Protein AF-A0A0A6ZQQ1-F1 (afdb_monomer_lite)

Sequence (423 aa):
MEASPTMSMGHAAESYTLLTIGDGLVAQIPALVISTAAGVIVTRVSTDQDVGEQMVNQLFSNPSVMLLSAAVLGLLGLVPGMPNLVFLLFTAGLLGLAWWIRGREQKAPAEPKPVKMAENNAVVEATWNDVQLEDSLGMEVGYRLIPMVDFQQDGELLGRIRSIRKKFAQEMGFLPPVVHIRDNMDLQPARYRILMKGVEIGSGDAYPGRWLAINPGTAAGTLPGEATIDPAFGLNAIWIESALKEQAQIQGYTVVEASTVVATHLNHLISQHAAELFGRQEAQQLLDRVAQEMPKLTEDLVPGVVTLTTLHKVLQNLLDEKVPIRDMRTILETLAEHAPIQSDPHELTAVVRVALGRAITQQWFPGKDEVHVIGLDTPLERLLLQALQGGADWIQGWRIVYWRKLRKRYPVRRCWVRRQYCW

Secondary structure (DSSP, 8-state):
-PPPS---HHHHHHHHHHHHHHHHHHHHHHHHHHHHHHHHHHHTTT-SS-HHHHHHHHHHH-HHHHHHHHHHHHHHTTSTTS-HHHHHHHHHHHHHHHHHHHHHHTTS-------------------GGG-PPPPSSEEEE-GGGHHHH-TTTT-HHHHHHHHHHHHHHHHHSSPPPP-EEEE-TTS-TTEEEEEETTEEEEEEE--TTEEEEE--S---S--SSEEEE-TTT--EEEEEEGGGHHHHHHTT-EEEEHHHHHHHHHHHHHHHTHHHHS-HHHHHHHHHHHHTT-HHHHHHHTTTTS-HHHHHHHHHHHHHTT-----HHHHHHHHHHHTTT---HHHHHHHHHHHTHHHHHHHHS-SSS----PPPPHHHHHHHHHHHHHHHHHHHHHHHHHHHHHHHH--------------

Radius of gyration: 37.49 Å; chains: 1; bounding box: 74×109×77 Å

pLDDT: mean 82.83, std 19.66, range [20.17, 98.44]

InterPro domains:
  IPR001712 Type III secretion system FHIPEP [PF00771] (6-390)
  IPR001712 Type III secretion system FHIPEP [PTHR30161] (6-390)
  IPR042193 FHIPEP, domain 3 [G3DSA:1.10.8.540] (279-366)
  IPR042194 FHIPEP, domain 1 [G3DSA:3.40.30.60] (135-278)

Foldseek 3Di:
DDDDPDDDPVNVVVVVVVVVVVVVVVPVVVVVVVVVVVVQVVCVVPDPDRVVVVVVCVCLLDLVNLLVVLVVLLVVLVDPPDPSVVSPVVSVVSNVSSVVNVVVVPPDDDPCPPPPPPPPCCVVPDDPVVDDFFDQKEKEAAQLQCLLVDPVNVNVLVVLQVVLQVVCCVQFVFGFGDYHYDYDHVDDRQKMFMDGRNHTPFIDGFDAQWKKFFDPPQFDDDDPAQWDAQLQPRTTIGTGHPVCQVVSVVRVTDIGHRSVSVSNNVSSSCLQCVLVSLDLVRLVVSLVVVCVVVVPLSVLPPPVLPHSVLSSLLSSVCSNVPHHCNPVVLLSVLCSVCSNPDVDSVVSSVSSCVSCVVVVCCVQPPDDDDDDDDDDDPVVVVVVVVCVVPVPPVVVVCVPVVVVVVCVPDDDDDDPDDPDDDD

Structure (mmCIF, N/CA/C/O backbone):
data_AF-A0A0A6ZQQ1-F1
#
_entry.id   AF-A0A0A6ZQQ1-F1
#
loop_
_atom_site.group_PDB
_atom_site.id
_atom_site.type_symbol
_atom_site.label_atom_id
_atom_site.label_alt_id
_atom_site.label_comp_id
_atom_site.label_asym_id
_atom_site.label_entity_id
_atom_site.label_seq_id
_atom_site.pdbx_PDB_ins_code
_atom_site.Cartn_x
_atom_site.Cartn_y
_atom_site.Cartn_z
_atom_site.occupancy
_atom_site.B_iso_or_equiv
_atom_site.auth_seq_id
_atom_site.auth_comp_id
_atom_site.auth_asym_id
_atom_site.auth_atom_id
_atom_site.pdbx_PDB_model_num
ATOM 1 N N . MET A 1 1 ? 15.219 53.250 -43.842 1.00 38.91 1 MET A N 1
ATOM 2 C CA . MET A 1 1 ? 14.863 54.670 -44.023 1.00 38.91 1 MET A CA 1
ATOM 3 C C . MET A 1 1 ? 15.913 55.474 -43.287 1.00 38.91 1 MET A C 1
ATOM 5 O O . MET A 1 1 ? 16.059 55.298 -42.084 1.00 38.91 1 MET A O 1
ATOM 9 N N . GLU A 1 2 ? 16.728 56.194 -44.053 1.00 38.91 2 GLU A N 1
ATOM 10 C CA . GLU A 1 2 ? 17.843 57.021 -43.588 1.00 38.91 2 GLU A CA 1
ATOM 11 C C . GLU A 1 2 ? 17.387 58.120 -42.624 1.00 38.91 2 GLU A C 1
ATOM 13 O O . GLU A 1 2 ? 16.305 58.687 -42.763 1.00 38.91 2 GLU A O 1
ATOM 18 N N . ALA A 1 3 ? 18.236 58.403 -41.638 1.00 42.75 3 ALA A N 1
ATOM 19 C CA . ALA A 1 3 ? 18.053 59.478 -40.681 1.00 42.75 3 ALA A CA 1
ATOM 20 C C . ALA A 1 3 ? 18.294 60.840 -41.354 1.00 42.75 3 ALA A C 1
ATOM 22 O O . ALA A 1 3 ? 19.415 61.148 -41.755 1.00 42.75 3 ALA A O 1
ATOM 23 N N . SER A 1 4 ? 17.255 61.673 -41.420 1.00 43.91 4 SER A N 1
ATOM 24 C CA . SER A 1 4 ? 17.384 63.106 -41.700 1.00 43.91 4 SER A CA 1
ATOM 25 C C . SER A 1 4 ? 17.712 63.850 -40.394 1.00 43.91 4 SER A C 1
ATOM 27 O O . SER A 1 4 ? 16.946 63.745 -39.431 1.00 43.91 4 SER A O 1
ATOM 29 N N . PRO A 1 5 ? 18.820 64.606 -40.314 1.00 55.09 5 PRO A N 1
ATOM 30 C CA . PRO A 1 5 ? 19.283 65.212 -39.074 1.00 55.09 5 PRO A CA 1
ATOM 31 C C . PRO A 1 5 ? 18.717 66.629 -38.927 1.00 55.09 5 PRO A C 1
ATOM 33 O O . PRO A 1 5 ? 19.309 67.555 -39.454 1.00 55.09 5 PRO A O 1
ATOM 36 N N . THR A 1 6 ? 17.576 66.784 -38.243 1.00 58.94 6 THR A N 1
ATOM 37 C CA . THR A 1 6 ? 17.179 67.957 -37.419 1.00 58.94 6 THR A CA 1
ATOM 38 C C . THR A 1 6 ? 15.696 67.844 -37.034 1.00 58.94 6 THR A C 1
ATOM 40 O O . THR A 1 6 ? 14.854 68.588 -37.534 1.00 58.94 6 THR A O 1
ATOM 43 N N . MET A 1 7 ? 15.336 66.924 -36.137 1.00 61.62 7 MET A N 1
ATOM 44 C CA . MET A 1 7 ? 14.098 67.075 -35.359 1.00 61.62 7 MET A CA 1
ATOM 45 C C . MET A 1 7 ? 14.498 67.505 -33.953 1.00 61.62 7 MET A C 1
ATOM 47 O O . MET A 1 7 ? 15.325 66.855 -33.316 1.00 61.62 7 MET A O 1
ATOM 51 N N . SER A 1 8 ? 13.963 68.635 -33.485 1.00 72.38 8 SER A N 1
ATOM 52 C CA . SER A 1 8 ? 14.170 69.061 -32.101 1.00 72.38 8 SER A CA 1
ATOM 53 C C . SER A 1 8 ? 13.592 67.997 -31.163 1.00 72.38 8 SER A C 1
ATOM 55 O O . SER A 1 8 ? 12.589 67.356 -31.485 1.00 72.38 8 SER A O 1
ATOM 57 N N . MET A 1 9 ? 14.217 67.801 -29.997 1.00 68.44 9 MET A N 1
ATOM 58 C CA . MET A 1 9 ? 13.816 66.769 -29.028 1.00 68.44 9 MET A CA 1
ATOM 59 C C . MET A 1 9 ? 12.308 66.828 -28.698 1.00 68.44 9 MET A C 1
ATOM 61 O O . MET A 1 9 ? 11.674 65.794 -28.509 1.00 68.44 9 MET A O 1
ATOM 65 N N . GLY A 1 10 ? 11.716 68.030 -28.704 1.00 76.44 10 GLY A N 1
ATOM 66 C CA . GLY A 1 10 ? 10.278 68.230 -28.503 1.00 76.44 10 GLY A CA 1
ATOM 67 C C . GLY A 1 10 ? 9.407 67.661 -29.629 1.00 76.44 10 GLY A C 1
ATOM 68 O O . GLY A 1 10 ? 8.417 66.994 -29.351 1.00 76.44 10 GLY A O 1
ATOM 69 N N . HIS A 1 11 ? 9.798 67.843 -30.893 1.00 71.50 11 HIS A N 1
ATOM 70 C CA . HIS A 1 11 ? 9.062 67.298 -32.042 1.00 71.50 11 HIS A CA 1
ATOM 71 C C . HIS A 1 11 ? 9.174 65.774 -32.155 1.00 71.50 11 HIS A C 1
ATOM 73 O O . HIS A 1 11 ? 8.221 65.106 -32.564 1.00 71.50 11 HIS A O 1
ATOM 79 N N . ALA A 1 12 ? 10.324 65.214 -31.770 1.00 73.00 12 ALA A N 1
ATOM 80 C CA . ALA A 1 12 ? 10.496 63.768 -31.691 1.00 73.00 12 ALA A CA 1
ATOM 81 C C . ALA A 1 12 ? 9.593 63.159 -30.604 1.00 73.00 12 ALA A C 1
ATOM 83 O O . ALA A 1 12 ? 8.920 62.166 -30.868 1.00 73.00 12 ALA A O 1
ATOM 84 N N . ALA A 1 13 ? 9.513 63.781 -29.420 1.00 73.50 13 ALA A N 1
ATOM 85 C CA . ALA A 1 13 ? 8.656 63.315 -28.328 1.00 73.50 13 ALA A CA 1
ATOM 86 C C . ALA A 1 13 ? 7.159 63.375 -28.681 1.00 73.50 13 ALA A C 1
ATOM 88 O O . ALA A 1 13 ? 6.425 62.425 -28.410 1.00 73.50 13 ALA A O 1
ATOM 89 N N . GLU A 1 14 ? 6.709 64.450 -29.329 1.00 79.81 14 GLU A N 1
ATOM 90 C CA . GLU A 1 14 ? 5.315 64.602 -29.763 1.00 79.81 14 GLU A CA 1
ATOM 91 C C . GLU A 1 14 ? 4.930 63.552 -30.817 1.00 79.81 14 GLU A C 1
ATOM 93 O O . GLU A 1 14 ? 3.921 62.862 -30.662 1.00 79.81 14 GLU A O 1
ATOM 98 N N . SER A 1 15 ? 5.783 63.346 -31.827 1.00 73.81 15 SER A N 1
ATOM 99 C CA . SER A 1 15 ? 5.552 62.345 -32.881 1.00 73.81 15 SER A CA 1
ATOM 100 C C . SER A 1 15 ? 5.556 60.919 -32.327 1.00 73.81 15 SER A C 1
ATOM 102 O O . SER A 1 15 ? 4.709 60.109 -32.701 1.00 73.81 15 SER A O 1
ATOM 104 N N . TYR A 1 16 ? 6.475 60.612 -31.404 1.00 75.50 16 TYR A N 1
ATOM 105 C CA . TYR A 1 16 ? 6.542 59.299 -30.761 1.00 75.50 16 TYR A CA 1
ATOM 106 C C . TYR A 1 16 ? 5.310 59.042 -29.887 1.00 75.50 16 TYR A C 1
ATOM 108 O O . TYR A 1 16 ? 4.764 57.942 -29.896 1.00 75.50 16 TYR A O 1
ATOM 116 N N . THR A 1 17 ? 4.817 60.066 -29.186 1.00 77.31 17 THR A N 1
ATOM 117 C CA . THR A 1 17 ? 3.613 59.961 -28.349 1.00 77.31 17 THR A CA 1
ATOM 118 C C . THR A 1 17 ? 2.360 59.753 -29.203 1.00 77.31 17 THR A C 1
ATOM 120 O O . THR A 1 17 ? 1.561 58.868 -28.905 1.00 77.31 17 THR A O 1
ATOM 123 N N . LEU A 1 18 ? 2.215 60.497 -30.306 1.00 79.62 18 LEU A N 1
ATOM 124 C CA . LEU A 1 18 ? 1.102 60.333 -31.248 1.00 79.62 18 LEU A CA 1
ATOM 125 C C . LEU A 1 18 ? 1.104 58.955 -31.920 1.00 79.62 18 LEU A C 1
ATOM 127 O O . LEU A 1 18 ? 0.050 58.320 -31.987 1.00 79.62 18 LEU A O 1
ATOM 131 N N . LEU A 1 19 ? 2.270 58.461 -32.358 1.00 75.44 19 LEU A N 1
ATOM 132 C CA . LEU A 1 19 ? 2.375 57.107 -32.909 1.00 75.44 19 LEU A CA 1
ATOM 133 C C . LEU A 1 19 ? 2.077 56.033 -31.858 1.00 75.44 19 LEU A C 1
ATOM 135 O O . LEU A 1 19 ? 1.387 55.073 -32.173 1.00 75.44 19 LEU A O 1
ATOM 139 N N . THR A 1 20 ? 2.546 56.199 -30.618 1.00 73.94 20 THR A N 1
ATOM 140 C CA . THR A 1 20 ? 2.347 55.203 -29.548 1.00 73.94 20 THR A CA 1
ATOM 141 C C . THR A 1 20 ? 0.881 55.116 -29.117 1.00 73.94 20 THR A C 1
ATOM 143 O O . THR A 1 20 ? 0.354 54.024 -28.916 1.00 73.94 20 THR A O 1
ATOM 146 N N . ILE A 1 21 ? 0.190 56.257 -29.015 1.00 76.12 21 ILE A N 1
ATOM 147 C CA . ILE A 1 21 ? -1.254 56.287 -28.729 1.00 76.12 21 ILE A CA 1
ATOM 148 C C . ILE A 1 21 ? -2.042 55.705 -29.909 1.00 76.12 21 ILE A C 1
ATOM 150 O O . ILE A 1 21 ? -2.988 54.944 -29.700 1.00 76.12 21 ILE A O 1
ATOM 154 N N . GLY A 1 22 ? -1.638 56.034 -31.141 1.00 74.00 22 GLY A N 1
ATOM 155 C CA . GLY A 1 22 ? -2.232 55.485 -32.356 1.00 74.00 22 GLY A CA 1
ATOM 156 C C . GLY A 1 22 ? -2.121 53.962 -32.421 1.00 74.00 22 GLY A C 1
ATOM 157 O O . GLY A 1 22 ? -3.126 53.295 -32.650 1.00 74.00 22 GLY A O 1
ATOM 158 N N . ASP A 1 23 ? -0.940 53.411 -32.145 1.00 75.88 23 ASP A N 1
ATOM 159 C CA . ASP A 1 23 ? -0.692 51.965 -32.163 1.00 75.88 23 ASP A CA 1
ATOM 160 C C . ASP A 1 23 ? -1.491 51.239 -31.065 1.00 75.88 23 ASP A C 1
ATOM 162 O O . ASP A 1 23 ? -2.127 50.213 -31.315 1.00 75.88 23 ASP A O 1
ATOM 166 N N . GLY A 1 24 ? -1.586 51.839 -29.872 1.00 73.44 24 GLY A N 1
ATOM 167 C CA . GLY A 1 24 ? -2.428 51.330 -28.786 1.00 73.44 24 GLY A CA 1
ATOM 168 C C . GLY A 1 24 ? -3.916 51.271 -29.151 1.00 73.44 24 GLY A C 1
ATOM 169 O O . GLY A 1 24 ? -4.565 50.247 -28.936 1.00 73.44 24 GLY A O 1
ATOM 170 N N . LEU A 1 25 ? -4.458 52.334 -29.756 1.00 77.25 25 LEU A N 1
ATOM 171 C CA . LEU A 1 25 ? -5.866 52.396 -30.173 1.00 77.25 25 LEU A CA 1
ATOM 172 C C . LEU A 1 25 ? -6.176 51.456 -31.347 1.00 77.25 25 LEU A C 1
ATOM 174 O O . LEU A 1 25 ? -7.221 50.799 -31.341 1.00 77.25 25 LEU A O 1
ATOM 178 N N . VAL A 1 26 ? -5.274 51.362 -32.329 1.00 77.44 26 VAL A N 1
ATOM 179 C CA . VAL A 1 26 ? -5.432 50.489 -33.506 1.00 77.44 26 VAL A CA 1
ATOM 180 C C . VAL A 1 26 ? -5.336 49.012 -33.119 1.00 77.44 26 VAL A C 1
ATOM 182 O O . VAL A 1 26 ? -6.041 48.194 -33.708 1.00 77.44 26 VAL A O 1
ATOM 185 N N . ALA A 1 27 ? -4.544 48.658 -32.104 1.00 74.88 27 ALA A N 1
ATOM 186 C CA . ALA A 1 27 ? -4.444 47.281 -31.624 1.00 74.88 27 ALA A CA 1
ATOM 187 C C . ALA A 1 27 ? -5.576 46.888 -30.655 1.00 74.88 27 ALA A C 1
ATOM 189 O O . ALA A 1 27 ? -6.112 45.780 -30.740 1.00 74.88 27 ALA A O 1
ATOM 190 N N . GLN A 1 28 ? -5.966 47.770 -29.728 1.00 75.69 28 GLN A N 1
ATOM 191 C CA . GLN A 1 28 ? -6.866 47.391 -28.630 1.00 75.69 28 GLN A CA 1
ATOM 192 C C . GLN A 1 28 ? -8.342 47.378 -29.006 1.00 75.69 28 GLN A C 1
ATOM 194 O O . GLN A 1 28 ? -9.072 46.508 -28.527 1.00 75.69 28 GLN A O 1
ATOM 199 N N . ILE A 1 29 ? -8.799 48.294 -29.864 1.00 81.12 29 ILE A N 1
ATOM 200 C CA . ILE A 1 29 ? -10.218 48.334 -30.243 1.00 81.12 29 ILE A CA 1
ATOM 201 C C . ILE A 1 29 ? -10.618 47.041 -30.979 1.00 81.12 29 ILE A C 1
ATOM 203 O O . ILE A 1 29 ? -11.590 46.408 -30.558 1.00 81.12 29 ILE A O 1
ATOM 207 N N . PRO A 1 30 ? -9.872 46.561 -31.997 1.00 79.69 30 PRO A N 1
ATOM 208 C CA . PRO A 1 30 ? -10.195 45.293 -32.648 1.00 79.69 30 PRO A CA 1
ATOM 209 C C . PRO A 1 30 ? -10.065 44.096 -31.704 1.00 79.69 30 PRO A C 1
ATOM 211 O O . PRO A 1 30 ? -10.915 43.208 -31.733 1.00 79.69 30 PRO A O 1
ATOM 214 N N . ALA A 1 31 ? -9.050 44.078 -30.833 1.00 81.69 31 ALA A N 1
ATOM 215 C CA . ALA A 1 31 ? -8.854 42.993 -29.874 1.00 81.69 31 ALA A CA 1
ATOM 216 C C . ALA A 1 31 ? -10.031 42.866 -28.893 1.00 81.69 31 ALA A C 1
ATOM 218 O O . ALA A 1 31 ? -10.499 41.755 -28.635 1.00 81.69 31 ALA A O 1
ATOM 219 N N . LEU A 1 32 ? -10.555 43.991 -28.393 1.00 84.31 32 LEU A N 1
ATOM 220 C CA . LEU A 1 32 ? -11.733 43.999 -27.528 1.00 84.31 32 LEU A CA 1
ATOM 221 C C . LEU A 1 32 ? -12.965 43.476 -28.280 1.00 84.31 32 LEU A C 1
ATOM 223 O O . LEU A 1 32 ? -13.694 42.636 -27.753 1.00 84.31 32 LEU A O 1
ATOM 227 N N . VAL A 1 33 ? -13.176 43.913 -29.525 1.00 82.00 33 VAL A N 1
ATOM 228 C CA . VAL A 1 33 ? -14.319 43.475 -30.344 1.00 82.00 33 VAL A CA 1
ATOM 229 C C . VAL A 1 33 ? -14.253 41.972 -30.629 1.00 82.00 33 VAL A C 1
ATOM 231 O O . VAL A 1 33 ? -15.256 41.280 -30.453 1.00 82.00 33 VAL A O 1
ATOM 234 N N . ILE A 1 34 ? -13.079 41.445 -30.991 1.00 84.12 34 ILE A N 1
ATOM 235 C CA . ILE A 1 34 ? -12.876 40.010 -31.249 1.00 84.12 34 ILE A CA 1
ATOM 236 C C . ILE A 1 34 ? -13.074 39.191 -29.968 1.00 84.12 34 ILE A C 1
ATOM 238 O O . ILE A 1 34 ? -13.776 38.184 -29.998 1.00 84.12 34 ILE A O 1
ATOM 242 N N . SER A 1 35 ? -12.511 39.634 -28.840 1.00 82.19 35 SER A N 1
ATOM 243 C CA . SER A 1 35 ? -12.673 38.964 -27.542 1.00 82.19 35 SER A CA 1
ATOM 244 C C . SER A 1 35 ? -14.140 38.905 -27.106 1.00 82.19 35 SER A C 1
ATOM 246 O O . SER A 1 35 ? -14.648 37.846 -26.737 1.00 82.19 35 SER A O 1
ATOM 248 N N . THR A 1 36 ? -14.860 40.022 -27.238 1.00 79.69 36 THR A N 1
ATOM 249 C CA . THR A 1 36 ? -16.285 40.085 -26.887 1.00 79.69 36 THR A CA 1
ATOM 250 C C . THR A 1 36 ? -17.120 39.195 -27.814 1.00 79.69 36 THR A C 1
ATOM 252 O O . THR A 1 36 ? -17.965 38.440 -27.337 1.00 79.69 36 THR A O 1
ATOM 255 N N . ALA A 1 37 ? -16.850 39.209 -29.125 1.00 78.06 37 ALA A N 1
ATOM 256 C CA . ALA A 1 37 ? -17.539 38.347 -30.087 1.00 78.06 37 ALA A CA 1
ATOM 257 C C . ALA A 1 37 ? -17.275 36.852 -29.831 1.00 78.06 37 ALA A C 1
ATOM 259 O O . ALA A 1 37 ? -18.207 36.050 -29.869 1.00 78.06 37 ALA A O 1
ATOM 260 N N . ALA A 1 38 ? -16.033 36.474 -29.511 1.00 76.75 38 ALA A N 1
ATOM 261 C CA . ALA A 1 38 ? -15.680 35.104 -29.144 1.00 76.75 38 ALA A CA 1
ATOM 262 C C . ALA A 1 38 ? -16.378 34.663 -27.846 1.00 76.75 38 ALA A C 1
ATOM 264 O O . ALA A 1 38 ? -16.921 33.561 -27.792 1.00 76.75 38 ALA A O 1
ATOM 265 N N . GLY A 1 39 ? -16.442 35.537 -26.834 1.00 72.31 39 GLY A N 1
ATOM 266 C CA . GLY A 1 39 ? -17.181 35.283 -25.593 1.00 72.31 39 GLY A CA 1
ATOM 267 C C . GLY A 1 39 ? -18.683 35.065 -25.821 1.00 72.31 39 GLY A C 1
ATOM 268 O O . GLY A 1 39 ? -19.270 34.145 -25.249 1.00 72.31 39 GLY A O 1
ATOM 269 N N . VAL A 1 40 ? -19.301 35.844 -26.714 1.00 68.06 40 VAL A N 1
ATOM 270 C CA . VAL A 1 40 ? -20.711 35.660 -27.109 1.00 68.06 40 VAL A CA 1
ATOM 271 C C . VAL A 1 40 ? -20.918 34.351 -27.887 1.00 68.06 40 VAL A C 1
ATOM 273 O O . VAL A 1 40 ? -21.899 33.651 -27.656 1.00 68.06 40 VAL A O 1
ATOM 276 N N . ILE A 1 41 ? -19.989 33.958 -28.766 1.00 70.00 41 ILE A N 1
ATOM 277 C CA . ILE A 1 41 ? -20.086 32.691 -29.517 1.00 70.00 41 ILE A CA 1
ATOM 278 C C . ILE A 1 41 ? -19.947 31.470 -28.595 1.00 70.00 41 ILE A C 1
ATOM 280 O O . ILE A 1 41 ? -20.706 30.514 -28.738 1.00 70.00 41 ILE A O 1
ATOM 284 N N . VAL A 1 42 ? -19.013 31.496 -27.640 1.00 64.00 42 VAL A N 1
ATOM 285 C CA . VAL A 1 42 ? -18.772 30.374 -26.712 1.00 64.00 42 VAL A CA 1
ATOM 286 C C . VAL A 1 42 ? -19.940 30.178 -25.740 1.00 64.00 42 VAL A C 1
ATOM 288 O O . VAL A 1 42 ? -20.252 29.048 -25.376 1.00 64.00 42 VAL A O 1
ATOM 291 N N . THR A 1 43 ? -20.629 31.253 -25.357 1.00 61.94 43 THR A N 1
ATOM 292 C CA . THR A 1 43 ? -21.798 31.180 -24.459 1.00 61.94 43 THR A CA 1
ATOM 293 C C . THR A 1 43 ? -23.073 30.701 -25.155 1.00 61.94 43 THR A C 1
ATOM 295 O O . THR A 1 43 ? -23.970 30.176 -24.496 1.00 61.94 43 THR A O 1
ATOM 298 N N . ARG A 1 44 ? -23.131 30.775 -26.491 1.00 54.62 44 ARG A N 1
ATOM 299 C CA . ARG A 1 44 ? -24.262 30.294 -27.302 1.00 54.62 44 ARG A CA 1
ATOM 300 C C . ARG A 1 44 ? -24.448 28.771 -27.281 1.00 54.62 44 ARG A C 1
ATOM 302 O O . ARG A 1 44 ? -25.484 28.282 -27.712 1.00 54.62 44 ARG A O 1
ATOM 309 N N . VAL A 1 45 ? -23.461 28.016 -26.791 1.00 53.91 45 VAL A N 1
ATOM 310 C CA . VAL A 1 45 ? -23.523 26.544 -26.690 1.00 53.91 45 VAL A CA 1
ATOM 311 C C . VAL A 1 45 ? -24.210 26.087 -25.390 1.00 53.91 45 VAL A C 1
ATOM 313 O O . VAL A 1 45 ? -24.453 24.896 -25.216 1.00 53.91 45 VAL A O 1
ATOM 316 N N . SER A 1 46 ? -24.553 27.018 -24.489 1.00 52.06 46 SER A N 1
ATOM 317 C CA . SER A 1 46 ? -24.975 26.688 -23.119 1.00 52.06 46 SER A CA 1
ATOM 318 C C . SER A 1 46 ? -26.423 27.062 -22.775 1.00 52.06 46 SER A C 1
ATOM 320 O O . SER A 1 46 ? -26.956 26.508 -21.819 1.00 52.06 46 SER A O 1
ATOM 322 N N . THR A 1 47 ? -27.077 27.970 -23.514 1.00 54.16 47 THR A N 1
ATOM 323 C CA . THR A 1 47 ? -28.470 28.406 -23.254 1.00 54.16 47 THR A CA 1
ATOM 324 C C . THR A 1 47 ? -29.134 29.014 -24.499 1.00 54.16 47 THR A C 1
ATOM 326 O O . THR A 1 47 ? -28.484 29.748 -25.234 1.00 54.16 47 THR A O 1
ATOM 329 N N . ASP A 1 48 ? -30.445 28.797 -24.677 1.00 56.41 48 ASP A N 1
ATOM 330 C CA . ASP A 1 48 ? -31.281 29.253 -25.816 1.00 56.41 48 ASP A CA 1
ATOM 331 C C . ASP A 1 48 ? -31.528 30.781 -25.906 1.00 56.41 48 ASP A C 1
ATOM 333 O O . ASP A 1 48 ? -32.313 31.238 -26.737 1.00 56.41 48 ASP A O 1
ATOM 337 N N . GLN A 1 49 ? -30.896 31.596 -25.054 1.00 56.06 49 GLN A N 1
ATOM 338 C CA . GLN A 1 49 ? -31.038 33.057 -25.077 1.00 56.06 49 GLN A CA 1
ATOM 339 C C . GLN A 1 49 ? -29.684 33.738 -25.251 1.00 56.06 49 GLN A C 1
ATOM 341 O O . GLN A 1 49 ? -28.737 33.466 -24.511 1.00 56.06 49 GLN A O 1
ATOM 346 N N . ASP A 1 50 ? -29.610 34.659 -26.213 1.00 59.44 50 ASP A N 1
ATOM 347 C CA . ASP A 1 50 ? -28.397 35.416 -26.499 1.00 59.44 50 ASP A CA 1
ATOM 348 C C . ASP A 1 50 ? -28.075 36.357 -25.315 1.00 59.44 50 ASP A C 1
ATOM 350 O O . ASP A 1 50 ? -28.895 37.172 -24.887 1.00 59.44 50 ASP A O 1
ATOM 354 N N . VAL A 1 51 ? -26.845 36.288 -24.794 1.00 58.97 51 VAL A N 1
ATOM 355 C CA . VAL A 1 51 ? -26.364 37.111 -23.661 1.00 58.97 51 VAL A CA 1
ATOM 356 C C . VAL A 1 51 ? -26.547 38.615 -23.917 1.00 58.97 51 VAL A C 1
ATOM 358 O O . VAL A 1 51 ? -26.812 39.380 -22.991 1.00 58.97 51 VAL A O 1
ATOM 361 N N . GLY A 1 52 ? -26.467 39.048 -25.181 1.00 62.41 52 GLY A N 1
ATOM 362 C CA . GLY A 1 52 ? -26.739 40.432 -25.577 1.00 62.41 52 GLY A CA 1
ATOM 363 C C . GLY A 1 52 ? -28.184 40.861 -25.303 1.00 62.41 52 GLY A C 1
ATOM 364 O O . GLY A 1 52 ? -28.412 41.979 -24.848 1.00 62.41 52 GLY A O 1
ATOM 365 N N . GLU A 1 53 ? -29.153 39.966 -25.501 1.00 64.94 53 GLU A N 1
ATOM 366 C CA . GLU A 1 53 ? -30.565 40.234 -25.220 1.00 64.94 53 GLU A CA 1
ATOM 367 C C . GLU A 1 53 ? -30.817 40.320 -23.708 1.00 64.94 53 GLU A C 1
ATOM 369 O O . GLU A 1 53 ? -31.530 41.210 -23.242 1.00 64.94 53 GLU A O 1
ATOM 374 N N . GLN A 1 54 ? -30.151 39.472 -22.915 1.00 63.28 54 GLN A N 1
ATOM 375 C CA . GLN A 1 54 ? -30.197 39.549 -21.452 1.00 63.28 54 GLN A CA 1
ATOM 376 C C . GLN A 1 54 ? -29.538 40.822 -20.912 1.00 63.28 54 GLN A C 1
ATOM 378 O O . GLN A 1 54 ? -30.098 41.458 -20.019 1.00 63.28 54 GLN A O 1
ATOM 383 N N . MET A 1 55 ? -28.396 41.239 -21.467 1.00 63.50 55 MET A N 1
ATOM 384 C CA . MET A 1 55 ? -27.730 42.485 -21.076 1.00 63.50 55 MET A CA 1
ATOM 385 C C . MET A 1 55 ? -28.576 43.714 -21.406 1.00 63.50 55 MET A C 1
ATOM 387 O O . MET A 1 55 ? -28.734 44.581 -20.549 1.00 63.50 55 MET A O 1
ATOM 391 N N . VAL A 1 56 ? -29.160 43.782 -22.609 1.00 69.94 56 VAL A N 1
ATOM 392 C CA . VAL A 1 56 ? -30.070 44.875 -22.994 1.00 69.94 56 VAL A CA 1
ATOM 393 C C . VAL A 1 56 ? -31.284 44.889 -22.067 1.00 69.94 56 VAL A C 1
ATOM 395 O O . VAL A 1 56 ? -31.598 45.928 -21.484 1.00 69.94 56 VAL A O 1
ATOM 398 N N . ASN A 1 57 ? -31.915 43.735 -21.841 1.00 69.50 57 ASN A N 1
ATOM 399 C CA . ASN A 1 57 ? -33.061 43.646 -20.944 1.00 69.50 57 ASN A CA 1
ATOM 400 C C . ASN A 1 57 ? -32.706 44.064 -19.514 1.00 69.50 57 ASN A C 1
ATOM 402 O O . ASN A 1 57 ? -33.453 44.841 -18.929 1.00 69.50 57 ASN A O 1
ATOM 406 N N . GLN A 1 58 ? -31.567 43.642 -18.958 1.00 66.94 58 GLN A N 1
ATOM 407 C CA . GLN A 1 58 ? -31.120 44.048 -17.617 1.00 66.94 58 GLN A CA 1
ATOM 408 C C . GLN A 1 58 ? -30.788 45.543 -17.523 1.00 66.94 58 GLN A C 1
ATOM 410 O O . GLN A 1 58 ? -31.125 46.182 -16.524 1.00 66.94 58 GLN A O 1
ATOM 415 N N . LEU A 1 59 ? -30.185 46.123 -18.565 1.00 69.38 59 LEU A N 1
ATOM 416 C CA . LEU A 1 59 ? -29.841 47.546 -18.600 1.00 69.38 59 LEU A CA 1
ATOM 417 C C . LEU A 1 59 ? -31.094 48.435 -18.567 1.00 69.38 59 LEU A C 1
ATOM 419 O O . LEU A 1 59 ? -31.111 49.448 -17.868 1.00 69.38 59 LEU A O 1
ATOM 423 N N . PHE A 1 60 ? -32.146 48.045 -19.296 1.00 72.94 60 PHE A N 1
ATOM 424 C CA . PHE A 1 60 ? -33.401 48.801 -19.386 1.00 72.94 60 PHE A CA 1
ATOM 425 C C . PHE A 1 60 ? -34.438 48.435 -18.315 1.00 72.94 60 PHE A C 1
ATOM 427 O O . PHE A 1 60 ? -35.412 49.166 -18.152 1.00 72.94 60 PHE A O 1
ATOM 434 N N . SER A 1 61 ? -34.254 47.336 -17.577 1.00 69.38 61 SER A N 1
ATOM 435 C CA . SER A 1 61 ? -35.173 46.923 -16.504 1.00 69.38 61 SER A CA 1
ATOM 436 C C . SER A 1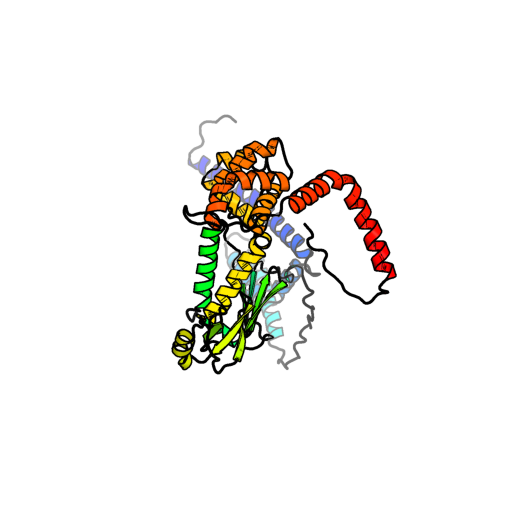 61 ? -34.728 47.348 -15.106 1.00 69.38 61 SER A C 1
ATOM 438 O O . SER A 1 61 ? -35.563 47.364 -14.206 1.00 69.38 61 SER A O 1
ATOM 440 N N . ASN A 1 62 ? -33.464 47.746 -14.908 1.00 75.94 62 ASN A N 1
ATOM 441 C CA . ASN A 1 62 ? -32.968 48.205 -13.611 1.00 75.94 62 ASN A CA 1
ATOM 442 C C . ASN A 1 62 ? -32.815 49.743 -13.557 1.00 75.94 62 ASN A C 1
ATOM 444 O O . ASN A 1 62 ? -31.870 50.290 -14.140 1.00 75.94 62 ASN A O 1
ATOM 448 N N . PRO A 1 63 ? -33.666 50.464 -12.794 1.00 76.06 63 PRO A N 1
ATOM 449 C CA . PRO A 1 63 ? -33.607 51.925 -12.687 1.00 76.06 63 PRO A CA 1
ATOM 4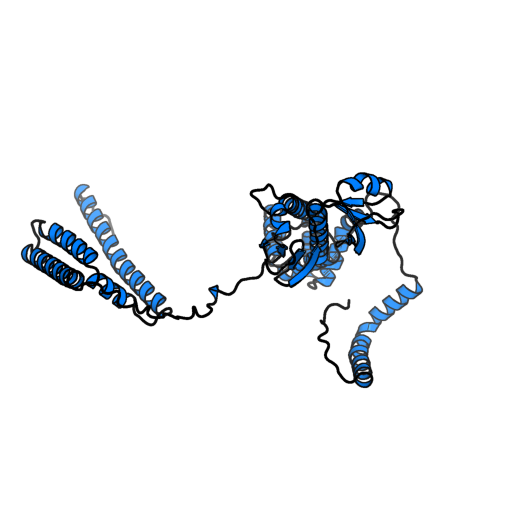50 C C . PRO A 1 63 ? -32.263 52.457 -12.173 1.00 76.06 63 PRO A C 1
ATOM 452 O O . PRO A 1 63 ? -31.872 53.575 -12.509 1.00 76.06 63 PRO A O 1
ATOM 455 N N . SER A 1 64 ? -31.546 51.671 -11.362 1.00 76.94 64 SER A N 1
ATOM 456 C CA . SER A 1 64 ? -30.266 52.079 -10.769 1.00 76.94 64 SER A CA 1
ATOM 457 C C . SER A 1 64 ? -29.161 52.182 -11.818 1.00 76.94 64 SER A C 1
ATOM 459 O O . SER A 1 64 ? -28.336 53.094 -11.759 1.00 76.94 64 SER A O 1
ATOM 461 N N . VAL A 1 65 ? -29.171 51.282 -12.805 1.00 79.94 65 VAL A N 1
ATOM 462 C CA . VAL A 1 65 ? -28.187 51.277 -13.894 1.00 79.94 65 VAL A CA 1
ATOM 463 C C . VAL A 1 65 ? -28.437 52.460 -14.828 1.00 79.94 65 VAL A C 1
ATOM 465 O O . VAL A 1 65 ? -27.504 53.195 -15.144 1.00 79.94 65 VAL A O 1
ATOM 468 N N . MET A 1 66 ? -29.702 52.730 -15.172 1.00 82.12 66 MET A N 1
ATOM 469 C CA . MET A 1 66 ? -30.070 53.899 -15.982 1.00 82.12 66 MET A CA 1
ATOM 470 C C . MET A 1 66 ? -29.697 55.224 -15.301 1.00 82.12 66 MET A C 1
ATOM 472 O O . MET A 1 66 ? -29.229 56.145 -15.971 1.00 82.12 66 MET A O 1
ATOM 476 N N . LEU A 1 67 ? -29.860 55.323 -13.974 1.00 84.19 67 LEU A N 1
ATOM 477 C CA . LEU A 1 67 ? -29.477 56.512 -13.205 1.00 84.19 67 LEU A CA 1
ATOM 478 C C . LEU A 1 67 ? -27.960 56.747 -13.247 1.00 84.19 67 LEU A C 1
ATOM 480 O O . LEU A 1 67 ? -27.519 57.880 -13.442 1.00 84.19 67 LEU A O 1
ATOM 484 N N . LEU A 1 68 ? -27.170 55.680 -13.100 1.00 84.75 68 LEU A N 1
ATOM 485 C CA . LEU A 1 68 ? -25.712 55.755 -13.178 1.00 84.75 68 LEU A CA 1
ATOM 486 C C . LEU A 1 68 ? -25.256 56.193 -14.577 1.00 84.75 68 LEU A C 1
ATOM 488 O O . LEU A 1 68 ? -24.440 57.106 -14.699 1.00 84.75 68 LEU A O 1
ATOM 492 N N . SER A 1 69 ? -25.824 55.604 -15.633 1.00 84.50 69 SER A N 1
ATOM 493 C CA . SER A 1 69 ? -25.525 55.993 -17.017 1.00 84.50 69 SER A CA 1
ATOM 494 C C . SER A 1 69 ? -25.893 57.452 -17.301 1.00 84.50 69 SER A C 1
ATOM 496 O O . SER A 1 69 ? -25.111 58.168 -17.925 1.00 84.50 69 SER A O 1
ATOM 498 N N . ALA A 1 70 ? -27.041 57.922 -16.802 1.00 85.62 70 ALA A N 1
ATOM 499 C CA . ALA A 1 70 ? -27.448 59.319 -16.928 1.00 85.62 70 ALA A CA 1
ATOM 500 C C . ALA A 1 70 ? -26.494 60.270 -16.187 1.00 85.62 70 ALA A C 1
ATOM 502 O O . ALA A 1 70 ? -26.150 61.324 -16.716 1.00 85.62 70 ALA A O 1
ATOM 503 N N . ALA A 1 71 ? -26.021 59.897 -14.995 1.00 86.56 71 ALA A N 1
ATOM 504 C CA . ALA A 1 71 ? -25.071 60.709 -14.238 1.00 86.56 71 ALA A CA 1
ATOM 505 C C . ALA A 1 71 ? -23.739 60.883 -14.985 1.00 86.56 71 ALA A C 1
ATOM 507 O O . ALA A 1 71 ? -23.224 61.998 -15.074 1.00 86.56 71 ALA A O 1
ATOM 508 N N . VAL A 1 72 ? -23.212 59.802 -15.570 1.00 87.44 72 VAL A N 1
ATOM 509 C CA . VAL A 1 72 ? -21.964 59.840 -16.350 1.00 87.44 72 VAL A CA 1
ATOM 510 C C . VAL A 1 72 ? -22.132 60.670 -17.627 1.00 87.44 72 VAL A C 1
ATOM 512 O O . VAL A 1 72 ? -21.300 61.534 -17.906 1.00 87.44 72 VAL A O 1
ATOM 515 N N . LEU A 1 73 ? -23.222 60.467 -18.377 1.00 86.44 73 LEU A N 1
ATOM 516 C CA . LEU A 1 73 ? -23.518 61.252 -19.584 1.00 86.44 73 LEU A CA 1
ATOM 517 C C . LEU A 1 73 ? -23.747 62.738 -19.275 1.00 86.44 73 LEU A C 1
ATOM 519 O O . LEU A 1 73 ? -23.307 63.594 -20.042 1.00 86.44 73 LEU A O 1
ATOM 523 N N . GLY A 1 74 ? -24.373 63.049 -18.140 1.00 85.69 74 GLY A N 1
ATOM 524 C CA . GLY A 1 74 ? -24.568 64.420 -17.677 1.00 85.69 74 GLY A CA 1
ATOM 525 C C . GLY A 1 74 ? -23.251 65.104 -17.313 1.00 85.69 74 GLY A C 1
ATOM 526 O O . GLY A 1 74 ? -23.024 66.243 -17.714 1.00 85.69 74 GLY A O 1
ATOM 527 N N . LEU A 1 75 ? -22.356 64.395 -16.617 1.00 86.44 75 LEU A N 1
ATOM 528 C CA . LEU A 1 75 ? -21.007 64.878 -16.299 1.00 86.44 75 LEU A CA 1
ATOM 529 C C . LEU A 1 75 ? -20.192 65.166 -17.564 1.00 86.44 75 LEU A C 1
ATOM 531 O O . LEU A 1 75 ? -19.556 66.214 -17.656 1.00 86.44 75 LEU A O 1
ATOM 535 N N . LEU A 1 76 ? -20.252 64.275 -18.556 1.00 82.06 76 LEU A N 1
ATOM 536 C CA . LEU A 1 76 ? -19.590 64.479 -19.848 1.00 82.06 76 LEU A CA 1
ATOM 537 C C . LEU A 1 76 ? -20.196 65.652 -20.630 1.00 82.06 76 LEU A C 1
ATOM 539 O O . LEU A 1 76 ? -19.462 66.425 -21.240 1.00 82.06 76 LEU A O 1
ATOM 543 N N . GLY A 1 77 ? -21.515 65.838 -20.560 1.00 83.69 77 GLY A N 1
ATOM 544 C CA . GLY A 1 77 ? -22.212 66.958 -21.198 1.00 83.69 77 GLY A CA 1
ATOM 545 C C . GLY A 1 77 ? -21.905 68.339 -20.604 1.00 83.69 77 GLY A C 1
ATOM 546 O O . GLY A 1 77 ? -22.281 69.345 -21.201 1.00 83.69 77 GLY A O 1
ATOM 547 N N . LEU A 1 78 ? -21.235 68.412 -19.449 1.00 82.81 78 LEU A N 1
ATOM 548 C CA . LEU A 1 78 ? -20.786 69.666 -18.830 1.00 82.81 78 LEU A CA 1
ATOM 549 C C . LEU A 1 78 ? -19.392 70.107 -19.309 1.00 82.81 78 LEU A C 1
ATOM 551 O O . LEU A 1 78 ? -18.964 71.220 -18.995 1.00 82.81 78 LEU A O 1
ATOM 555 N N . VAL A 1 79 ? -18.683 69.271 -20.075 1.00 84.75 79 VAL A N 1
ATOM 556 C CA . VAL A 1 79 ? -17.345 69.585 -20.590 1.00 84.75 79 VAL A CA 1
ATOM 557 C C . VAL A 1 79 ? -17.446 70.588 -21.756 1.00 84.75 79 VAL A C 1
ATOM 559 O O . VAL A 1 79 ? -18.137 70.323 -22.741 1.00 84.75 79 VAL A O 1
ATOM 562 N N . PRO A 1 80 ? -16.774 71.755 -21.694 1.00 73.12 80 PRO A N 1
ATOM 563 C CA . PRO A 1 80 ? -16.831 72.755 -22.759 1.00 73.12 80 PRO A CA 1
ATOM 564 C C . PRO A 1 80 ? -16.114 72.258 -24.025 1.00 73.12 80 PRO A C 1
ATOM 566 O O . PRO A 1 80 ? -14.973 71.810 -23.961 1.00 73.12 80 PRO A O 1
ATOM 569 N N . GLY A 1 81 ? -16.776 72.360 -25.182 1.00 75.31 81 GLY A N 1
ATOM 570 C CA . GLY A 1 81 ? -16.232 71.948 -26.487 1.00 75.31 81 GLY A CA 1
ATOM 571 C C . GLY A 1 81 ? -16.965 70.782 -27.163 1.00 75.31 81 GLY A C 1
ATOM 572 O O . GLY A 1 81 ? -16.690 70.502 -28.327 1.00 75.31 81 GLY A O 1
ATOM 573 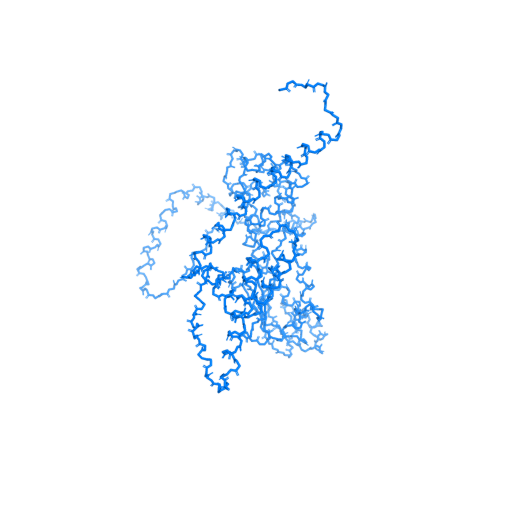N N . MET A 1 82 ? -17.922 70.137 -26.484 1.00 74.25 82 MET A N 1
ATOM 574 C CA . MET A 1 82 ? -18.792 69.105 -27.065 1.00 74.25 82 MET A CA 1
ATOM 575 C C . MET A 1 82 ? -20.211 69.641 -27.350 1.00 74.25 82 MET A C 1
ATOM 577 O O . MET A 1 82 ? -20.579 70.709 -26.855 1.00 74.25 82 MET A O 1
ATOM 581 N N . PRO A 1 83 ? -21.043 68.943 -28.155 1.00 80.94 83 PRO A N 1
ATOM 582 C CA . PRO A 1 83 ? -22.451 69.293 -28.364 1.00 80.94 83 PRO A CA 1
ATOM 583 C C . PRO A 1 83 ? -23.283 69.071 -27.086 1.00 80.94 83 PRO A C 1
ATOM 585 O O . PRO A 1 83 ? -24.079 68.136 -26.995 1.00 80.94 83 PRO A O 1
ATOM 588 N N . ASN A 1 84 ? -23.106 69.930 -26.078 1.00 83.12 84 ASN A N 1
ATOM 589 C CA . ASN A 1 84 ? -23.669 69.777 -24.726 1.00 83.12 84 ASN A CA 1
ATOM 590 C C . ASN A 1 84 ? -25.193 69.597 -24.735 1.00 83.12 84 ASN A C 1
ATOM 592 O O . ASN A 1 84 ? -25.746 68.846 -23.936 1.00 83.12 84 ASN A O 1
ATOM 596 N N . LEU A 1 85 ? -25.867 70.223 -25.703 1.00 83.19 85 LEU A N 1
ATOM 597 C CA . LEU A 1 85 ? -27.304 70.093 -25.939 1.00 83.19 85 LEU A CA 1
ATOM 598 C C . LEU A 1 85 ? -27.741 68.638 -26.182 1.00 83.19 85 LEU A C 1
ATOM 600 O O . LEU A 1 85 ? -28.771 68.221 -25.661 1.00 83.19 85 LEU A O 1
ATOM 604 N N . VAL A 1 86 ? -26.954 67.852 -26.924 1.00 85.12 86 VAL A N 1
ATOM 605 C CA . VAL A 1 86 ? -27.272 66.451 -27.243 1.00 85.12 86 VAL A CA 1
ATOM 606 C C . VAL A 1 86 ? -27.113 65.574 -25.999 1.00 85.12 86 VAL A C 1
ATOM 608 O O . VAL A 1 86 ? -28.011 64.806 -25.662 1.00 85.12 86 VAL A O 1
ATOM 611 N N . PHE A 1 87 ? -26.010 65.736 -25.264 1.00 84.50 87 PHE A N 1
ATOM 612 C CA . PHE A 1 87 ? -25.737 64.959 -24.049 1.00 84.50 87 PHE A CA 1
ATOM 613 C C . PHE A 1 87 ? -26.728 65.254 -22.921 1.00 84.50 87 PHE A C 1
ATOM 615 O O . PHE A 1 87 ? -27.208 64.329 -22.262 1.00 84.50 87 PHE A O 1
ATOM 622 N N . LEU A 1 88 ? -27.093 66.524 -22.729 1.00 84.81 88 LEU A N 1
ATOM 623 C CA . LEU A 1 88 ? -28.103 66.907 -21.743 1.00 84.81 88 LEU A CA 1
ATOM 624 C C . LEU A 1 88 ? -29.495 66.378 -22.118 1.00 84.81 88 LEU A C 1
ATOM 626 O O . LEU A 1 88 ? -30.234 65.955 -21.230 1.00 84.81 88 LEU A O 1
ATOM 630 N N . LEU A 1 89 ? -29.832 66.318 -23.412 1.00 89.25 89 LEU A N 1
ATOM 631 C CA . LEU A 1 89 ? -31.094 65.743 -23.888 1.00 89.25 89 LEU A CA 1
ATOM 632 C C . LEU A 1 89 ? -31.167 64.234 -23.616 1.00 89.25 89 LEU A C 1
ATOM 634 O O . LEU A 1 89 ? -32.161 63.763 -23.062 1.00 89.25 89 LEU A O 1
ATOM 638 N N . PHE A 1 90 ? -30.109 63.477 -23.924 1.00 86.38 90 PHE A N 1
ATOM 639 C CA . PHE A 1 90 ? -30.047 62.045 -23.597 1.00 86.38 90 PHE A CA 1
ATOM 640 C C . PHE A 1 90 ? -30.070 61.787 -22.089 1.00 86.38 90 PHE A C 1
ATOM 642 O O . PHE A 1 90 ? -30.753 60.872 -21.631 1.00 86.38 90 PHE A O 1
ATOM 649 N N . THR A 1 91 ? -29.382 62.622 -21.310 1.00 87.94 91 THR A N 1
ATOM 650 C CA . THR A 1 91 ? -29.397 62.552 -19.844 1.00 87.94 91 THR A CA 1
ATOM 651 C C . THR A 1 91 ? -30.810 62.755 -19.301 1.00 87.94 91 THR A C 1
ATOM 653 O O . THR A 1 91 ? -31.290 61.945 -18.509 1.00 87.94 91 THR A O 1
ATOM 656 N N . ALA A 1 92 ? -31.518 63.784 -19.776 1.00 88.75 92 ALA A N 1
ATOM 657 C CA . ALA A 1 92 ? -32.909 64.027 -19.407 1.00 88.75 92 ALA A CA 1
ATOM 658 C C . ALA A 1 92 ? -33.828 62.865 -19.826 1.00 88.75 92 ALA A C 1
ATOM 660 O O . ALA A 1 92 ? -34.696 62.462 -19.052 1.00 88.75 92 ALA A O 1
ATOM 661 N N . GLY A 1 93 ? -33.605 62.283 -21.009 1.00 88.38 93 GLY A N 1
ATOM 662 C CA . GLY A 1 93 ? -34.342 61.113 -21.492 1.00 88.38 93 GLY A CA 1
ATOM 663 C C . GLY A 1 93 ? -34.163 59.883 -20.599 1.00 88.38 93 GLY A C 1
ATOM 664 O O . GLY A 1 93 ? -35.150 59.261 -20.206 1.00 88.38 93 GLY A O 1
ATOM 665 N N . LEU A 1 94 ? -32.923 59.563 -20.219 1.00 86.81 94 LEU A N 1
ATOM 666 C CA . LEU A 1 94 ? -32.615 58.434 -19.335 1.00 86.81 94 LEU A CA 1
ATOM 667 C C . LEU A 1 94 ? -33.164 58.637 -17.919 1.00 86.81 94 LEU A C 1
ATOM 669 O O . LEU A 1 94 ? -33.731 57.703 -17.353 1.00 86.81 94 LEU A O 1
ATOM 673 N N . LEU A 1 95 ? -33.064 59.851 -17.367 1.00 86.94 95 LEU A N 1
ATOM 674 C CA . LEU A 1 95 ? -33.672 60.181 -16.073 1.00 86.94 95 LEU A CA 1
ATOM 675 C C . LEU A 1 95 ? -35.203 60.087 -16.124 1.00 86.94 95 LEU A C 1
ATOM 677 O O . LEU A 1 95 ? -35.814 59.570 -15.188 1.00 86.94 95 LEU A O 1
ATOM 681 N N . GLY A 1 96 ? -35.820 60.528 -17.224 1.00 86.56 96 GLY A N 1
ATOM 682 C CA . GLY A 1 96 ? -37.262 60.411 -17.450 1.00 86.56 96 GLY A CA 1
ATOM 683 C C . GLY A 1 96 ? -37.732 58.957 -17.531 1.00 86.56 96 GLY A C 1
ATOM 684 O O . GLY A 1 96 ? -38.710 58.587 -16.880 1.00 86.56 96 GLY A O 1
ATOM 685 N N . LEU A 1 97 ? -37.004 58.111 -18.265 1.00 83.94 97 LEU A N 1
ATOM 686 C CA . LEU A 1 97 ? -37.254 56.667 -18.344 1.00 83.94 97 LEU A CA 1
ATOM 687 C C . LEU A 1 97 ? -37.073 55.975 -16.987 1.00 83.94 97 LEU A C 1
ATOM 689 O O . LEU A 1 97 ? -37.953 55.225 -16.566 1.00 83.94 97 LEU A O 1
ATOM 693 N N . ALA A 1 98 ? -35.987 56.273 -16.269 1.00 83.75 98 ALA A N 1
ATOM 694 C CA . ALA A 1 98 ? -35.735 55.718 -14.941 1.00 83.75 98 ALA A CA 1
ATOM 695 C C . ALA A 1 98 ? -36.841 56.106 -13.945 1.00 83.75 98 ALA A C 1
ATOM 697 O O . ALA A 1 98 ? -37.301 55.272 -13.162 1.00 83.75 98 ALA A O 1
ATOM 698 N N . TRP A 1 99 ? -37.317 57.355 -14.000 1.00 84.19 99 TRP A N 1
ATOM 699 C CA . TRP A 1 99 ? -38.421 57.823 -13.163 1.00 84.19 99 TRP A CA 1
ATOM 700 C C . TRP A 1 99 ? -39.755 57.159 -13.530 1.00 84.19 99 TRP A C 1
ATOM 702 O O . TRP A 1 99 ? -40.508 56.766 -12.637 1.00 84.19 99 TRP A O 1
ATOM 712 N N . TRP A 1 100 ? -40.027 56.951 -14.823 1.00 82.56 100 TRP A N 1
ATOM 713 C CA . TRP A 1 100 ? -41.225 56.242 -15.285 1.00 82.56 100 TRP A CA 1
ATOM 714 C C . TRP A 1 100 ? -41.237 54.777 -14.819 1.00 82.56 100 TRP A C 1
ATOM 716 O O . TRP A 1 100 ? -42.245 54.309 -14.281 1.00 82.56 100 TRP A O 1
ATOM 726 N N . ILE A 1 101 ? -40.121 54.059 -14.952 1.00 78.06 101 ILE A N 1
ATOM 727 C CA . ILE A 1 101 ? -40.014 52.657 -14.519 1.00 78.06 101 ILE A CA 1
ATOM 728 C C . ILE A 1 101 ? -40.170 52.553 -12.997 1.00 78.06 101 ILE A C 1
ATOM 730 O O . ILE A 1 101 ? -40.978 51.760 -12.511 1.00 78.06 101 ILE A O 1
ATOM 734 N N . ARG A 1 102 ? -39.513 53.438 -12.239 1.00 78.19 102 ARG A N 1
ATOM 735 C CA . ARG A 1 102 ? -39.636 53.492 -10.774 1.00 78.19 102 ARG A CA 1
ATOM 736 C C . ARG A 1 102 ? -41.058 53.846 -10.313 1.00 78.19 102 ARG A C 1
ATOM 738 O O . ARG A 1 102 ? -41.535 53.334 -9.303 1.00 78.19 102 ARG A O 1
ATOM 745 N N . GLY A 1 103 ? -41.769 54.676 -11.078 1.00 70.38 103 GLY A N 1
ATOM 746 C CA . GLY A 1 103 ? -43.180 55.002 -10.850 1.00 70.38 103 GLY A CA 1
ATOM 747 C C . GLY A 1 103 ? -44.146 53.844 -11.133 1.00 70.38 103 GLY A C 1
ATOM 748 O O . GLY A 1 103 ? -45.235 53.813 -10.555 1.00 70.38 103 GLY A O 1
ATOM 749 N N . ARG A 1 104 ? -43.760 52.875 -11.979 1.00 66.69 104 ARG A N 1
ATOM 750 C CA . ARG A 1 104 ? -44.503 51.616 -12.175 1.00 66.69 104 ARG A CA 1
ATOM 751 C C . ARG A 1 104 ? -44.268 50.621 -11.039 1.00 66.69 104 ARG A C 1
ATOM 753 O O . ARG A 1 104 ? -45.213 49.930 -10.673 1.00 66.69 104 ARG A O 1
ATOM 760 N N . GLU A 1 105 ? -43.075 50.591 -10.448 1.00 61.81 105 GLU A N 1
ATOM 761 C CA . GLU A 1 105 ? -42.784 49.738 -9.284 1.00 61.81 105 GLU A CA 1
ATOM 762 C C . GLU A 1 105 ? -43.506 50.202 -8.009 1.00 61.81 105 GLU A C 1
ATOM 764 O O . GLU A 1 105 ? -43.912 49.376 -7.199 1.00 61.81 105 GLU A O 1
ATOM 769 N N . GLN A 1 106 ? -43.735 51.510 -7.836 1.00 57.81 106 GLN A N 1
ATOM 770 C CA . GLN A 1 106 ? -44.334 52.058 -6.606 1.00 57.81 106 GLN A CA 1
ATOM 771 C C . GLN A 1 106 ? -45.873 52.152 -6.609 1.00 57.81 106 GLN A C 1
ATOM 773 O O . GLN A 1 106 ? -46.462 52.430 -5.566 1.00 57.81 106 GLN A O 1
ATOM 778 N N . LYS A 1 107 ? -46.552 51.921 -7.744 1.00 51.56 107 LYS A N 1
ATOM 779 C CA . LYS A 1 107 ? -48.028 52.020 -7.863 1.00 51.56 107 LYS A CA 1
ATOM 780 C C . LYS A 1 107 ? -48.776 50.682 -7.901 1.00 51.56 107 LYS A C 1
ATOM 782 O O . LYS A 1 107 ? -49.986 50.678 -8.118 1.00 51.56 107 LYS A O 1
ATOM 787 N N . ALA A 1 108 ? -48.103 49.568 -7.630 1.00 42.31 108 ALA A N 1
ATOM 788 C CA . ALA A 1 108 ? -48.759 48.300 -7.332 1.00 42.31 108 ALA A CA 1
ATOM 789 C C . ALA A 1 108 ? -48.549 47.964 -5.844 1.00 42.31 108 ALA A C 1
ATOM 791 O O . ALA A 1 108 ? -47.419 47.668 -5.456 1.00 42.31 108 ALA A O 1
ATOM 792 N N . PRO A 1 109 ? -49.595 47.988 -4.994 1.00 46.41 109 PRO A N 1
ATOM 793 C CA . PRO A 1 109 ? -49.533 47.317 -3.706 1.00 46.41 109 PRO A CA 1
ATOM 794 C C . PRO A 1 109 ? -49.299 45.834 -3.991 1.00 46.41 109 PRO A C 1
ATOM 796 O O . PRO A 1 109 ? -50.106 45.187 -4.660 1.00 46.41 109 PRO A O 1
ATOM 799 N N . ALA A 1 110 ? -48.162 45.317 -3.543 1.00 44.28 110 ALA A N 1
ATOM 800 C CA . ALA A 1 110 ? -47.868 43.901 -3.598 1.00 44.28 110 ALA A CA 1
ATOM 801 C C . ALA A 1 110 ? -48.801 43.164 -2.623 1.00 44.28 110 ALA A C 1
ATOM 803 O O . ALA A 1 110 ? -48.461 42.930 -1.467 1.00 44.28 110 ALA A O 1
ATOM 804 N N . GLU A 1 111 ? -49.978 42.754 -3.100 1.00 43.56 111 GLU A N 1
ATOM 805 C CA . GLU A 1 111 ? -50.418 41.399 -2.772 1.00 43.56 111 GLU A CA 1
ATOM 806 C C . GLU A 1 111 ? -49.251 40.467 -3.124 1.00 43.56 111 GLU A C 1
ATOM 808 O O . GLU A 1 111 ? -48.620 40.679 -4.173 1.00 43.56 111 GLU A O 1
ATOM 813 N N . PRO A 1 112 ? -48.929 39.453 -2.301 1.00 43.28 112 PRO A N 1
ATOM 814 C CA . PRO A 1 112 ? -48.048 38.390 -2.731 1.00 43.28 112 PRO A CA 1
ATOM 815 C C . PRO A 1 112 ? -48.785 37.655 -3.849 1.00 43.28 112 PRO A C 1
ATOM 817 O O . PRO A 1 112 ? -49.422 36.624 -3.644 1.00 43.28 112 PRO A O 1
ATOM 820 N N . LYS A 1 113 ? -48.689 38.192 -5.072 1.00 43.22 113 LYS A N 1
ATOM 821 C CA . LYS A 1 113 ? -48.719 37.364 -6.261 1.00 43.22 113 LYS A CA 1
ATOM 822 C C . LYS A 1 113 ? -47.738 36.263 -5.917 1.00 43.22 113 LYS A C 1
ATOM 824 O O . LYS A 1 113 ? -46.603 36.609 -5.561 1.00 43.22 113 LYS A O 1
ATOM 829 N N . PRO A 1 114 ? -48.155 34.984 -5.941 1.00 40.53 114 PRO A N 1
ATOM 830 C CA . PRO A 1 114 ? -47.182 33.927 -5.845 1.00 40.53 114 PRO A CA 1
ATOM 831 C C . PRO A 1 114 ? -46.126 34.339 -6.848 1.00 40.53 114 PRO A C 1
ATOM 833 O O . PRO A 1 114 ? -46.442 34.662 -8.003 1.00 40.53 114 PRO A O 1
ATOM 836 N N . VAL A 1 115 ? -44.887 34.434 -6.377 1.00 41.16 115 VAL A N 1
ATOM 837 C CA . VAL A 1 115 ? -43.780 34.206 -7.271 1.00 41.16 115 VAL A CA 1
ATOM 838 C C . VAL A 1 115 ? -44.196 32.865 -7.856 1.00 41.16 115 VAL A C 1
ATOM 840 O O . VAL A 1 115 ? -44.072 31.822 -7.220 1.00 41.16 115 VAL A O 1
ATOM 843 N N . LYS A 1 116 ? -44.801 32.896 -9.050 1.00 40.31 116 LYS A N 1
ATOM 844 C CA . LYS A 1 116 ? -44.466 31.921 -10.048 1.00 40.31 116 LYS A CA 1
ATOM 845 C C . LYS A 1 116 ? -42.962 32.095 -10.073 1.00 40.31 116 LYS A C 1
ATOM 847 O O . LYS A 1 116 ? -42.428 32.918 -10.810 1.00 40.31 116 LYS A O 1
ATOM 852 N N . MET A 1 117 ? -42.294 31.346 -9.185 1.00 36.38 117 MET A N 1
ATOM 853 C CA . MET A 1 117 ? -41.173 30.559 -9.596 1.00 36.38 117 MET A CA 1
ATOM 854 C C . MET A 1 117 ? -41.673 30.116 -10.955 1.00 36.38 117 MET A C 1
ATOM 856 O O . MET A 1 117 ? -42.648 29.371 -11.071 1.00 36.38 117 MET A O 1
ATOM 860 N N . ALA A 1 118 ? -41.110 30.718 -12.002 1.00 40.25 118 ALA A N 1
ATOM 861 C CA . ALA A 1 118 ? -40.748 29.859 -13.086 1.00 40.25 118 ALA A CA 1
ATOM 862 C C . ALA A 1 118 ? -40.123 28.689 -12.336 1.00 40.25 118 ALA A C 1
ATOM 864 O O . ALA A 1 118 ? -39.061 28.828 -11.724 1.00 40.25 118 ALA A O 1
ATOM 865 N N . GLU A 1 119 ? -40.897 27.617 -12.196 1.00 40.53 119 GLU A N 1
ATOM 866 C CA . GLU A 1 119 ? -40.343 26.302 -12.093 1.00 40.53 119 GLU A CA 1
ATOM 867 C C . GLU A 1 119 ? -39.509 26.201 -13.371 1.00 40.53 119 GLU A C 1
ATOM 869 O O . GLU A 1 119 ? -39.849 25.504 -14.313 1.00 40.53 119 GLU A O 1
ATOM 874 N N . ASN A 1 120 ? -38.343 26.846 -13.361 1.00 41.72 120 ASN A N 1
ATOM 875 C CA . ASN A 1 120 ? -37.140 26.143 -13.668 1.00 41.72 120 ASN A CA 1
ATOM 876 C C . ASN A 1 120 ? -37.013 25.056 -12.582 1.00 41.72 120 ASN A C 1
ATOM 878 O O . ASN A 1 120 ? -36.047 25.009 -11.836 1.00 41.72 120 ASN A O 1
ATOM 882 N N . ASN A 1 121 ? -37.940 24.092 -12.628 1.00 42.28 121 ASN A N 1
ATOM 883 C CA . ASN A 1 121 ? -37.595 22.697 -12.797 1.00 42.28 121 ASN A CA 1
ATOM 884 C C . ASN A 1 121 ? -36.899 22.558 -14.166 1.00 42.28 121 ASN A C 1
ATOM 886 O O . ASN A 1 121 ? -37.231 21.684 -14.961 1.00 42.28 121 ASN A O 1
ATOM 890 N N . ALA A 1 122 ? -35.902 23.409 -14.444 1.00 51.22 122 ALA A N 1
ATOM 891 C CA . ALA A 1 122 ? -34.722 22.942 -15.107 1.00 51.22 122 ALA A CA 1
ATOM 892 C C . ALA A 1 122 ? -34.225 21.914 -14.102 1.00 51.22 122 ALA A C 1
ATOM 894 O O . ALA A 1 122 ? -33.566 22.240 -13.116 1.00 51.22 122 ALA A O 1
ATOM 895 N N . VAL A 1 123 ? -34.704 20.681 -14.288 1.00 55.88 123 VAL A N 1
ATOM 896 C CA . VAL A 1 123 ? -33.963 19.497 -13.909 1.00 55.88 123 VAL A CA 1
ATOM 897 C C . VAL A 1 123 ? -32.537 19.889 -14.240 1.00 55.88 123 VAL A C 1
ATOM 899 O O . VAL A 1 123 ? -32.269 20.227 -15.393 1.00 55.88 123 VAL A O 1
ATOM 902 N N . VAL A 1 124 ? -31.688 20.037 -13.222 1.00 64.06 124 VAL A N 1
ATOM 903 C CA . VAL A 1 124 ? -30.260 20.172 -13.469 1.00 64.06 124 VAL A CA 1
ATOM 904 C C . VAL A 1 124 ? -29.936 18.873 -14.182 1.00 64.06 124 VAL A C 1
ATOM 906 O O . VAL A 1 124 ? -29.884 17.814 -13.557 1.00 64.06 124 VAL A O 1
ATOM 909 N N . GLU A 1 125 ? -29.959 18.922 -15.513 1.00 68.19 125 GLU A N 1
ATOM 910 C CA . GLU A 1 125 ? -29.703 17.755 -16.325 1.00 68.19 125 GLU A CA 1
ATOM 911 C C . GLU A 1 125 ? -28.292 17.347 -15.970 1.00 68.19 125 GLU A C 1
ATOM 913 O O . GLU A 1 125 ? -27.403 18.198 -15.927 1.00 68.19 125 GLU A O 1
ATOM 918 N N . ALA A 1 126 ? -28.119 16.067 -15.646 1.00 70.06 126 ALA A N 1
ATOM 919 C CA . ALA A 1 126 ? -26.820 15.544 -15.279 1.00 70.06 126 ALA A CA 1
ATOM 920 C C . ALA A 1 126 ? -25.814 15.944 -16.365 1.00 70.06 126 ALA A C 1
ATOM 922 O O . ALA A 1 126 ? -25.912 15.536 -17.526 1.00 70.06 126 ALA A O 1
ATOM 923 N N . THR A 1 127 ? -24.877 16.795 -15.983 1.00 82.50 127 THR A N 1
ATOM 924 C CA . THR A 1 127 ? -23.803 17.283 -16.829 1.00 82.50 127 THR A CA 1
ATOM 925 C C . THR A 1 127 ? -22.591 16.377 -16.663 1.00 82.50 127 THR A C 1
ATOM 927 O O . THR A 1 127 ? -22.454 15.646 -15.683 1.00 82.50 127 THR A O 1
ATOM 930 N N . TRP A 1 128 ? -21.634 16.463 -17.587 1.00 82.06 128 TRP A N 1
ATOM 931 C CA . TRP A 1 128 ? -20.340 15.794 -17.413 1.00 82.06 128 TRP A CA 1
ATOM 932 C C . TRP A 1 128 ? -19.593 16.237 -16.143 1.00 82.06 128 TRP A C 1
ATOM 934 O O . TRP A 1 128 ? -18.710 15.516 -15.690 1.00 82.06 128 TRP A O 1
ATOM 944 N N . ASN A 1 129 ? -19.967 17.371 -15.539 1.00 79.19 129 ASN A N 1
ATOM 945 C CA . ASN A 1 129 ? -19.405 17.837 -14.271 1.00 79.19 129 ASN A CA 1
ATOM 946 C C . ASN A 1 129 ? -19.976 17.094 -13.049 1.00 79.19 129 ASN A C 1
ATOM 948 O O . ASN A 1 129 ? -19.359 17.132 -11.989 1.00 79.19 129 ASN A O 1
ATOM 952 N N . ASP A 1 130 ? -21.107 16.394 -13.193 1.00 80.81 130 ASP A N 1
ATOM 953 C CA . ASP A 1 130 ? -21.688 15.553 -12.138 1.00 80.81 130 ASP A CA 1
ATOM 954 C C . ASP A 1 130 ? -21.031 14.163 -12.075 1.00 80.81 130 ASP A C 1
ATOM 956 O O . ASP A 1 130 ? -21.278 13.386 -11.150 1.00 80.81 130 ASP A O 1
ATOM 960 N N . VAL A 1 131 ? -20.165 13.840 -13.046 1.00 81.62 131 VAL A N 1
ATOM 961 C CA . VAL A 1 131 ? -19.363 12.614 -13.035 1.00 81.62 131 VAL A CA 1
ATOM 962 C C . VAL A 1 131 ? -18.295 12.733 -11.952 1.00 81.62 131 VAL A C 1
ATOM 964 O O . VAL A 1 131 ? -17.232 13.322 -12.151 1.00 81.62 131 VAL A O 1
ATOM 967 N N . GLN A 1 132 ? -18.574 12.141 -10.794 1.00 78.56 132 GLN A N 1
ATOM 968 C CA . GLN A 1 132 ? -17.590 12.011 -9.730 1.00 78.56 132 GLN A CA 1
ATOM 969 C C . GLN A 1 132 ? -16.587 10.919 -10.091 1.00 78.56 132 GLN A C 1
ATOM 971 O O . GLN A 1 132 ? -16.946 9.764 -10.322 1.00 78.56 132 GLN A O 1
ATOM 976 N N . LEU A 1 133 ? -15.314 11.301 -10.159 1.00 85.50 133 LEU A N 1
ATOM 977 C CA . LEU A 1 133 ? -14.229 10.344 -10.294 1.00 85.50 133 LEU A CA 1
ATOM 978 C C . LEU A 1 133 ? -14.026 9.627 -8.963 1.00 85.50 133 LEU A C 1
ATOM 980 O O . LEU A 1 133 ? -14.070 10.237 -7.896 1.00 85.50 133 LEU A O 1
ATOM 984 N N . GLU A 1 134 ? -13.792 8.325 -9.051 1.00 89.81 134 GLU A N 1
ATOM 985 C CA . GLU A 1 134 ? -13.527 7.499 -7.885 1.00 89.81 134 GLU A CA 1
ATOM 986 C C . GLU A 1 134 ? -12.141 7.776 -7.311 1.00 89.81 134 GLU A C 1
ATOM 988 O O . GLU A 1 134 ? -11.153 7.901 -8.043 1.00 89.81 134 GLU A O 1
ATOM 993 N N . ASP A 1 135 ? -12.061 7.794 -5.984 1.00 90.69 135 ASP A N 1
ATOM 994 C CA . ASP A 1 135 ? -10.789 7.905 -5.285 1.00 90.69 135 ASP A CA 1
ATOM 995 C C . ASP A 1 135 ? -9.960 6.628 -5.500 1.00 90.69 135 ASP A C 1
ATOM 997 O O . ASP A 1 135 ? -10.461 5.503 -5.380 1.00 90.69 135 ASP A O 1
ATOM 1001 N N . SER A 1 136 ? -8.657 6.778 -5.767 1.00 92.69 136 SER A N 1
ATOM 1002 C CA . SER A 1 136 ? -7.749 5.628 -5.918 1.00 92.69 136 SER A CA 1
ATOM 1003 C C . SER A 1 136 ? -7.762 4.724 -4.683 1.00 92.69 136 SER A C 1
ATOM 1005 O O . SER A 1 136 ? -7.755 3.501 -4.819 1.00 92.69 136 SER A O 1
ATOM 1007 N N . LEU A 1 137 ? -7.808 5.329 -3.492 1.00 96.56 137 LEU A N 1
ATOM 1008 C CA . LEU A 1 137 ? -7.934 4.656 -2.204 1.00 96.56 137 LEU A CA 1
ATOM 1009 C C . LEU A 1 137 ? -8.814 5.508 -1.277 1.00 96.56 137 LEU A C 1
ATOM 1011 O O . LEU A 1 137 ? -8.540 6.690 -1.053 1.00 96.56 137 LEU A O 1
ATOM 1015 N N . GLY A 1 138 ? -9.868 4.902 -0.745 1.00 96.19 138 GLY A N 1
ATOM 1016 C CA . GLY A 1 138 ? -10.861 5.547 0.105 1.00 96.19 138 GLY A CA 1
ATOM 1017 C C . GLY A 1 138 ? -11.151 4.739 1.365 1.00 96.19 138 GLY A C 1
ATOM 1018 O O . GLY A 1 138 ? -10.897 3.535 1.434 1.00 96.19 138 GLY A O 1
ATOM 1019 N N . MET A 1 139 ? -11.684 5.413 2.376 1.00 97.38 139 MET A N 1
ATOM 1020 C CA . MET A 1 139 ? -12.179 4.808 3.602 1.00 97.38 139 MET A CA 1
ATOM 1021 C C . MET A 1 139 ? -13.504 5.463 3.982 1.00 97.38 139 MET A C 1
ATOM 1023 O O . MET A 1 139 ? -13.568 6.670 4.198 1.00 97.38 139 MET A O 1
ATOM 1027 N N . GLU A 1 140 ? -14.551 4.660 4.092 1.00 96.94 140 GLU A N 1
ATOM 1028 C CA . GLU A 1 140 ? -15.835 5.096 4.630 1.00 96.94 140 GLU A CA 1
ATOM 1029 C C . GLU A 1 140 ? -15.937 4.681 6.091 1.00 96.94 140 GLU A C 1
ATOM 1031 O O . GLU A 1 140 ? -15.585 3.550 6.449 1.00 96.94 140 GLU A O 1
ATOM 1036 N N . VAL A 1 141 ? -16.434 5.578 6.937 1.00 97.19 141 VAL A N 1
ATOM 1037 C CA . VAL A 1 141 ? -16.564 5.328 8.373 1.00 97.19 141 VAL A CA 1
ATOM 1038 C C . VAL A 1 141 ? -17.974 5.620 8.875 1.00 97.19 141 VAL A C 1
ATOM 1040 O O . VAL A 1 141 ? -18.599 6.604 8.482 1.00 97.19 141 VAL A O 1
ATOM 1043 N N . GLY A 1 142 ? -18.471 4.768 9.772 1.00 96.81 142 GLY A N 1
ATOM 1044 C CA . GLY A 1 142 ? -19.685 5.035 10.537 1.00 96.81 142 GLY A CA 1
ATOM 1045 C C . GLY A 1 142 ? -19.472 6.141 11.577 1.00 96.81 142 GLY A C 1
ATOM 1046 O O . GLY A 1 142 ? -18.350 6.431 12.001 1.00 96.81 142 GLY A O 1
ATOM 1047 N N . TYR A 1 143 ? -20.564 6.751 12.037 1.00 94.50 143 TYR A N 1
ATOM 1048 C CA . TYR A 1 143 ? -20.498 7.972 12.846 1.00 94.50 143 TYR A CA 1
ATOM 1049 C C . TYR A 1 143 ? -19.755 7.832 14.192 1.00 94.50 143 TYR A C 1
ATOM 1051 O O . TYR A 1 143 ? -19.228 8.825 14.693 1.00 94.50 143 TYR A O 1
ATOM 1059 N N . ARG A 1 144 ? -19.656 6.631 14.797 1.00 94.19 144 ARG A N 1
ATOM 1060 C CA . ARG A 1 144 ? -18.880 6.448 16.049 1.00 94.19 144 ARG A CA 1
ATOM 1061 C C . ARG A 1 144 ? -17.372 6.483 15.821 1.00 94.19 144 ARG A C 1
ATOM 1063 O O . ARG A 1 144 ? -16.637 6.654 16.788 1.00 94.19 144 ARG A O 1
ATOM 1070 N N . LEU A 1 145 ? -16.914 6.312 14.584 1.00 94.88 145 LEU A N 1
ATOM 1071 C CA . LEU A 1 145 ? -15.497 6.334 14.226 1.00 94.88 145 LEU A CA 1
ATOM 1072 C C . LEU A 1 145 ? -15.005 7.733 13.838 1.00 94.88 145 LEU A C 1
ATOM 1074 O O . LEU A 1 145 ? -13.795 7.941 13.790 1.00 94.88 145 LEU A O 1
ATOM 1078 N N . ILE A 1 146 ? -15.911 8.695 13.615 1.00 93.38 146 ILE A N 1
ATOM 1079 C CA . ILE A 1 146 ? -15.577 10.080 13.242 1.00 93.38 146 ILE A CA 1
ATOM 1080 C C . ILE A 1 146 ? -14.518 10.699 14.172 1.00 93.38 146 ILE A C 1
ATOM 1082 O O . ILE A 1 146 ? -13.537 11.220 13.648 1.00 93.38 146 ILE A O 1
ATOM 1086 N N . PRO A 1 147 ? -14.600 10.582 15.517 1.00 92.31 147 PRO A N 1
ATOM 1087 C CA . PRO A 1 147 ? -13.582 11.160 16.401 1.00 92.31 147 PRO A CA 1
ATOM 1088 C C . PRO A 1 147 ? -12.162 10.628 16.151 1.00 92.31 147 PRO A C 1
ATOM 1090 O O . PRO A 1 147 ? -11.185 11.323 16.400 1.00 92.31 147 PRO A O 1
ATOM 1093 N N . MET A 1 148 ? -12.025 9.402 15.633 1.00 91.31 148 MET A N 1
ATOM 1094 C CA . MET A 1 148 ? -10.718 8.802 15.340 1.00 91.31 148 MET A CA 1
ATOM 1095 C C . MET A 1 148 ? -10.098 9.335 14.043 1.00 91.31 148 MET A C 1
ATOM 1097 O O . MET A 1 148 ? -8.891 9.189 13.849 1.00 91.31 148 MET A O 1
ATOM 1101 N N . VAL A 1 149 ? -10.910 9.920 13.157 1.00 90.69 149 VAL A N 1
ATOM 1102 C CA . VAL A 1 149 ? -10.506 10.438 11.839 1.00 90.69 149 VAL A CA 1
ATOM 1103 C C . VAL A 1 149 ? -10.673 11.952 11.704 1.00 90.69 149 VAL A C 1
ATOM 1105 O O . VAL A 1 149 ? -10.400 12.499 10.639 1.00 90.69 149 VAL A O 1
ATOM 1108 N N . ASP A 1 150 ? -11.100 12.636 12.764 1.00 88.94 150 ASP A N 1
ATOM 1109 C CA . ASP A 1 150 ? -11.277 14.083 12.775 1.00 88.94 150 ASP A CA 1
ATOM 1110 C C . ASP A 1 150 ? -9.939 14.797 13.016 1.00 88.94 150 ASP A C 1
ATOM 1112 O O . ASP A 1 150 ? -9.249 14.572 14.012 1.00 88.94 150 ASP A O 1
ATOM 1116 N N . PHE A 1 151 ? -9.574 15.696 12.103 1.00 84.00 151 PHE A N 1
ATOM 1117 C CA . PHE A 1 151 ? -8.365 16.507 12.218 1.00 84.00 151 PHE A CA 1
ATOM 1118 C C . PHE A 1 151 ? -8.422 17.482 13.405 1.00 84.00 151 PHE A C 1
ATOM 1120 O O . PHE A 1 151 ? -7.385 17.781 13.995 1.00 84.00 151 PHE A O 1
ATOM 1127 N N . GLN A 1 152 ? -9.611 17.967 13.776 1.00 84.06 152 GLN A N 1
ATOM 1128 C CA . GLN A 1 152 ? -9.774 18.932 14.871 1.00 84.06 152 GLN A CA 1
ATOM 1129 C C . GLN A 1 152 ? -9.631 18.290 16.257 1.00 84.06 152 GLN A C 1
ATOM 1131 O O . GLN A 1 152 ? -9.288 18.978 17.216 1.00 84.06 152 GLN A O 1
ATOM 1136 N N . GLN A 1 153 ? -9.861 16.980 16.359 1.00 78.19 153 GLN A N 1
ATOM 1137 C CA . GLN A 1 153 ? -9.807 16.215 17.609 1.00 78.19 153 GLN A CA 1
ATOM 1138 C C . GLN A 1 153 ? -8.505 15.412 17.764 1.00 78.19 153 GLN A C 1
ATOM 1140 O O . GLN A 1 153 ? -8.454 14.484 18.565 1.00 78.19 153 GLN A O 1
ATOM 1145 N N . ASP A 1 154 ? -7.462 15.756 16.998 1.00 71.00 154 ASP A N 1
ATOM 1146 C CA . ASP A 1 154 ? -6.199 15.005 16.922 1.00 71.00 154 ASP A CA 1
ATOM 1147 C C . ASP A 1 154 ? -6.427 13.509 16.629 1.00 71.00 154 ASP A C 1
ATOM 1149 O O . ASP A 1 154 ? -5.903 12.619 17.301 1.00 71.00 154 ASP A O 1
ATOM 1153 N N . GLY A 1 155 ? -7.268 13.237 15.621 1.00 80.81 155 GLY A N 1
ATOM 1154 C CA . GLY A 1 155 ? -7.704 11.900 15.236 1.00 80.81 155 GLY A CA 1
ATOM 1155 C C . GLY A 1 155 ? -6.542 10.917 15.107 1.00 80.81 155 GLY A C 1
ATOM 1156 O O . GLY A 1 155 ? -5.739 10.970 14.168 1.00 80.81 155 GLY A O 1
ATOM 1157 N N . GLU A 1 156 ? -6.476 9.980 16.050 1.00 88.44 156 GLU A N 1
ATOM 1158 C CA . GLU A 1 156 ? -5.362 9.048 16.211 1.00 88.44 156 GLU A CA 1
ATOM 1159 C C . GLU A 1 156 ? -5.095 8.219 14.936 1.00 88.44 156 GLU A C 1
ATOM 1161 O O . GLU A 1 156 ? -3.947 7.913 14.586 1.00 88.44 156 GLU A O 1
ATOM 1166 N N . LEU A 1 157 ? -6.157 7.894 14.185 1.00 92.00 157 LEU A N 1
ATOM 1167 C CA . LEU A 1 157 ? -6.057 7.117 12.952 1.00 92.00 157 LEU A CA 1
ATOM 1168 C C . LEU A 1 157 ? -5.349 7.905 11.837 1.00 92.00 157 LEU A C 1
ATOM 1170 O O . LEU A 1 157 ? -4.581 7.313 11.078 1.00 92.00 157 LEU A O 1
ATOM 1174 N N . LEU A 1 158 ? -5.503 9.233 11.769 1.00 92.50 158 LEU A N 1
ATOM 1175 C CA . LEU A 1 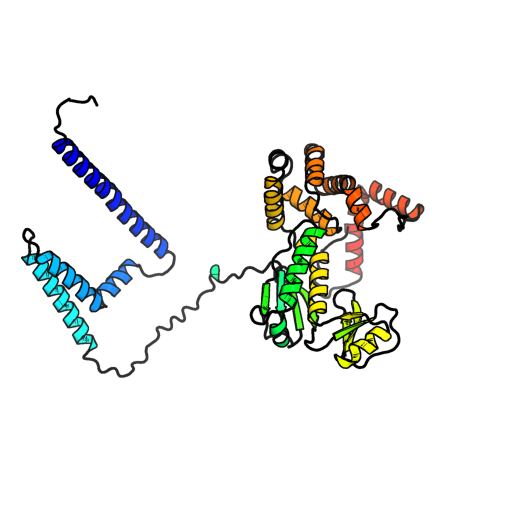158 ? -4.826 10.071 10.767 1.00 92.50 158 LEU A CA 1
ATOM 1176 C C . LEU A 1 158 ? -3.298 10.023 10.926 1.00 92.50 158 LEU A C 1
ATOM 1178 O O . LEU A 1 158 ? -2.553 9.935 9.943 1.00 92.50 158 LEU A O 1
ATOM 1182 N N . GLY A 1 159 ? -2.811 10.063 12.170 1.00 91.88 159 GLY A N 1
ATOM 1183 C CA . GLY A 1 159 ? -1.387 9.911 12.488 1.00 91.88 159 GLY A CA 1
ATOM 1184 C C . GLY A 1 159 ? -0.841 8.543 12.067 1.00 91.88 159 GLY A C 1
ATOM 1185 O O . GLY A 1 159 ? 0.232 8.451 11.454 1.00 91.88 159 GLY A O 1
ATOM 1186 N N . ARG A 1 160 ? -1.615 7.483 12.320 1.00 94.44 160 ARG A N 1
ATOM 1187 C CA . ARG A 1 160 ? -1.266 6.107 11.941 1.00 94.44 160 ARG A CA 1
ATOM 1188 C C . ARG A 1 160 ? -1.246 5.917 10.423 1.00 94.44 160 ARG A C 1
ATOM 1190 O O . ARG A 1 160 ? -0.269 5.373 9.913 1.00 94.44 160 ARG A O 1
ATOM 1197 N N . ILE A 1 161 ? -2.229 6.444 9.687 1.00 95.25 161 ILE A N 1
ATOM 1198 C CA . ILE A 1 161 ? -2.269 6.397 8.211 1.00 95.25 161 ILE A CA 1
ATOM 1199 C C . ILE A 1 161 ? -1.044 7.094 7.604 1.00 95.25 161 ILE A C 1
ATOM 1201 O O . ILE A 1 161 ? -0.407 6.554 6.695 1.00 95.25 161 ILE A O 1
ATOM 1205 N N . ARG A 1 162 ? -0.659 8.271 8.123 1.00 94.31 162 ARG A N 1
ATOM 1206 C CA . ARG A 1 162 ? 0.559 8.972 7.671 1.00 94.31 162 ARG A CA 1
ATOM 1207 C C . ARG A 1 162 ? 1.815 8.129 7.892 1.00 94.31 162 ARG A C 1
ATOM 1209 O O . ARG A 1 162 ? 2.640 8.016 6.985 1.00 94.31 162 ARG A O 1
ATOM 1216 N N . SER A 1 163 ? 1.938 7.515 9.068 1.00 95.50 163 SER A N 1
ATOM 1217 C CA . SER A 1 163 ? 3.065 6.637 9.402 1.00 95.50 163 SER A CA 1
ATOM 1218 C C . SER A 1 163 ? 3.113 5.390 8.518 1.00 95.50 163 SER A C 1
ATOM 1220 O O . SER A 1 163 ? 4.189 5.045 8.035 1.00 95.50 163 SER A O 1
ATOM 1222 N N . ILE A 1 164 ? 1.962 4.770 8.236 1.00 96.31 164 ILE A N 1
ATOM 1223 C CA . ILE A 1 164 ? 1.840 3.627 7.318 1.00 96.31 164 ILE A CA 1
ATOM 1224 C C . ILE A 1 164 ? 2.350 4.002 5.930 1.00 96.31 164 ILE A C 1
ATOM 1226 O O . ILE A 1 164 ? 3.253 3.349 5.418 1.00 96.31 164 ILE A O 1
ATOM 1230 N N . ARG A 1 165 ? 1.843 5.093 5.343 1.00 96.12 165 ARG A N 1
ATOM 1231 C CA . ARG A 1 165 ? 2.264 5.532 4.002 1.00 96.12 165 ARG A CA 1
ATOM 1232 C C . ARG A 1 165 ? 3.761 5.838 3.940 1.00 96.12 165 ARG A C 1
ATOM 1234 O O . ARG A 1 165 ? 4.419 5.466 2.972 1.00 96.12 165 ARG 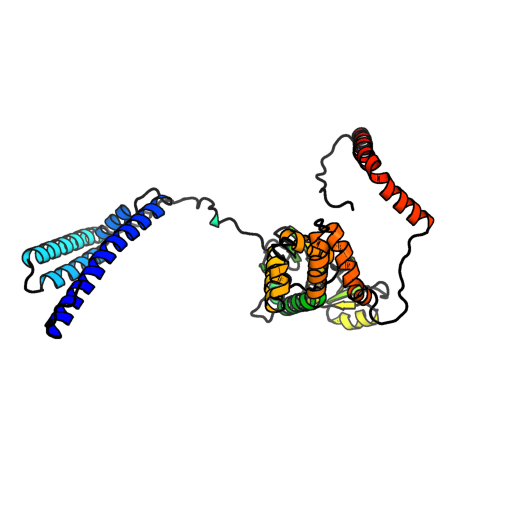A O 1
ATOM 1241 N N . LYS A 1 166 ? 4.307 6.483 4.978 1.00 96.62 166 LYS A N 1
ATOM 1242 C CA . LYS A 1 166 ? 5.742 6.790 5.067 1.00 96.62 166 LYS A CA 1
ATOM 1243 C C . LYS A 1 166 ? 6.589 5.520 5.173 1.00 96.62 166 LYS A C 1
ATOM 1245 O O . LYS A 1 166 ? 7.569 5.394 4.445 1.00 96.62 166 LYS A O 1
ATOM 1250 N N . LYS A 1 167 ? 6.208 4.590 6.052 1.00 96.19 167 LYS A N 1
ATOM 1251 C CA . LYS A 1 167 ? 6.897 3.307 6.232 1.00 96.19 167 LYS A CA 1
ATOM 1252 C C . LYS A 1 167 ? 6.845 2.476 4.950 1.00 96.19 167 LYS A C 1
ATOM 1254 O O . LYS A 1 167 ? 7.880 2.021 4.481 1.00 96.19 167 LYS A O 1
ATOM 1259 N N . PHE A 1 168 ? 5.673 2.382 4.329 1.00 96.19 168 PHE A N 1
ATOM 1260 C CA . PHE A 1 168 ? 5.489 1.671 3.070 1.00 96.19 168 PHE A CA 1
ATOM 1261 C C . PHE A 1 168 ? 6.374 2.241 1.954 1.00 96.19 168 PHE A C 1
ATOM 1263 O O . PHE A 1 168 ? 7.032 1.485 1.248 1.00 96.19 168 PHE A O 1
ATOM 1270 N N . ALA A 1 169 ? 6.480 3.569 1.840 1.00 96.19 169 ALA A N 1
ATOM 1271 C CA . ALA A 1 169 ? 7.384 4.192 0.874 1.00 96.19 169 ALA A CA 1
ATOM 1272 C C . ALA A 1 169 ? 8.860 3.831 1.117 1.00 96.19 169 ALA A C 1
ATOM 1274 O O . ALA A 1 169 ? 9.601 3.592 0.166 1.00 96.19 169 ALA A O 1
ATOM 1275 N N . GLN A 1 170 ? 9.279 3.743 2.382 1.00 95.50 170 GLN A N 1
ATOM 1276 C CA . GLN A 1 170 ? 10.642 3.359 2.769 1.00 95.50 170 GLN A CA 1
ATOM 1277 C C . GLN A 1 170 ? 10.934 1.862 2.596 1.00 95.50 170 GLN A C 1
ATOM 1279 O O . GLN A 1 170 ? 12.095 1.487 2.420 1.00 95.50 170 GLN A O 1
ATOM 1284 N N . GLU A 1 171 ? 9.916 1.006 2.669 1.00 94.25 171 GLU A N 1
ATOM 1285 C CA . GLU A 1 171 ? 10.048 -0.449 2.544 1.00 94.25 171 GLU A CA 1
ATOM 1286 C C . GLU A 1 171 ? 9.894 -0.916 1.094 1.00 94.25 171 GLU A C 1
ATOM 1288 O O . GLU A 1 171 ? 10.748 -1.651 0.607 1.00 94.25 171 GLU A O 1
ATOM 1293 N N . MET A 1 172 ? 8.872 -0.429 0.385 1.00 95.62 172 MET A N 1
ATOM 1294 C CA . MET A 1 172 ? 8.512 -0.878 -0.963 1.00 95.62 172 MET A CA 1
ATOM 1295 C C . MET A 1 172 ? 9.039 0.019 -2.085 1.00 95.62 172 MET A C 1
ATOM 1297 O O . MET A 1 172 ? 9.193 -0.463 -3.201 1.00 95.62 172 MET A O 1
ATOM 1301 N N . GLY A 1 173 ? 9.365 1.289 -1.822 1.00 95.00 173 GLY A N 1
ATOM 1302 C CA . GLY A 1 173 ? 9.990 2.182 -2.812 1.00 95.00 173 GLY A CA 1
ATOM 1303 C C . GLY A 1 173 ? 9.044 3.036 -3.651 1.00 95.00 173 GLY A C 1
ATOM 1304 O O . GLY A 1 173 ? 9.501 3.704 -4.572 1.00 95.00 173 GLY A O 1
ATOM 1305 N N . PHE A 1 174 ? 7.753 3.080 -3.321 1.00 96.19 174 PHE A N 1
ATOM 1306 C CA . PHE A 1 174 ? 6.830 4.073 -3.873 1.00 96.19 174 PHE A CA 1
ATOM 1307 C C . PHE A 1 174 ? 5.863 4.580 -2.806 1.00 96.19 174 PHE A C 1
ATOM 1309 O O . PHE A 1 174 ? 5.586 3.896 -1.822 1.00 96.19 174 PHE A O 1
ATOM 1316 N N . LEU A 1 175 ? 5.343 5.790 -3.001 1.00 95.81 175 LEU A N 1
ATOM 1317 C CA . LEU A 1 175 ? 4.384 6.398 -2.088 1.00 95.81 175 LEU A CA 1
ATOM 1318 C C . LEU A 1 175 ? 2.955 5.984 -2.477 1.00 95.81 175 LEU A C 1
ATOM 1320 O O . LEU A 1 175 ? 2.511 6.365 -3.559 1.00 95.81 175 LEU A O 1
ATOM 1324 N N . PRO A 1 176 ? 2.203 5.271 -1.617 1.00 94.81 176 PRO A N 1
ATOM 1325 C CA . PRO A 1 176 ? 0.808 4.949 -1.900 1.00 94.81 176 PRO A CA 1
ATOM 1326 C C . PRO A 1 176 ? -0.050 6.214 -2.025 1.00 94.81 176 PRO A C 1
ATOM 1328 O O . PRO A 1 176 ? 0.262 7.228 -1.370 1.00 94.81 176 PRO A O 1
ATOM 1331 N N . PRO A 1 177 ? -1.164 6.157 -2.781 1.00 94.62 177 PRO A N 1
ATOM 1332 C CA . PRO A 1 177 ? -2.101 7.269 -2.875 1.00 94.62 177 PRO A CA 1
ATOM 1333 C C . PRO A 1 177 ? -2.609 7.691 -1.490 1.00 94.62 177 PRO A C 1
ATOM 1335 O O . PRO A 1 177 ? -2.524 6.957 -0.499 1.00 94.62 177 PRO A O 1
ATOM 1338 N N . VAL A 1 178 ? -3.087 8.929 -1.400 1.00 94.31 178 VAL A N 1
ATOM 1339 C CA . VAL A 1 178 ? -3.743 9.418 -0.184 1.00 94.31 178 VAL A CA 1
ATOM 1340 C C . VAL A 1 178 ? -5.041 8.644 0.052 1.00 94.31 178 VAL A C 1
ATOM 1342 O O . VAL A 1 178 ? -5.700 8.233 -0.899 1.00 94.31 178 VAL A O 1
ATOM 1345 N N . VAL A 1 179 ? -5.387 8.432 1.321 1.00 96.19 179 VAL A N 1
ATOM 1346 C CA . VAL A 1 179 ? -6.632 7.763 1.713 1.00 96.19 179 VAL A CA 1
ATOM 1347 C C . VAL A 1 179 ? -7.682 8.841 1.936 1.00 96.19 179 VAL A C 1
ATOM 1349 O O . VAL A 1 179 ? -7.556 9.618 2.884 1.00 96.19 179 VAL A O 1
ATOM 1352 N N . HIS A 1 180 ? -8.692 8.901 1.073 1.00 95.06 180 HIS A N 1
ATOM 1353 C CA . HIS A 1 180 ? -9.815 9.821 1.250 1.00 95.06 180 HIS A CA 1
ATOM 1354 C C . HIS A 1 180 ? -10.798 9.237 2.258 1.00 95.06 180 HIS A C 1
ATOM 1356 O O . HIS A 1 180 ? -11.348 8.162 2.035 1.00 95.06 180 HIS A O 1
ATOM 1362 N N . ILE A 1 181 ? -10.992 9.926 3.379 1.00 94.88 181 ILE A N 1
ATOM 1363 C CA . ILE A 1 181 ? -11.889 9.478 4.443 1.00 94.88 181 ILE A CA 1
ATOM 1364 C C . ILE A 1 181 ? -13.212 10.224 4.311 1.00 94.88 181 ILE A C 1
ATOM 1366 O O . ILE A 1 181 ? -13.213 11.453 4.247 1.00 94.88 181 ILE A O 1
ATOM 1370 N N . ARG A 1 182 ? -14.321 9.485 4.265 1.00 93.25 182 ARG A N 1
ATOM 1371 C CA . ARG A 1 182 ? -15.682 10.028 4.184 1.00 93.25 182 ARG A CA 1
ATOM 1372 C C . ARG A 1 182 ? -16.546 9.400 5.271 1.00 93.25 182 ARG A C 1
ATOM 1374 O O . ARG A 1 182 ? -16.417 8.208 5.561 1.00 93.25 182 ARG A O 1
ATOM 1381 N N . ASP A 1 183 ? -17.420 10.183 5.882 1.00 93.69 183 ASP A N 1
ATOM 1382 C CA . ASP A 1 183 ? -18.489 9.634 6.703 1.00 93.69 183 ASP A CA 1
ATOM 1383 C C . ASP A 1 183 ? -19.555 8.999 5.804 1.00 93.69 183 ASP A C 1
ATOM 1385 O O . ASP A 1 183 ? -19.862 9.490 4.717 1.00 93.69 183 ASP A O 1
ATOM 1389 N N . ASN A 1 184 ? -20.094 7.865 6.243 1.00 94.25 184 ASN A N 1
ATOM 1390 C CA . ASN A 1 184 ? -21.201 7.209 5.565 1.00 94.25 184 ASN A CA 1
ATOM 1391 C C . ASN A 1 184 ? -22.266 6.831 6.599 1.00 94.25 184 ASN A C 1
ATOM 1393 O O . ASN A 1 184 ? -22.086 5.914 7.403 1.00 94.25 184 ASN A O 1
ATOM 1397 N N . MET A 1 185 ? -23.380 7.562 6.567 1.00 91.44 185 MET A N 1
ATOM 1398 C CA . MET A 1 185 ? -24.496 7.412 7.506 1.00 91.44 185 MET A CA 1
ATOM 1399 C C . MET A 1 185 ? -25.307 6.129 7.278 1.00 91.44 185 MET A C 1
ATOM 1401 O O . MET A 1 185 ? -26.038 5.716 8.177 1.00 91.44 185 MET A O 1
ATOM 1405 N N . ASP A 1 186 ? -25.145 5.474 6.124 1.00 94.25 186 ASP A N 1
ATOM 1406 C CA . ASP A 1 186 ? -25.771 4.180 5.832 1.00 94.25 186 ASP A CA 1
ATOM 1407 C C . ASP A 1 186 ? -25.004 3.010 6.478 1.00 94.25 186 ASP A C 1
ATOM 1409 O O . ASP A 1 186 ? -25.522 1.891 6.574 1.00 94.25 186 ASP A O 1
ATOM 1413 N N . LEU A 1 187 ? -23.769 3.241 6.945 1.00 95.75 187 LEU A N 1
ATOM 1414 C CA . LEU A 1 187 ? -22.986 2.233 7.656 1.00 95.75 187 LEU A CA 1
ATOM 1415 C C . LEU A 1 187 ? -23.425 2.079 9.109 1.00 95.75 187 LEU A C 1
ATOM 1417 O O . LEU A 1 187 ? -23.876 3.008 9.776 1.00 95.75 187 LEU A O 1
ATOM 1421 N N . GLN A 1 188 ? -23.209 0.871 9.636 1.00 96.94 188 GLN A N 1
ATOM 1422 C CA . GLN A 1 188 ? -23.368 0.626 11.064 1.00 96.94 188 GLN A CA 1
ATOM 1423 C C . GLN A 1 188 ? -22.441 1.551 11.875 1.00 96.94 188 GLN A C 1
ATOM 1425 O O . GLN A 1 188 ? -21.329 1.847 11.431 1.00 96.94 188 GLN A O 1
ATOM 1430 N N . PRO A 1 189 ? -22.843 1.961 13.094 1.00 96.44 189 PRO A N 1
ATOM 1431 C CA . PRO A 1 189 ? -22.161 3.009 13.855 1.00 96.44 189 PRO A CA 1
ATOM 1432 C C . PRO A 1 189 ? -20.644 2.828 14.001 1.00 96.44 189 PRO A C 1
ATOM 1434 O O . PRO A 1 189 ? -19.899 3.802 13.941 1.00 96.44 189 PRO A O 1
ATOM 1437 N N . ALA A 1 190 ? -20.207 1.585 14.222 1.00 96.38 190 ALA A N 1
ATOM 1438 C CA . ALA A 1 190 ? -18.827 1.181 14.497 1.00 96.38 190 ALA A CA 1
ATOM 1439 C C . ALA A 1 190 ? -18.144 0.486 13.299 1.00 96.38 190 ALA A C 1
ATOM 1441 O O . ALA A 1 190 ? -17.057 -0.071 13.447 1.00 96.38 190 ALA A O 1
ATOM 1442 N N . ARG A 1 191 ? -18.778 0.490 12.121 1.00 97.44 191 ARG A N 1
ATOM 1443 C CA . ARG A 1 191 ? -18.270 -0.158 10.906 1.00 97.44 191 ARG A CA 1
ATOM 1444 C C . ARG A 1 191 ? -17.410 0.812 10.106 1.00 97.44 191 ARG A C 1
ATOM 1446 O O . ARG A 1 191 ? -17.717 1.999 10.017 1.00 97.44 191 ARG A O 1
ATOM 1453 N N . TYR A 1 192 ? -16.381 0.283 9.461 1.00 97.75 192 TYR A N 1
ATOM 1454 C CA . TYR A 1 192 ? -15.649 0.965 8.398 1.00 97.75 192 TYR A CA 1
ATOM 1455 C C . TYR A 1 192 ? -15.549 0.085 7.148 1.00 97.75 192 TYR A C 1
ATOM 1457 O O . TYR A 1 192 ? -15.630 -1.149 7.224 1.00 97.75 192 TYR A O 1
ATOM 1465 N N . ARG A 1 193 ? -15.344 0.726 5.997 1.00 97.69 193 ARG A N 1
ATOM 1466 C CA . ARG A 1 193 ? -15.065 0.090 4.703 1.00 97.69 193 ARG A CA 1
ATOM 1467 C C . ARG A 1 193 ? -13.842 0.742 4.078 1.00 97.69 193 ARG A C 1
ATOM 1469 O O . ARG A 1 193 ? -13.632 1.941 4.225 1.00 97.69 193 ARG A O 1
ATOM 1476 N N . ILE A 1 194 ? -13.042 -0.050 3.382 1.00 98.12 194 ILE A N 1
ATOM 1477 C CA . ILE A 1 194 ? -11.864 0.390 2.641 1.00 98.12 194 ILE A CA 1
ATOM 1478 C C . ILE A 1 194 ? -12.141 0.107 1.171 1.00 98.12 194 ILE A C 1
ATOM 1480 O O . ILE A 1 194 ? -12.493 -1.017 0.797 1.00 98.12 194 ILE A O 1
ATOM 1484 N N . LEU A 1 195 ? -12.012 1.143 0.352 1.00 97.25 195 LEU A N 1
ATOM 1485 C CA . LEU A 1 195 ? -12.374 1.127 -1.056 1.00 97.25 195 LEU A CA 1
ATOM 1486 C C . LEU A 1 195 ? -11.146 1.403 -1.915 1.00 97.25 195 LEU A C 1
ATOM 1488 O O . LEU A 1 195 ? -10.328 2.256 -1.585 1.00 97.25 195 LEU A O 1
ATOM 1492 N N . MET A 1 196 ? -11.044 0.718 -3.044 1.00 96.56 196 MET A N 1
ATOM 1493 C CA . MET A 1 196 ? -10.067 1.007 -4.087 1.00 96.56 196 MET A CA 1
ATOM 1494 C C . MET A 1 196 ? -10.826 1.249 -5.386 1.00 96.56 196 MET A C 1
ATOM 1496 O O . MET A 1 196 ? -11.494 0.339 -5.882 1.00 96.56 196 MET A O 1
ATOM 1500 N N . LYS A 1 197 ? -10.729 2.465 -5.940 1.00 93.81 197 LYS A N 1
ATOM 1501 C CA . LYS A 1 197 ? -11.435 2.862 -7.174 1.00 93.81 197 LYS A CA 1
ATOM 1502 C C . LYS A 1 197 ? -12.950 2.596 -7.070 1.00 93.81 197 LYS A C 1
ATOM 1504 O O . LYS A 1 197 ? -13.532 1.966 -7.951 1.00 93.81 197 LYS A O 1
ATOM 1509 N N . GLY A 1 198 ? -13.546 2.976 -5.936 1.00 92.38 198 GLY A N 1
ATOM 1510 C CA . GLY A 1 198 ? -14.970 2.775 -5.619 1.00 92.38 198 GLY A CA 1
ATOM 1511 C C . GLY A 1 198 ? -15.380 1.349 -5.226 1.00 92.38 198 GLY A C 1
ATOM 1512 O O . GLY A 1 198 ? -16.516 1.119 -4.817 1.00 92.38 198 GLY A O 1
ATOM 1513 N N . VAL A 1 199 ? -14.481 0.362 -5.313 1.00 96.44 199 VAL A N 1
ATOM 1514 C CA . VAL A 1 199 ? -14.789 -1.041 -4.994 1.00 96.44 199 VAL A CA 1
ATOM 1515 C C . VAL A 1 199 ? -14.329 -1.374 -3.580 1.00 96.44 199 VAL A C 1
ATOM 1517 O O . VAL A 1 199 ? -13.163 -1.184 -3.247 1.00 96.44 199 VAL A O 1
ATOM 1520 N N . GLU A 1 200 ? -15.225 -1.919 -2.756 1.00 97.19 200 GLU A N 1
ATOM 1521 C CA . GLU A 1 200 ? -14.871 -2.421 -1.425 1.00 97.19 200 GLU A CA 1
ATOM 1522 C C . GLU A 1 200 ? -13.863 -3.573 -1.528 1.00 97.19 200 GLU A C 1
ATOM 1524 O O . GLU A 1 200 ? -14.138 -4.602 -2.151 1.00 97.19 200 GLU A O 1
ATOM 1529 N N . ILE A 1 201 ? -12.705 -3.389 -0.894 1.00 97.38 201 ILE A N 1
ATOM 1530 C CA . ILE A 1 201 ? -11.643 -4.401 -0.781 1.00 97.38 201 ILE A CA 1
ATOM 1531 C C . ILE A 1 201 ? -11.519 -4.969 0.635 1.00 97.38 201 ILE A C 1
ATOM 1533 O O . ILE A 1 201 ? -10.931 -6.029 0.820 1.00 97.38 201 ILE A O 1
ATOM 1537 N N . GLY A 1 202 ? -12.110 -4.303 1.627 1.00 96.81 202 GLY A N 1
ATOM 1538 C CA . GLY A 1 202 ? -12.189 -4.815 2.987 1.00 96.81 202 GLY A CA 1
ATOM 1539 C C . GLY A 1 202 ? -13.113 -3.981 3.861 1.00 96.81 202 GLY A C 1
ATOM 1540 O O . GLY A 1 202 ? -13.347 -2.800 3.609 1.00 96.81 202 GLY A O 1
ATOM 1541 N N . SER A 1 203 ? -13.631 -4.594 4.916 1.00 97.06 203 SER A N 1
ATOM 1542 C CA . SER A 1 203 ? -14.436 -3.915 5.926 1.00 97.06 203 SER A CA 1
ATOM 1543 C C . SER A 1 203 ? -14.234 -4.556 7.288 1.00 97.06 203 SER A C 1
ATOM 1545 O O . SER A 1 203 ? -13.844 -5.716 7.397 1.00 97.06 203 SER A O 1
ATOM 1547 N N . GLY A 1 204 ? -14.512 -3.804 8.346 1.00 96.19 204 GLY A N 1
ATOM 1548 C CA . GLY A 1 204 ? -14.381 -4.291 9.715 1.00 96.19 204 GLY A CA 1
ATOM 1549 C C . GLY A 1 204 ? -15.234 -3.490 10.682 1.00 96.19 204 GLY A C 1
ATOM 1550 O O . GLY A 1 204 ? -15.784 -2.448 10.322 1.00 96.19 204 GLY A O 1
ATOM 1551 N N . ASP A 1 205 ? -15.313 -3.980 11.912 1.00 96.62 205 ASP A N 1
ATOM 1552 C CA . ASP A 1 205 ? -15.861 -3.232 13.037 1.00 96.62 205 ASP A CA 1
ATOM 1553 C C . ASP A 1 205 ? -14.707 -2.758 13.918 1.00 96.62 205 ASP A C 1
ATOM 1555 O O . ASP A 1 205 ? -13.715 -3.467 14.107 1.00 96.62 205 ASP A O 1
ATOM 1559 N N . ALA A 1 206 ? -14.823 -1.548 14.448 1.00 96.62 206 ALA A N 1
ATOM 1560 C CA . ALA A 1 206 ? -13.892 -0.988 15.411 1.00 96.62 206 ALA A CA 1
ATOM 1561 C C . ALA A 1 206 ? -14.694 -0.274 16.498 1.00 96.62 206 ALA A C 1
ATOM 1563 O O . ALA A 1 206 ? -15.526 0.580 16.210 1.00 96.62 206 ALA A O 1
ATOM 1564 N N . TYR A 1 207 ? -14.461 -0.620 17.761 1.00 96.12 207 TYR A N 1
ATOM 1565 C CA . TYR A 1 207 ? -15.213 -0.046 18.876 1.00 96.12 207 TYR A CA 1
ATOM 1566 C C . TYR A 1 207 ? -14.319 0.904 19.685 1.00 96.12 207 TYR A C 1
ATOM 1568 O O . TYR A 1 207 ? -13.529 0.432 20.507 1.00 96.12 207 TYR A O 1
ATOM 1576 N N . PRO A 1 208 ? -14.428 2.238 19.497 1.00 93.25 208 PRO A N 1
ATOM 1577 C CA . PRO A 1 208 ? -13.695 3.198 20.318 1.00 93.25 208 PRO A CA 1
ATOM 1578 C C . PRO A 1 208 ? -13.981 2.972 21.808 1.00 93.25 208 PRO A C 1
ATOM 1580 O O . PRO A 1 208 ? -15.135 2.772 22.196 1.00 93.25 208 PRO A O 1
ATOM 1583 N N . GLY A 1 209 ? -12.934 2.997 22.635 1.00 91.31 209 GLY A N 1
ATOM 1584 C CA . GLY A 1 209 ? -13.013 2.723 24.077 1.00 91.31 209 GLY A CA 1
ATOM 1585 C C . GLY A 1 209 ? -12.887 1.243 24.467 1.00 91.31 209 GLY A C 1
ATOM 1586 O O . GLY A 1 209 ? -12.747 0.947 25.652 1.00 91.31 209 GLY A O 1
ATOM 1587 N N . ARG A 1 210 ? -12.876 0.321 23.495 1.00 95.62 210 ARG A N 1
ATOM 1588 C CA . ARG A 1 210 ? -12.583 -1.106 23.698 1.00 95.62 210 ARG A CA 1
ATOM 1589 C C . ARG A 1 210 ? -11.248 -1.501 23.076 1.00 95.62 210 ARG A C 1
ATOM 1591 O O . ARG A 1 210 ? -10.673 -0.774 22.264 1.00 95.62 210 ARG A O 1
ATOM 1598 N N . TRP A 1 211 ? -10.785 -2.687 23.452 1.00 97.38 211 TRP A N 1
ATOM 1599 C CA . TRP A 1 211 ? -9.547 -3.283 22.962 1.00 97.38 211 TRP A CA 1
ATOM 1600 C C . TRP A 1 211 ? -9.844 -4.608 22.272 1.00 97.38 211 TRP A C 1
ATOM 1602 O O . TRP A 1 211 ? -10.719 -5.351 22.713 1.00 97.38 211 TRP A O 1
ATOM 1612 N N . LEU A 1 212 ? -9.109 -4.920 21.210 1.00 98.00 212 LEU A N 1
ATOM 1613 C CA . LEU A 1 212 ? -9.188 -6.208 20.538 1.00 98.00 212 LEU A CA 1
ATOM 1614 C C . LEU A 1 212 ? -8.091 -7.121 21.090 1.00 98.00 212 LEU A C 1
ATOM 1616 O O . LEU A 1 212 ? -6.903 -6.840 20.930 1.00 98.00 212 LEU A O 1
ATOM 1620 N N . ALA A 1 213 ? -8.488 -8.202 21.756 1.00 97.69 213 ALA A N 1
ATOM 1621 C CA . ALA A 1 213 ? -7.591 -9.249 22.226 1.00 97.69 213 ALA A CA 1
ATOM 1622 C C . ALA A 1 213 ? -7.500 -10.352 21.166 1.00 97.69 213 ALA A C 1
ATOM 1624 O O . ALA A 1 213 ? -8.442 -11.121 20.984 1.00 97.69 213 ALA A O 1
ATOM 1625 N N . ILE A 1 214 ? -6.372 -10.422 20.463 1.00 97.19 214 ILE A N 1
ATOM 1626 C CA . ILE A 1 214 ? -6.114 -11.366 19.369 1.00 97.19 214 ILE A CA 1
ATOM 1627 C C . ILE A 1 214 ? -5.405 -12.600 19.929 1.00 97.19 214 ILE A C 1
ATOM 1629 O O . ILE A 1 214 ? -4.407 -12.471 20.644 1.00 97.19 214 ILE A O 1
ATOM 1633 N N . ASN A 1 215 ? -5.902 -13.793 19.603 1.00 95.88 215 ASN A N 1
ATOM 1634 C CA . ASN A 1 215 ? -5.258 -15.053 19.956 1.00 95.88 215 ASN A CA 1
ATOM 1635 C C . ASN A 1 215 ? -4.296 -15.488 18.831 1.00 95.88 215 ASN A C 1
ATOM 1637 O O . ASN A 1 215 ? -4.769 -15.913 17.775 1.00 95.88 215 ASN A O 1
ATOM 1641 N N . PRO A 1 216 ? -2.965 -15.451 19.037 1.00 93.06 216 PRO A N 1
ATOM 1642 C CA . PRO A 1 216 ? -1.990 -15.891 18.034 1.00 93.06 216 PRO A CA 1
ATOM 1643 C C . PRO A 1 216 ? -1.875 -17.425 17.911 1.00 93.06 216 PRO A C 1
ATOM 1645 O O . PRO A 1 216 ? -1.008 -17.921 17.199 1.00 93.06 216 PRO A O 1
ATOM 1648 N N . GLY A 1 217 ? -2.718 -18.188 18.616 1.00 91.50 217 GLY A N 1
ATOM 1649 C CA . GLY A 1 217 ? -2.704 -19.654 18.680 1.00 91.50 217 GLY A CA 1
ATOM 1650 C C . GLY A 1 217 ? -2.146 -20.213 19.993 1.00 91.50 217 GLY A C 1
ATOM 1651 O O . GLY A 1 217 ? -2.290 -21.402 20.261 1.00 91.50 217 GLY A O 1
ATOM 1652 N N . THR A 1 218 ? -1.546 -19.364 20.830 1.00 91.38 218 THR A N 1
ATOM 1653 C CA . THR A 1 218 ? -0.921 -19.750 22.107 1.00 91.38 218 THR A CA 1
ATOM 1654 C C . THR A 1 218 ? -1.663 -19.233 23.337 1.00 91.38 218 THR A C 1
ATOM 1656 O O . THR A 1 218 ? -1.231 -19.512 24.454 1.00 91.38 218 THR A O 1
ATOM 1659 N N . ALA A 1 219 ? -2.738 -18.455 23.166 1.00 91.44 219 ALA A N 1
ATOM 1660 C CA . ALA A 1 219 ? -3.433 -17.865 24.304 1.00 91.44 219 ALA A CA 1
ATOM 1661 C C . ALA A 1 219 ? -4.249 -18.914 25.076 1.00 91.44 219 ALA A C 1
ATOM 1663 O O . ALA A 1 219 ? -4.858 -19.811 24.483 1.00 91.44 219 ALA A O 1
ATOM 1664 N N . ALA A 1 220 ? -4.276 -18.783 26.402 1.00 90.06 220 ALA A N 1
ATOM 1665 C CA . ALA A 1 220 ? -4.945 -19.710 27.308 1.00 90.06 220 ALA A CA 1
ATOM 1666 C C . ALA A 1 220 ? -6.228 -19.105 27.895 1.00 90.06 220 ALA A C 1
ATOM 1668 O O . ALA A 1 220 ? -6.233 -17.990 28.410 1.00 90.06 220 ALA A O 1
ATOM 1669 N N . GLY A 1 221 ? -7.312 -19.883 27.887 1.00 89.62 221 GLY A N 1
ATOM 1670 C CA . GLY A 1 221 ? -8.608 -19.457 28.418 1.00 89.62 221 GLY A CA 1
ATOM 1671 C C . GLY A 1 221 ? -9.391 -18.543 27.471 1.00 89.62 221 GLY A C 1
ATOM 1672 O O . GLY A 1 221 ? -9.034 -18.350 26.310 1.00 89.62 221 GLY A O 1
ATOM 1673 N N . THR A 1 222 ? -10.504 -18.009 27.971 1.00 92.06 222 THR A N 1
ATOM 1674 C CA . THR A 1 222 ? -11.398 -17.107 27.237 1.00 92.06 222 THR A CA 1
ATOM 1675 C C . THR A 1 222 ? -11.689 -15.867 28.075 1.00 92.06 222 THR A C 1
ATOM 1677 O O . THR A 1 222 ? -11.671 -15.924 29.308 1.00 92.06 222 THR A O 1
ATOM 1680 N N . LEU A 1 223 ? -11.943 -14.751 27.399 1.00 93.25 223 LEU A N 1
ATOM 1681 C CA . LEU A 1 223 ? -12.241 -13.459 28.004 1.00 93.25 223 LEU A CA 1
ATOM 1682 C C . LEU A 1 223 ? -13.710 -13.107 27.744 1.00 93.25 223 LEU A C 1
ATOM 1684 O O . LEU A 1 223 ? -14.225 -13.415 26.667 1.00 93.25 223 LEU A O 1
ATOM 1688 N N . PRO A 1 224 ? -14.400 -12.448 28.688 1.00 94.50 224 PRO A N 1
ATOM 1689 C CA . PRO A 1 224 ? -15.745 -11.953 28.439 1.00 94.50 224 PRO A CA 1
ATOM 1690 C C . PRO A 1 224 ? -15.688 -10.785 27.444 1.00 94.50 224 PRO A C 1
ATOM 1692 O O . PRO A 1 224 ? -14.939 -9.827 27.638 1.00 94.50 224 PRO A O 1
ATOM 1695 N N . GLY A 1 225 ? -16.483 -10.868 26.379 1.00 94.62 225 GLY A N 1
ATOM 1696 C CA . GLY A 1 225 ? -16.493 -9.869 25.317 1.00 94.62 225 GLY A CA 1
ATOM 1697 C C . GLY A 1 225 ? -17.196 -10.347 24.050 1.00 94.62 225 GLY A C 1
ATOM 1698 O O . GLY A 1 225 ? -17.735 -11.453 23.996 1.00 94.62 225 GLY A O 1
ATOM 1699 N N . GLU A 1 226 ? -17.192 -9.501 23.026 1.00 95.00 226 GLU A N 1
ATOM 1700 C CA . GLU A 1 226 ? -17.756 -9.825 21.713 1.00 95.00 226 GLU A CA 1
ATOM 1701 C C . GLU A 1 226 ? -16.702 -10.550 20.871 1.00 95.00 226 GLU A C 1
ATOM 1703 O O . GLU A 1 226 ? -15.680 -9.969 20.502 1.00 95.00 226 GLU A O 1
ATOM 1708 N N . ALA A 1 227 ? -16.930 -11.837 20.604 1.00 96.31 227 ALA A N 1
ATOM 1709 C CA . ALA A 1 227 ? -16.039 -12.643 19.778 1.00 96.31 227 ALA A CA 1
ATOM 1710 C C . ALA A 1 227 ? -16.092 -12.189 18.312 1.00 96.31 227 ALA A C 1
ATOM 1712 O O . ALA A 1 227 ? -17.164 -11.944 17.760 1.00 96.31 227 ALA A O 1
ATOM 1713 N N . THR A 1 228 ? -14.927 -12.096 17.681 1.00 96.50 228 THR A N 1
ATOM 1714 C CA . THR A 1 228 ? -14.756 -11.636 16.304 1.00 96.50 228 THR A CA 1
ATOM 1715 C C . THR A 1 228 ? -13.496 -12.252 15.683 1.00 96.50 228 THR A C 1
ATOM 1717 O O . THR A 1 228 ? -12.863 -13.142 16.257 1.00 96.50 228 THR A O 1
ATOM 1720 N N . ILE A 1 229 ? -13.136 -11.792 14.491 1.00 95.56 229 ILE A N 1
ATOM 1721 C CA . ILE A 1 229 ? -11.939 -12.200 13.764 1.00 95.56 229 ILE A CA 1
ATOM 1722 C C . ILE A 1 229 ? -11.102 -10.950 13.492 1.00 95.56 229 ILE A C 1
ATOM 1724 O O . ILE A 1 229 ? -11.638 -9.916 13.089 1.00 95.56 229 ILE A O 1
ATOM 1728 N N . ASP A 1 230 ? -9.792 -11.039 13.712 1.00 94.31 230 ASP A N 1
ATOM 1729 C CA . ASP A 1 230 ? -8.862 -9.988 13.315 1.00 94.31 230 ASP A CA 1
ATOM 1730 C C . ASP A 1 230 ? -8.895 -9.805 11.785 1.00 94.31 230 ASP A C 1
ATOM 1732 O O . ASP A 1 230 ? -8.657 -10.768 11.047 1.00 94.31 230 ASP A O 1
ATOM 1736 N N . PRO A 1 231 ? -9.168 -8.590 11.284 1.00 94.06 231 PRO A N 1
ATOM 1737 C CA . PRO A 1 231 ? -9.371 -8.365 9.858 1.00 94.06 231 PRO A CA 1
ATOM 1738 C C . PRO A 1 231 ? -8.092 -8.461 9.013 1.00 94.06 231 PRO A C 1
ATOM 1740 O O . PRO A 1 231 ? -8.195 -8.575 7.796 1.00 94.06 231 PRO A O 1
ATOM 1743 N N . ALA A 1 232 ? -6.896 -8.403 9.612 1.00 91.00 232 ALA A N 1
ATOM 1744 C CA . ALA A 1 232 ? -5.638 -8.456 8.864 1.00 91.00 232 ALA A CA 1
ATOM 1745 C C . ALA A 1 232 ? -5.128 -9.890 8.660 1.00 91.00 232 ALA A C 1
ATOM 1747 O O . ALA A 1 232 ? -4.600 -10.209 7.597 1.00 91.00 232 ALA A O 1
ATOM 1748 N N . PHE A 1 233 ? -5.269 -10.754 9.669 1.00 91.69 233 PHE A N 1
ATOM 1749 C CA . PHE A 1 233 ? -4.676 -12.096 9.665 1.00 91.69 233 PHE A CA 1
ATOM 1750 C C . PHE A 1 233 ? -5.697 -13.232 9.786 1.00 91.69 233 PHE A C 1
ATOM 1752 O O . PHE A 1 233 ? -5.319 -14.399 9.690 1.00 91.69 233 PHE A O 1
ATOM 1759 N N . GLY A 1 234 ? -6.979 -12.928 10.005 1.00 93.12 234 GLY A N 1
ATOM 1760 C CA . GLY A 1 234 ? -8.015 -13.952 10.139 1.00 93.12 234 GLY A CA 1
ATOM 1761 C C . GLY A 1 234 ? -7.940 -14.740 11.453 1.00 93.12 234 GLY A C 1
ATOM 1762 O O . GLY A 1 234 ? -8.452 -15.856 11.532 1.00 93.12 234 GLY A O 1
ATOM 1763 N N . LEU A 1 235 ? -7.281 -14.191 12.477 1.00 94.31 235 LEU A N 1
ATOM 1764 C CA . LEU A 1 235 ? -7.111 -14.835 13.780 1.00 94.31 235 LEU A CA 1
ATOM 1765 C C . LEU A 1 235 ? -8.336 -14.622 14.672 1.00 94.31 235 LEU A C 1
ATOM 1767 O O . LEU A 1 235 ? -8.969 -13.570 14.632 1.00 94.31 235 LEU A O 1
ATOM 1771 N N . ASN A 1 236 ? -8.640 -15.595 15.531 1.00 96.19 236 ASN A N 1
ATOM 1772 C CA . ASN A 1 236 ? -9.713 -15.452 16.514 1.00 96.19 236 ASN A CA 1
ATOM 1773 C C . ASN A 1 236 ? -9.387 -14.317 17.490 1.00 96.19 236 ASN A C 1
ATOM 1775 O O . ASN A 1 236 ? -8.294 -14.275 18.063 1.00 96.19 236 ASN A O 1
ATOM 1779 N N . ALA A 1 237 ? -10.347 -13.426 17.710 1.00 97.12 237 ALA A N 1
ATOM 1780 C CA . ALA A 1 237 ? -10.174 -12.277 18.581 1.00 97.12 237 ALA A CA 1
ATOM 1781 C C . ALA A 1 237 ? -11.442 -11.973 19.387 1.00 97.12 237 ALA A C 1
ATOM 1783 O O . ALA A 1 237 ? -12.530 -12.461 19.084 1.00 97.12 237 ALA A O 1
ATOM 1784 N N . ILE A 1 238 ? -11.305 -11.182 20.448 1.00 97.69 238 ILE A N 1
ATOM 1785 C CA . ILE A 1 238 ? -12.419 -10.796 21.320 1.00 97.69 238 ILE A CA 1
ATOM 1786 C C . ILE A 1 238 ? -12.305 -9.306 21.635 1.00 97.69 238 ILE A C 1
ATOM 1788 O O . ILE A 1 238 ? -11.246 -8.842 22.063 1.00 97.69 238 ILE A O 1
ATOM 1792 N N . TRP A 1 239 ? -13.389 -8.554 21.454 1.00 97.81 239 TRP A N 1
ATOM 1793 C CA . TRP A 1 239 ? -13.481 -7.180 21.942 1.00 97.81 239 TRP A CA 1
ATOM 1794 C C . TRP A 1 239 ? -13.725 -7.173 23.445 1.00 97.81 239 TRP A C 1
ATOM 1796 O O . TRP A 1 239 ? -14.780 -7.607 23.910 1.00 97.81 239 TRP A O 1
ATOM 1806 N N . ILE A 1 240 ? -12.755 -6.648 24.187 1.00 97.75 240 ILE A N 1
ATOM 1807 C CA . ILE A 1 240 ? -12.750 -6.596 25.646 1.00 97.75 240 ILE A CA 1
ATOM 1808 C C . ILE A 1 240 ? -12.805 -5.153 26.154 1.00 97.75 240 ILE A C 1
ATOM 1810 O O . ILE A 1 240 ? -12.370 -4.204 25.493 1.00 97.75 240 ILE A O 1
ATOM 1814 N N . GLU A 1 241 ? -13.332 -4.997 27.364 1.00 97.31 241 GLU A N 1
ATOM 1815 C CA . GLU A 1 241 ? -13.305 -3.731 28.095 1.00 97.31 241 GLU A CA 1
ATOM 1816 C C . GLU A 1 241 ? -11.881 -3.412 28.585 1.00 97.31 241 GLU A C 1
ATOM 1818 O O . GLU A 1 241 ? -11.079 -4.313 28.843 1.00 97.31 241 GLU A O 1
ATOM 1823 N N . SER A 1 242 ? -11.573 -2.124 28.768 1.00 95.56 242 SER A N 1
ATOM 1824 C CA . SER A 1 242 ? -10.227 -1.655 29.155 1.00 95.56 242 SER A CA 1
ATOM 1825 C C . SER A 1 242 ? -9.692 -2.313 30.440 1.00 95.56 242 SER A C 1
ATOM 1827 O O . SER A 1 242 ? -8.504 -2.608 30.545 1.00 95.56 242 SER A O 1
ATOM 1829 N N . ALA A 1 243 ? -10.582 -2.631 31.387 1.00 96.75 243 ALA A N 1
ATOM 1830 C CA . ALA A 1 243 ? -10.237 -3.283 32.653 1.00 96.75 243 ALA A CA 1
ATOM 1831 C C . ALA A 1 243 ? -9.641 -4.697 32.493 1.00 96.75 243 ALA A C 1
ATOM 1833 O O . ALA A 1 243 ? -8.954 -5.174 33.390 1.00 96.75 243 ALA A O 1
ATOM 1834 N N . LEU A 1 244 ? -9.887 -5.371 31.365 1.00 95.88 244 LEU A N 1
ATOM 1835 C CA . LEU A 1 244 ? -9.426 -6.743 31.114 1.00 95.88 244 LEU A CA 1
ATOM 1836 C C . LEU A 1 244 ? -8.112 -6.798 30.328 1.00 95.88 244 LEU A C 1
ATOM 1838 O O . LEU A 1 244 ? -7.608 -7.888 30.059 1.00 95.88 244 LEU A O 1
ATOM 1842 N N . LYS A 1 245 ? -7.542 -5.644 29.959 1.00 95.38 245 LYS A N 1
ATOM 1843 C CA . LYS A 1 245 ? -6.328 -5.550 29.137 1.00 95.38 245 LYS A CA 1
ATOM 1844 C C . LYS A 1 245 ? -5.151 -6.320 29.740 1.00 95.38 245 LYS A C 1
ATOM 1846 O O . LYS A 1 245 ? -4.547 -7.140 29.055 1.00 95.38 245 LYS A O 1
ATOM 1851 N N . GLU A 1 246 ? -4.842 -6.079 31.012 1.00 96.00 246 GLU A N 1
ATOM 1852 C CA . GLU A 1 246 ? -3.712 -6.724 31.697 1.00 96.00 246 GLU A CA 1
ATOM 1853 C C . GLU A 1 246 ? -3.936 -8.235 31.841 1.00 96.00 246 GLU A C 1
ATOM 1855 O O . GLU A 1 246 ? -3.041 -9.033 31.565 1.00 96.00 246 GLU A O 1
ATOM 1860 N N . GLN A 1 247 ? -5.163 -8.646 32.180 1.00 95.44 247 GLN A N 1
ATOM 1861 C CA . GLN A 1 247 ? -5.536 -10.059 32.265 1.00 95.44 247 GLN A CA 1
ATOM 1862 C C . GLN A 1 247 ? -5.372 -10.775 30.917 1.00 95.44 247 GLN A C 1
ATOM 1864 O O . GLN A 1 247 ? -4.834 -11.881 30.869 1.00 95.44 247 GLN A O 1
ATOM 1869 N N . ALA A 1 248 ? -5.807 -10.148 29.823 1.00 95.94 248 ALA A N 1
ATOM 1870 C CA . ALA A 1 248 ? -5.680 -10.693 28.477 1.00 95.94 248 ALA A CA 1
ATOM 1871 C C . ALA A 1 248 ? -4.209 -10.890 28.077 1.00 95.94 248 ALA A C 1
ATOM 1873 O O . ALA A 1 248 ? -3.849 -11.936 27.536 1.00 95.94 248 ALA A O 1
ATOM 1874 N N . GLN A 1 249 ? -3.343 -9.929 28.408 1.00 95.50 249 GLN A N 1
ATOM 1875 C CA . GLN A 1 249 ? -1.902 -10.035 28.161 1.00 95.50 249 GLN A CA 1
ATOM 1876 C C . GLN A 1 249 ? -1.261 -11.180 28.957 1.00 95.50 249 GLN A C 1
ATOM 1878 O O . GLN A 1 249 ? -0.483 -11.948 28.393 1.00 95.50 249 GLN A O 1
ATOM 1883 N N . ILE A 1 250 ? -1.629 -11.355 30.233 1.00 95.88 250 ILE A N 1
ATOM 1884 C CA . ILE A 1 250 ? -1.158 -12.479 31.067 1.00 95.88 250 ILE A CA 1
ATOM 1885 C C . ILE A 1 250 ? -1.588 -13.828 30.473 1.00 95.88 250 ILE A C 1
ATOM 1887 O O . ILE A 1 250 ? -0.835 -14.799 30.518 1.00 95.88 250 ILE A O 1
ATOM 1891 N N . GLN A 1 251 ? -2.781 -13.888 29.881 1.00 95.75 251 GLN A N 1
ATOM 1892 C CA . GLN A 1 251 ? -3.299 -15.071 29.190 1.00 95.75 251 GLN A CA 1
ATOM 1893 C C . GLN A 1 251 ? -2.668 -15.312 27.805 1.00 95.75 251 GLN A C 1
ATOM 1895 O O . GLN A 1 251 ? -3.007 -16.297 27.150 1.00 95.75 251 GLN A O 1
ATOM 1900 N N . GLY A 1 252 ? -1.748 -14.452 27.354 1.00 94.88 252 GLY A N 1
ATOM 1901 C CA . GLY A 1 252 ? -1.035 -14.601 26.083 1.00 94.88 252 GLY A CA 1
ATOM 1902 C C . GLY A 1 252 ? -1.758 -14.018 24.865 1.00 94.88 252 GLY A C 1
ATOM 1903 O O . GLY A 1 252 ? -1.369 -14.316 23.735 1.00 94.88 252 GLY A O 1
ATOM 1904 N N . TYR A 1 253 ? -2.797 -13.198 25.061 1.00 96.94 253 TYR A N 1
ATOM 1905 C CA . TYR A 1 253 ? -3.431 -12.456 23.969 1.00 96.94 253 TYR A CA 1
ATOM 1906 C C . TYR A 1 253 ? -2.595 -11.234 23.574 1.00 96.94 253 TYR A C 1
ATOM 1908 O O . TYR A 1 253 ? -2.055 -10.519 24.422 1.00 96.94 253 TYR A O 1
ATOM 1916 N N . THR A 1 254 ? -2.556 -10.936 22.274 1.00 96.50 254 THR A N 1
ATOM 1917 C CA . THR A 1 254 ? -2.041 -9.653 21.774 1.00 96.50 254 THR A CA 1
ATOM 1918 C C . THR A 1 254 ? -3.168 -8.631 21.820 1.00 96.50 254 THR A C 1
ATOM 1920 O O . THR A 1 254 ? -4.166 -8.782 21.121 1.00 96.50 254 THR A O 1
ATOM 1923 N N . VAL A 1 255 ? -3.035 -7.606 22.662 1.00 97.00 255 VAL A N 1
ATOM 1924 C CA . VAL A 1 255 ? -4.102 -6.624 22.904 1.00 97.00 255 VAL A CA 1
ATOM 1925 C C . VAL A 1 255 ? -3.807 -5.322 22.166 1.00 97.00 255 VAL A C 1
ATOM 1927 O O . VAL A 1 255 ? -2.767 -4.704 22.401 1.00 97.00 255 VAL A O 1
ATOM 1930 N N . VAL A 1 256 ? -4.725 -4.896 21.297 1.00 96.69 256 VAL A N 1
ATOM 1931 C CA . VAL A 1 256 ? -4.576 -3.703 20.446 1.00 96.69 256 VAL A CA 1
ATOM 1932 C C . VAL A 1 256 ? -5.784 -2.768 20.546 1.00 96.69 256 VAL A C 1
ATOM 1934 O O . VAL A 1 256 ? -6.907 -3.198 20.798 1.00 96.69 256 VAL A O 1
ATOM 1937 N N . GLU A 1 257 ? -5.556 -1.470 20.363 1.00 95.31 257 GLU A N 1
ATOM 1938 C CA . GLU A 1 257 ? -6.606 -0.438 20.372 1.00 95.31 257 GLU A CA 1
ATOM 1939 C C . GLU A 1 257 ? -7.400 -0.433 19.064 1.00 95.31 257 GLU A C 1
ATOM 1941 O O . GLU A 1 257 ? -6.879 -0.805 18.010 1.00 95.31 257 GLU A O 1
ATOM 1946 N N . ALA A 1 258 ? -8.633 0.077 19.099 1.00 95.31 258 ALA A N 1
ATOM 1947 C CA . ALA A 1 258 ? -9.502 0.148 17.924 1.00 95.31 258 ALA A CA 1
ATOM 1948 C C . ALA A 1 258 ? -8.867 0.878 16.723 1.00 95.31 258 ALA A C 1
ATOM 1950 O O . ALA A 1 258 ? -8.961 0.399 15.593 1.00 95.31 258 ALA A O 1
ATOM 1951 N N . SER A 1 259 ? -8.159 1.989 16.952 1.00 94.50 259 SER A N 1
ATOM 1952 C CA . SER A 1 259 ? -7.414 2.724 15.913 1.00 94.50 259 SER A CA 1
ATOM 1953 C C . SER A 1 259 ? -6.325 1.869 15.268 1.00 94.50 259 SER A C 1
ATOM 1955 O O . SER A 1 259 ? -6.133 1.903 14.051 1.00 94.50 259 SER A O 1
ATOM 1957 N N . THR A 1 260 ? -5.645 1.053 16.072 1.00 95.56 260 THR A N 1
ATOM 1958 C CA . THR A 1 260 ? -4.589 0.143 15.624 1.00 95.56 260 THR A CA 1
ATOM 1959 C C . THR A 1 260 ? -5.149 -1.018 14.807 1.00 95.56 260 THR A C 1
ATOM 1961 O O . THR A 1 260 ? -4.502 -1.424 13.842 1.00 95.56 260 THR A O 1
ATOM 1964 N N . VAL A 1 261 ? -6.355 -1.508 15.118 1.00 96.75 261 VAL A N 1
ATOM 1965 C CA . VAL A 1 261 ? -7.039 -2.539 14.313 1.00 96.75 261 VAL A CA 1
ATOM 1966 C C . VAL A 1 261 ? -7.297 -2.025 12.896 1.00 96.75 261 VAL A C 1
ATOM 1968 O O . VAL A 1 261 ? -6.864 -2.648 11.926 1.00 96.75 261 VAL A O 1
ATOM 1971 N N . VAL A 1 262 ? -7.928 -0.850 12.767 1.00 97.06 262 VAL A N 1
ATOM 1972 C CA . VAL A 1 262 ? -8.220 -0.242 11.454 1.00 97.06 262 VAL A CA 1
ATOM 1973 C C . VAL A 1 262 ? -6.927 0.051 10.689 1.00 97.06 262 VAL A C 1
ATOM 1975 O O . VAL A 1 262 ? -6.819 -0.257 9.502 1.00 97.06 262 VAL A O 1
ATOM 1978 N N . ALA A 1 263 ? -5.918 0.601 11.370 1.00 96.44 263 ALA A N 1
ATOM 1979 C CA . ALA A 1 263 ? -4.624 0.916 10.772 1.00 96.44 263 ALA A CA 1
ATOM 1980 C C . ALA A 1 263 ? -3.891 -0.341 10.266 1.00 96.44 263 ALA A C 1
ATOM 1982 O O . ALA A 1 263 ? -3.359 -0.339 9.156 1.00 96.44 263 ALA A O 1
ATOM 1983 N N . THR A 1 264 ? -3.885 -1.425 11.048 1.00 96.50 264 THR A N 1
ATOM 1984 C CA . THR A 1 264 ? -3.259 -2.701 10.661 1.00 96.50 264 THR A CA 1
ATOM 1985 C C . THR A 1 264 ? -3.967 -3.319 9.461 1.00 96.50 264 THR A C 1
ATOM 1987 O O . THR A 1 264 ? -3.298 -3.734 8.515 1.00 96.50 264 THR A O 1
ATOM 1990 N N . HIS A 1 265 ? -5.303 -3.303 9.448 1.00 97.88 265 HIS A N 1
ATOM 1991 C CA . HIS A 1 265 ? -6.091 -3.787 8.316 1.00 97.88 265 HIS A CA 1
ATOM 1992 C C . HIS A 1 265 ? -5.816 -2.982 7.039 1.00 97.88 265 HIS A C 1
ATOM 1994 O O . HIS A 1 265 ? -5.537 -3.558 5.989 1.00 97.88 265 HIS A O 1
ATOM 2000 N N . LEU A 1 266 ? -5.804 -1.649 7.129 1.00 97.44 266 LEU A N 1
ATOM 2001 C CA . LEU A 1 266 ? -5.465 -0.789 5.996 1.00 97.44 266 LEU A CA 1
ATOM 2002 C C . LEU A 1 266 ? -4.046 -1.065 5.478 1.00 97.44 266 LEU A C 1
ATOM 2004 O O . LEU A 1 266 ? -3.846 -1.178 4.272 1.00 97.44 266 LEU A O 1
ATOM 2008 N N . ASN A 1 267 ? -3.061 -1.193 6.370 1.00 96.44 267 ASN A N 1
ATOM 2009 C CA . ASN A 1 267 ? -1.685 -1.503 5.981 1.00 96.44 267 ASN A CA 1
ATOM 2010 C C . ASN A 1 267 ? -1.573 -2.867 5.279 1.00 96.44 267 ASN A C 1
ATOM 2012 O O . ASN A 1 267 ? -0.844 -2.999 4.292 1.00 96.44 267 ASN A O 1
ATOM 2016 N N . HIS A 1 268 ? -2.310 -3.866 5.772 1.00 96.44 268 HIS A N 1
ATOM 2017 C CA . HIS A 1 268 ? -2.391 -5.180 5.145 1.00 96.44 268 HIS A CA 1
ATOM 2018 C C . HIS A 1 268 ? -2.936 -5.074 3.715 1.00 96.44 268 HIS A C 1
ATOM 2020 O O . HIS A 1 268 ? -2.283 -5.540 2.784 1.00 96.44 268 HIS A O 1
ATOM 2026 N N . LEU A 1 269 ? -4.057 -4.373 3.520 1.00 96.88 269 LEU A N 1
ATOM 2027 C CA . LEU A 1 269 ? -4.673 -4.188 2.202 1.00 96.88 269 LEU A CA 1
ATOM 2028 C C . LEU A 1 269 ? -3.797 -3.385 1.234 1.00 96.88 269 LEU A C 1
ATOM 2030 O O . LEU A 1 269 ? -3.683 -3.760 0.070 1.00 96.88 269 LEU A O 1
ATOM 2034 N N . ILE A 1 270 ? -3.130 -2.320 1.698 1.00 96.50 270 ILE A N 1
ATOM 2035 C CA . ILE A 1 270 ? -2.172 -1.561 0.873 1.00 96.50 270 ILE A CA 1
ATOM 2036 C C . ILE A 1 270 ? -1.041 -2.480 0.399 1.00 96.50 270 ILE A C 1
ATOM 2038 O O . ILE A 1 270 ? -0.640 -2.427 -0.763 1.00 96.50 270 ILE A O 1
ATOM 2042 N N . SER A 1 271 ? -0.549 -3.346 1.285 1.00 94.50 271 SER A N 1
ATOM 2043 C CA . SER A 1 271 ? 0.502 -4.306 0.949 1.00 94.50 271 SER A CA 1
ATOM 2044 C C . SER A 1 271 ? 0.002 -5.373 -0.012 1.00 94.50 271 SER A C 1
ATOM 2046 O O . SER A 1 271 ? 0.689 -5.681 -0.985 1.00 94.50 271 SER A O 1
ATOM 2048 N N . GLN A 1 272 ? -1.196 -5.908 0.213 1.00 95.38 272 GLN A N 1
ATOM 2049 C CA . GLN A 1 272 ? -1.823 -6.915 -0.637 1.00 95.38 272 GLN A CA 1
ATOM 2050 C C . GLN A 1 272 ? -2.033 -6.392 -2.062 1.00 95.38 272 GLN A C 1
ATOM 2052 O O . GLN A 1 272 ? -1.600 -7.053 -3.003 1.00 95.38 272 GLN A O 1
ATOM 2057 N N . HIS A 1 273 ? -2.572 -5.179 -2.198 1.00 96.81 273 HIS A N 1
ATOM 2058 C CA . HIS A 1 273 ? -2.947 -4.545 -3.466 1.00 96.81 273 HIS A CA 1
ATOM 2059 C C . HIS A 1 273 ? -1.890 -3.562 -4.008 1.00 96.81 273 HIS A C 1
ATOM 2061 O O . HIS A 1 273 ? -2.192 -2.692 -4.827 1.00 96.81 273 HIS A O 1
ATOM 2067 N N . ALA A 1 274 ? -0.629 -3.685 -3.576 1.00 96.56 274 ALA A N 1
ATOM 2068 C CA . ALA A 1 274 ? 0.453 -2.764 -3.940 1.00 96.56 274 ALA A CA 1
ATOM 2069 C C . ALA A 1 274 ? 0.609 -2.578 -5.462 1.00 96.56 274 ALA A C 1
ATOM 2071 O O . ALA A 1 274 ? 0.760 -1.453 -5.935 1.00 96.56 274 ALA A O 1
ATOM 2072 N N . ALA A 1 275 ? 0.517 -3.666 -6.232 1.00 97.19 275 ALA A N 1
ATOM 2073 C CA . ALA A 1 275 ? 0.612 -3.645 -7.691 1.00 97.19 275 ALA A CA 1
ATOM 2074 C C . ALA A 1 275 ? -0.556 -2.898 -8.368 1.00 97.19 275 ALA A C 1
ATOM 2076 O O . ALA A 1 275 ? -0.383 -2.288 -9.423 1.00 97.19 275 ALA A O 1
ATOM 2077 N N . GLU A 1 276 ? -1.753 -2.925 -7.779 1.00 96.50 276 GLU A N 1
ATOM 2078 C CA . GLU A 1 276 ? -2.960 -2.296 -8.339 1.00 96.50 276 GLU A CA 1
ATOM 2079 C C . GLU A 1 276 ? -3.088 -0.819 -7.947 1.00 96.50 276 GLU A C 1
ATOM 2081 O O . GLU A 1 276 ? -3.668 -0.027 -8.706 1.00 96.50 276 GLU A O 1
ATOM 2086 N N . LEU A 1 277 ? -2.534 -0.470 -6.779 1.00 96.25 277 LEU A N 1
ATOM 2087 C CA . LEU A 1 277 ? -2.341 0.900 -6.300 1.00 96.25 277 LEU A CA 1
ATOM 2088 C C . LEU A 1 277 ? -1.200 1.613 -7.034 1.00 96.25 277 LEU A C 1
ATOM 2090 O O . LEU A 1 277 ? -1.225 2.835 -7.139 1.00 96.25 277 LEU A O 1
ATOM 2094 N N . PHE A 1 278 ? -0.223 0.869 -7.557 1.00 97.56 278 PHE A N 1
ATOM 2095 C CA . PHE A 1 278 ? 0.836 1.408 -8.406 1.00 97.56 278 PHE A CA 1
ATOM 2096 C C . PHE A 1 278 ? 0.348 1.546 -9.854 1.00 97.56 278 PHE A C 1
ATOM 2098 O O . PHE A 1 278 ? 0.521 0.659 -10.698 1.00 97.56 278 PHE A O 1
ATOM 2105 N N . GLY A 1 279 ? -0.326 2.659 -10.139 1.00 96.19 279 GLY A N 1
ATOM 2106 C CA . GLY A 1 279 ? -0.832 2.993 -11.461 1.00 96.19 279 GLY A CA 1
ATOM 2107 C C . GLY A 1 279 ? 0.210 3.653 -12.363 1.00 96.19 279 GLY A C 1
ATOM 2108 O O . GLY A 1 279 ? 1.378 3.836 -12.021 1.00 96.19 279 GLY A O 1
ATOM 2109 N N . ARG A 1 280 ? -0.243 4.058 -13.556 1.00 96.19 280 ARG A N 1
ATOM 2110 C CA . ARG A 1 280 ? 0.590 4.807 -14.509 1.00 96.19 280 ARG A CA 1
ATOM 2111 C C . ARG A 1 280 ? 1.002 6.174 -13.948 1.00 96.19 280 ARG A C 1
ATOM 2113 O O . ARG A 1 280 ? 2.091 6.647 -14.251 1.00 96.19 280 ARG A O 1
ATOM 2120 N N . GLN A 1 281 ? 0.134 6.792 -13.144 1.00 95.19 281 GLN A N 1
ATOM 2121 C CA . GLN A 1 281 ? 0.411 8.063 -12.480 1.00 95.19 281 GLN A CA 1
ATOM 2122 C C . GLN A 1 281 ? 1.574 7.920 -11.493 1.00 95.19 281 GLN A C 1
ATOM 2124 O O . GLN A 1 281 ? 2.529 8.689 -11.568 1.00 95.19 281 GLN A O 1
ATOM 2129 N N . GLU A 1 282 ? 1.533 6.907 -10.628 1.00 96.31 282 GLU A N 1
ATOM 2130 C CA . GLU A 1 282 ? 2.592 6.635 -9.652 1.00 96.31 282 GLU A CA 1
ATOM 2131 C C . GLU A 1 282 ? 3.907 6.266 -10.348 1.00 96.31 282 GLU A C 1
ATOM 2133 O O . GLU A 1 282 ? 4.969 6.729 -9.934 1.00 96.31 282 GLU A O 1
ATOM 2138 N N . ALA A 1 283 ? 3.849 5.497 -11.441 1.00 97.56 283 ALA A N 1
ATOM 2139 C CA . ALA A 1 283 ? 5.026 5.173 -12.244 1.00 97.56 283 ALA A CA 1
ATOM 2140 C C . ALA A 1 283 ? 5.684 6.422 -12.855 1.00 97.56 283 ALA A C 1
ATOM 2142 O O . ALA A 1 283 ? 6.907 6.545 -12.807 1.00 97.56 283 ALA A O 1
ATOM 2143 N N . GLN A 1 284 ? 4.890 7.362 -13.384 1.00 97.38 284 GLN A N 1
ATOM 2144 C CA . GLN A 1 284 ? 5.410 8.633 -13.896 1.00 97.38 284 GLN A CA 1
ATOM 2145 C C . GLN A 1 284 ? 6.033 9.469 -12.772 1.00 97.38 284 GLN A C 1
ATOM 2147 O O . GLN A 1 284 ? 7.169 9.907 -12.902 1.00 97.38 284 GLN A O 1
ATOM 2152 N N . GLN A 1 285 ? 5.333 9.628 -11.645 1.00 97.00 285 GLN A N 1
ATOM 2153 C CA . GLN A 1 285 ? 5.841 10.392 -10.499 1.00 97.00 285 GLN A CA 1
ATOM 2154 C C . GLN A 1 285 ? 7.144 9.807 -9.939 1.00 97.00 285 GLN A C 1
ATOM 2156 O O . GLN A 1 285 ? 8.050 10.554 -9.562 1.00 97.00 285 GLN A O 1
ATOM 2161 N N . LEU A 1 286 ? 7.255 8.476 -9.888 1.00 97.25 286 LEU A N 1
ATOM 2162 C CA . LEU A 1 286 ? 8.480 7.798 -9.475 1.00 97.25 286 LEU A CA 1
ATOM 2163 C C . LEU A 1 286 ? 9.611 8.043 -10.479 1.00 97.25 286 LEU A C 1
ATOM 2165 O O . LEU A 1 286 ? 10.718 8.378 -10.062 1.00 97.25 286 LEU A O 1
ATOM 2169 N N . LEU A 1 287 ? 9.340 7.926 -11.782 1.00 97.44 287 LEU A N 1
ATOM 2170 C CA . LEU A 1 287 ? 10.329 8.204 -12.823 1.00 97.44 287 LEU A CA 1
ATOM 2171 C C . LEU A 1 287 ? 10.827 9.654 -12.752 1.00 97.44 287 LEU A C 1
ATOM 2173 O O . LEU A 1 287 ? 12.035 9.872 -12.759 1.00 97.44 287 LEU A O 1
ATOM 2177 N N . ASP A 1 288 ? 9.926 10.626 -12.590 1.00 97.44 288 ASP A N 1
ATOM 2178 C CA . ASP A 1 288 ? 10.273 12.047 -12.457 1.00 97.44 288 ASP A CA 1
ATOM 2179 C C . ASP A 1 288 ? 11.155 12.297 -11.222 1.00 97.44 288 ASP A C 1
ATOM 2181 O O . ASP A 1 288 ? 12.131 13.048 -11.274 1.00 97.44 288 ASP A O 1
ATOM 2185 N N . ARG A 1 289 ? 10.852 11.633 -10.098 1.00 96.81 289 ARG A N 1
ATOM 2186 C CA . ARG A 1 289 ? 11.651 11.718 -8.865 1.00 96.81 289 ARG A CA 1
ATOM 2187 C C . ARG A 1 289 ? 13.051 11.131 -9.043 1.00 96.81 289 ARG A C 1
ATOM 2189 O O . ARG A 1 289 ? 14.002 11.685 -8.490 1.00 96.81 289 ARG A O 1
ATOM 2196 N N . VAL A 1 290 ? 13.169 10.024 -9.776 1.00 96.69 290 VAL A N 1
ATOM 2197 C CA . VAL A 1 290 ? 14.446 9.356 -10.073 1.00 96.69 290 VAL A CA 1
ATOM 2198 C C . VAL A 1 290 ? 15.265 10.160 -11.086 1.00 96.69 290 VAL A C 1
ATOM 2200 O O . VAL A 1 290 ? 16.482 10.264 -10.932 1.00 96.69 290 VAL A O 1
ATOM 2203 N N . ALA A 1 291 ? 14.616 10.800 -12.060 1.00 97.31 291 ALA A N 1
ATOM 2204 C CA . ALA A 1 291 ? 15.263 11.660 -13.050 1.00 97.31 291 ALA A CA 1
ATOM 2205 C C . ALA A 1 291 ? 15.962 12.874 -12.413 1.00 97.31 291 ALA A C 1
ATOM 2207 O O . ALA A 1 291 ? 16.977 13.337 -12.921 1.00 97.31 291 ALA A O 1
ATOM 2208 N N . GLN A 1 292 ? 15.486 13.353 -11.257 1.00 97.44 292 GLN A N 1
ATOM 2209 C CA . GLN A 1 292 ? 16.179 14.401 -10.493 1.00 97.44 292 GLN A CA 1
ATOM 2210 C C . GLN A 1 292 ? 17.540 13.942 -9.942 1.00 97.44 292 GLN A C 1
ATOM 2212 O O . GLN A 1 292 ? 18.433 14.765 -9.757 1.00 97.44 292 GLN A O 1
ATOM 2217 N N . GLU A 1 293 ? 17.707 12.645 -9.664 1.00 96.31 293 GLU A N 1
ATOM 2218 C CA . GLU A 1 293 ? 18.940 12.084 -9.095 1.00 96.31 293 GLU A CA 1
ATOM 2219 C C . GLU A 1 293 ? 19.855 11.467 -10.161 1.00 96.31 293 GLU A C 1
ATOM 2221 O O . GLU A 1 293 ? 21.079 11.506 -10.026 1.00 96.31 293 GLU A O 1
ATOM 2226 N N . MET A 1 294 ? 19.281 10.886 -11.219 1.00 96.75 294 MET A N 1
ATOM 2227 C CA . MET A 1 294 ? 20.003 10.159 -12.271 1.00 96.75 294 MET A CA 1
ATOM 2228 C C . MET A 1 294 ? 19.497 10.539 -13.679 1.00 96.75 294 MET A C 1
ATOM 2230 O O . MET A 1 294 ? 19.083 9.654 -14.431 1.00 96.75 294 MET A O 1
ATOM 2234 N N . PRO A 1 295 ? 19.556 11.831 -14.069 1.00 97.06 295 PRO A N 1
ATOM 2235 C CA . PRO A 1 295 ? 18.898 12.340 -15.278 1.00 97.06 295 PRO A CA 1
ATOM 2236 C C . PRO A 1 295 ? 19.376 11.642 -16.550 1.00 97.06 295 PRO A C 1
ATOM 2238 O O . PRO A 1 295 ? 18.567 11.177 -17.345 1.00 97.06 295 PRO A O 1
ATOM 2241 N N . LYS A 1 296 ? 20.696 11.476 -16.695 1.00 96.38 296 LYS A N 1
ATOM 2242 C CA . LYS A 1 296 ? 21.300 10.866 -17.884 1.00 96.38 296 LYS A CA 1
ATOM 2243 C C . LYS A 1 296 ? 20.819 9.432 -18.116 1.00 96.38 296 LYS A C 1
ATOM 2245 O O . LYS A 1 296 ? 20.495 9.059 -19.231 1.00 96.38 296 LYS A O 1
ATOM 2250 N N . LEU A 1 297 ? 20.722 8.647 -17.044 1.00 96.00 297 LEU A N 1
ATOM 2251 C CA . LEU A 1 297 ? 20.257 7.267 -17.128 1.00 96.00 297 LEU A CA 1
ATOM 2252 C C . LEU A 1 297 ? 18.776 7.205 -17.532 1.00 96.00 297 LEU A C 1
ATOM 2254 O O . LEU A 1 297 ? 18.389 6.363 -18.339 1.00 96.00 297 LEU A O 1
ATOM 2258 N N . THR A 1 298 ? 17.942 8.085 -16.971 1.00 96.31 298 THR A N 1
ATOM 2259 C CA . THR A 1 298 ? 16.508 8.106 -17.282 1.00 96.31 298 THR A CA 1
ATOM 2260 C C . THR A 1 298 ? 16.224 8.618 -18.693 1.00 96.31 298 THR A C 1
ATOM 2262 O O . THR A 1 298 ? 15.355 8.055 -19.354 1.00 96.31 298 THR A O 1
ATOM 2265 N N . GLU A 1 299 ? 16.969 9.627 -19.159 1.00 95.62 299 GLU A N 1
ATOM 2266 C CA . GLU A 1 299 ? 16.859 10.196 -20.512 1.00 95.62 299 GLU A CA 1
ATOM 2267 C C . GLU A 1 299 ? 17.268 9.187 -21.592 1.00 95.62 299 GLU A C 1
ATOM 2269 O O . GLU A 1 299 ? 16.568 9.048 -22.596 1.00 95.62 299 GLU A O 1
ATOM 2274 N N . ASP A 1 300 ? 18.358 8.445 -21.367 1.00 94.44 300 ASP A N 1
ATOM 2275 C CA . ASP A 1 300 ? 18.843 7.434 -22.312 1.00 94.44 300 ASP A CA 1
ATOM 2276 C C . ASP A 1 300 ? 17.897 6.213 -22.387 1.00 94.44 300 ASP A C 1
ATOM 2278 O O . ASP A 1 300 ? 17.820 5.542 -23.419 1.00 94.44 300 ASP A O 1
ATOM 2282 N N . LEU A 1 301 ? 17.151 5.919 -21.312 1.00 94.75 301 LEU A N 1
ATOM 2283 C CA . LEU A 1 301 ? 16.282 4.742 -21.218 1.00 94.75 301 LEU A CA 1
ATOM 2284 C C . LEU A 1 301 ? 14.839 5.003 -21.675 1.00 94.75 301 LEU A C 1
ATOM 2286 O O . LEU A 1 301 ? 14.316 4.245 -22.497 1.00 94.75 301 LEU A O 1
ATOM 2290 N N . VAL A 1 302 ? 14.168 6.026 -21.131 1.00 95.38 302 VAL A N 1
ATOM 2291 C CA . VAL A 1 302 ? 12.727 6.266 -21.331 1.00 95.38 302 VAL A CA 1
ATOM 2292 C C . VAL A 1 302 ? 12.501 7.587 -22.073 1.00 95.38 302 VAL A C 1
ATOM 2294 O O . VAL A 1 302 ? 12.975 8.621 -21.615 1.00 95.38 302 VAL A O 1
ATOM 2297 N N . PRO A 1 303 ? 11.710 7.616 -23.165 1.00 92.31 303 PRO A N 1
ATOM 2298 C CA . PRO A 1 303 ? 10.944 6.516 -23.762 1.00 92.31 303 PRO A CA 1
ATOM 2299 C C . PRO A 1 303 ? 11.700 5.712 -24.837 1.00 92.31 303 PRO A C 1
ATOM 2301 O O . PRO A 1 303 ? 11.079 4.873 -25.487 1.00 92.31 303 PRO A O 1
ATOM 2304 N N . GLY A 1 304 ? 12.984 6.002 -25.080 1.00 91.25 304 GLY A N 1
ATOM 2305 C CA . GLY A 1 304 ? 13.725 5.522 -26.254 1.00 91.25 304 GLY A CA 1
ATOM 2306 C C . GLY A 1 304 ? 13.921 4.006 -26.312 1.00 91.25 304 GLY A C 1
ATOM 2307 O O . GLY A 1 304 ? 13.528 3.375 -27.292 1.00 91.25 304 GLY A O 1
ATOM 2308 N N . VAL A 1 305 ? 14.513 3.422 -25.269 1.00 92.81 305 VAL A N 1
ATOM 2309 C CA . VAL A 1 305 ? 14.782 1.975 -25.181 1.00 92.81 305 VAL A CA 1
ATOM 2310 C C . VAL A 1 305 ? 13.590 1.242 -24.564 1.00 92.81 305 VAL A C 1
ATOM 2312 O O . VAL A 1 305 ? 13.183 0.183 -25.039 1.00 92.81 305 VAL A O 1
ATOM 2315 N N . VAL A 1 306 ? 13.006 1.817 -23.510 1.00 95.81 306 VAL A N 1
ATOM 2316 C CA . VAL A 1 306 ? 11.856 1.265 -22.788 1.00 95.81 306 VAL A CA 1
ATOM 2317 C C . VAL A 1 306 ? 10.769 2.326 -22.696 1.00 95.81 306 VAL A C 1
ATOM 2319 O O . VAL A 1 306 ? 11.008 3.458 -22.286 1.00 95.81 306 VAL A O 1
ATOM 2322 N N . THR A 1 307 ? 9.531 1.959 -23.023 1.00 96.75 307 THR A N 1
ATOM 2323 C CA . THR A 1 307 ? 8.392 2.867 -22.829 1.00 96.75 307 THR A CA 1
ATOM 2324 C C . THR A 1 307 ? 7.985 2.937 -21.357 1.00 96.75 307 THR A C 1
ATOM 2326 O O . THR A 1 307 ? 8.136 1.962 -20.618 1.00 96.75 307 THR A O 1
ATOM 2329 N N . LEU A 1 308 ? 7.346 4.036 -20.937 1.00 96.94 308 LEU A N 1
ATOM 2330 C CA . LEU A 1 308 ? 6.754 4.130 -19.594 1.00 96.94 308 LEU A CA 1
ATOM 2331 C C . LEU A 1 308 ? 5.804 2.958 -19.295 1.00 96.94 308 LEU A C 1
ATOM 2333 O O . LEU A 1 308 ? 5.747 2.487 -18.168 1.00 96.94 308 LEU A O 1
ATOM 2337 N N . THR A 1 309 ? 5.072 2.467 -20.300 1.00 97.56 309 THR A N 1
ATOM 2338 C CA . THR A 1 309 ? 4.159 1.324 -20.153 1.00 97.56 309 THR A CA 1
ATOM 2339 C C . THR A 1 309 ? 4.914 0.042 -19.794 1.00 97.56 309 THR A C 1
ATOM 2341 O O . THR A 1 309 ? 4.490 -0.690 -18.904 1.00 97.56 309 THR A O 1
ATOM 2344 N N . THR A 1 310 ? 6.039 -0.221 -20.461 1.00 97.12 310 THR A N 1
ATOM 2345 C CA . THR A 1 310 ? 6.886 -1.390 -20.189 1.00 97.12 310 THR A CA 1
ATOM 2346 C C . THR A 1 310 ? 7.531 -1.279 -18.810 1.00 97.12 310 THR A C 1
ATOM 2348 O O . THR A 1 310 ? 7.440 -2.221 -18.026 1.00 97.12 310 THR A O 1
ATOM 2351 N N . LEU A 1 311 ? 8.100 -0.114 -18.474 1.00 97.81 311 LEU A N 1
ATOM 2352 C CA . LEU A 1 311 ? 8.667 0.141 -17.146 1.00 97.81 311 LEU A CA 1
ATOM 2353 C C . LEU A 1 311 ? 7.611 -0.042 -16.048 1.00 97.81 311 LEU A C 1
ATOM 2355 O O . LEU A 1 311 ? 7.841 -0.771 -15.086 1.00 97.81 311 LEU A O 1
ATOM 2359 N N . HIS A 1 312 ? 6.430 0.562 -16.217 1.00 98.38 312 HIS A N 1
ATOM 2360 C CA . HIS A 1 312 ? 5.302 0.406 -15.298 1.00 98.38 312 HIS A CA 1
ATOM 2361 C C . HIS A 1 312 ? 4.945 -1.068 -15.112 1.00 98.38 312 HIS A C 1
ATOM 2363 O O . HIS A 1 312 ? 4.804 -1.508 -13.973 1.00 98.38 312 HIS A O 1
ATOM 2369 N N . LYS A 1 313 ? 4.863 -1.849 -16.196 1.00 98.25 313 LYS A N 1
ATOM 2370 C CA . LYS A 1 313 ? 4.520 -3.270 -16.107 1.00 98.25 313 LYS A CA 1
ATOM 2371 C C . LYS A 1 313 ? 5.581 -4.089 -15.367 1.00 98.25 313 LYS A C 1
ATOM 2373 O O . LYS A 1 313 ? 5.216 -4.923 -14.542 1.00 98.25 313 LYS A O 1
ATOM 2378 N N . VAL A 1 314 ? 6.867 -3.825 -15.608 1.00 98.31 314 VAL A N 1
ATOM 2379 C CA . VAL A 1 314 ? 7.969 -4.487 -14.889 1.00 98.31 314 VAL A CA 1
ATOM 2380 C C . VAL A 1 314 ? 7.896 -4.182 -13.392 1.00 98.31 314 VAL A C 1
ATOM 2382 O O . VAL A 1 314 ? 7.903 -5.109 -12.585 1.00 98.31 314 VAL A O 1
ATOM 2385 N N . LEU A 1 315 ? 7.762 -2.907 -13.015 1.00 98.44 315 LEU A N 1
ATOM 2386 C CA . LEU A 1 315 ? 7.646 -2.492 -11.611 1.00 98.44 315 LEU A CA 1
ATOM 2387 C C . LEU A 1 315 ? 6.387 -3.065 -10.945 1.00 98.44 315 LEU A C 1
ATOM 2389 O O . LEU A 1 315 ? 6.442 -3.517 -9.804 1.00 98.44 315 LEU A O 1
ATOM 2393 N N . GLN A 1 316 ? 5.266 -3.098 -11.667 1.00 98.19 316 GLN A N 1
ATOM 2394 C CA . GLN A 1 316 ? 4.023 -3.691 -11.186 1.00 98.19 316 GLN A CA 1
ATOM 2395 C C . GLN A 1 316 ? 4.186 -5.187 -10.888 1.00 98.19 316 GLN A C 1
ATOM 2397 O O . GLN A 1 316 ? 3.733 -5.637 -9.840 1.00 98.19 316 GLN A O 1
ATOM 2402 N N . ASN A 1 317 ? 4.852 -5.944 -11.767 1.00 98.31 317 ASN A N 1
ATOM 2403 C CA . ASN A 1 317 ? 5.110 -7.370 -11.545 1.00 98.31 317 ASN A CA 1
ATOM 2404 C C . ASN A 1 317 ? 5.995 -7.596 -10.303 1.00 98.31 317 ASN A C 1
ATOM 2406 O O . ASN A 1 317 ? 5.720 -8.490 -9.509 1.00 98.31 317 ASN A O 1
ATOM 2410 N N . LEU A 1 318 ? 7.020 -6.757 -10.094 1.00 98.25 318 LEU A N 1
ATOM 2411 C CA . LEU A 1 318 ? 7.859 -6.825 -8.890 1.00 98.25 318 LEU A CA 1
ATOM 2412 C C . LEU A 1 318 ? 7.031 -6.604 -7.614 1.00 98.25 318 LEU A C 1
ATOM 2414 O O . LEU A 1 318 ? 7.140 -7.378 -6.664 1.00 98.25 318 LEU A O 1
ATOM 2418 N N . LEU A 1 319 ? 6.169 -5.585 -7.603 1.00 97.50 319 LEU A N 1
ATOM 2419 C CA . LEU A 1 319 ? 5.311 -5.270 -6.457 1.00 97.50 319 LEU A CA 1
ATOM 2420 C C . LEU A 1 319 ? 4.254 -6.346 -6.172 1.00 97.50 319 LEU A C 1
ATOM 2422 O O . LEU A 1 319 ? 3.889 -6.548 -5.009 1.00 97.50 319 LEU A O 1
ATOM 2426 N N . ASP A 1 320 ? 3.768 -7.033 -7.206 1.00 96.88 320 ASP A N 1
ATOM 2427 C CA . ASP A 1 320 ? 2.804 -8.132 -7.072 1.00 96.88 320 ASP A CA 1
ATOM 2428 C C . ASP A 1 320 ? 3.405 -9.273 -6.237 1.00 96.88 320 ASP A C 1
ATOM 2430 O O . ASP A 1 320 ? 2.811 -9.733 -5.260 1.00 96.88 320 ASP A O 1
ATOM 2434 N N . GLU A 1 321 ? 4.673 -9.592 -6.507 1.00 96.06 321 GLU A N 1
ATOM 2435 C CA . GLU A 1 321 ? 5.484 -10.566 -5.768 1.00 96.06 321 GLU A CA 1
ATOM 2436 C C . GLU A 1 321 ? 6.139 -10.006 -4.488 1.00 96.06 321 GLU A C 1
ATOM 2438 O O . GLU A 1 321 ? 7.040 -10.625 -3.917 1.00 96.06 321 GLU A O 1
ATOM 2443 N N . LYS A 1 322 ? 5.706 -8.827 -4.022 1.00 95.50 322 LYS A N 1
ATOM 2444 C CA . LYS A 1 322 ? 6.243 -8.131 -2.836 1.00 95.50 322 LYS A CA 1
ATOM 2445 C C . LYS A 1 322 ? 7.739 -7.806 -2.917 1.00 95.50 322 LYS A C 1
ATOM 2447 O O . LYS A 1 322 ? 8.366 -7.603 -1.880 1.00 95.50 322 LYS A O 1
ATOM 2452 N N . VAL A 1 323 ? 8.312 -7.699 -4.114 1.00 97.81 323 VAL A N 1
ATOM 2453 C CA . VAL A 1 323 ? 9.695 -7.244 -4.307 1.00 97.81 323 VAL A CA 1
ATOM 2454 C C . VAL A 1 323 ? 9.743 -5.711 -4.239 1.00 97.81 323 VAL A C 1
ATOM 2456 O O . VAL A 1 323 ? 9.010 -5.041 -4.971 1.00 97.81 323 VAL A O 1
ATOM 2459 N N . PRO A 1 324 ? 10.594 -5.120 -3.381 1.00 97.31 324 PRO A N 1
ATOM 2460 C CA . PRO A 1 324 ? 10.701 -3.676 -3.249 1.00 97.31 324 PRO A CA 1
ATOM 2461 C C . PRO A 1 324 ? 11.395 -3.057 -4.465 1.00 97.31 324 PRO A C 1
ATOM 2463 O O . PRO A 1 324 ? 12.444 -3.523 -4.906 1.00 97.31 324 PRO A O 1
ATOM 2466 N N . ILE A 1 325 ? 10.865 -1.932 -4.937 1.00 98.00 325 ILE A N 1
ATOM 2467 C CA . ILE A 1 325 ? 11.376 -1.162 -6.083 1.00 98.00 325 ILE A CA 1
ATOM 2468 C C . ILE A 1 325 ? 12.178 0.071 -5.642 1.00 98.00 325 ILE A C 1
ATOM 2470 O O . ILE A 1 325 ? 12.210 1.096 -6.311 1.00 98.00 325 ILE A O 1
ATOM 2474 N N . ARG A 1 326 ? 12.819 -0.011 -4.471 1.00 96.88 326 ARG A N 1
ATOM 2475 C CA . ARG A 1 326 ? 13.617 1.087 -3.894 1.00 96.88 326 ARG A CA 1
ATOM 2476 C C . ARG A 1 326 ? 14.900 1.347 -4.669 1.00 96.88 326 ARG A C 1
ATOM 2478 O O . ARG A 1 326 ? 15.305 2.494 -4.818 1.00 96.88 326 ARG A O 1
ATOM 2485 N N . ASP A 1 327 ? 15.546 0.279 -5.129 1.00 97.50 327 ASP A N 1
ATOM 2486 C CA . ASP A 1 327 ? 16.796 0.355 -5.881 1.00 97.50 327 ASP A CA 1
ATOM 2487 C C . ASP A 1 327 ? 16.515 0.589 -7.368 1.00 97.50 327 ASP A C 1
ATOM 2489 O O . ASP A 1 327 ? 16.726 -0.266 -8.231 1.00 97.50 327 ASP A O 1
ATOM 2493 N N . MET A 1 328 ? 15.980 1.776 -7.661 1.00 97.81 328 MET A N 1
ATOM 2494 C CA . MET A 1 328 ? 15.654 2.175 -9.029 1.00 97.81 328 MET A CA 1
ATOM 2495 C C . MET A 1 328 ? 16.895 2.263 -9.915 1.00 97.81 328 MET A C 1
ATOM 2497 O O . MET A 1 328 ? 16.778 2.084 -11.121 1.00 97.81 328 MET A O 1
ATOM 2501 N N . ARG A 1 329 ? 18.087 2.485 -9.349 1.00 97.81 329 ARG A N 1
ATOM 2502 C CA . ARG A 1 329 ? 19.330 2.479 -10.127 1.00 97.81 329 ARG A CA 1
ATOM 2503 C C . ARG A 1 329 ? 19.558 1.108 -10.747 1.00 97.81 329 ARG A C 1
ATOM 2505 O O . ARG A 1 329 ? 19.587 1.008 -11.969 1.00 97.81 329 ARG A O 1
ATOM 2512 N N . THR A 1 330 ? 19.647 0.063 -9.925 1.00 98.19 330 THR A N 1
ATOM 2513 C CA . THR A 1 330 ? 19.893 -1.294 -10.427 1.00 98.19 330 THR A CA 1
ATOM 2514 C C . THR A 1 330 ? 18.782 -1.761 -11.363 1.00 98.19 330 THR A C 1
ATOM 2516 O O . THR A 1 330 ? 19.079 -2.379 -12.384 1.00 98.19 330 THR A O 1
ATOM 2519 N N . ILE A 1 331 ? 17.518 -1.423 -11.079 1.00 98.25 331 ILE A N 1
ATOM 2520 C CA . ILE A 1 331 ? 16.397 -1.743 -11.977 1.00 98.25 331 ILE A CA 1
ATOM 2521 C C . ILE A 1 331 ? 16.615 -1.115 -13.357 1.00 98.25 331 ILE A C 1
ATOM 2523 O O . ILE A 1 331 ? 16.564 -1.818 -14.365 1.00 98.25 331 ILE A O 1
ATOM 2527 N N . LEU A 1 332 ? 16.860 0.193 -13.417 1.00 98.00 332 LEU A N 1
ATOM 2528 C CA . LEU A 1 332 ? 16.952 0.906 -14.686 1.00 98.00 332 LEU A CA 1
ATOM 2529 C C . LEU A 1 332 ? 18.247 0.584 -15.455 1.00 98.00 332 LEU A C 1
ATOM 2531 O O . LEU A 1 332 ? 18.187 0.470 -16.675 1.00 98.00 332 LEU A O 1
ATOM 2535 N N . GLU A 1 333 ? 19.383 0.374 -14.777 1.00 97.81 333 GLU A N 1
ATOM 2536 C CA . GLU A 1 333 ? 20.634 -0.097 -15.406 1.00 97.81 333 GLU A CA 1
ATOM 2537 C C . GLU A 1 333 ? 20.435 -1.475 -16.051 1.00 97.81 333 GLU A C 1
ATOM 2539 O O . GLU A 1 333 ? 20.743 -1.669 -17.226 1.00 97.81 333 GLU A O 1
ATOM 2544 N N . THR A 1 334 ? 19.813 -2.407 -15.320 1.00 97.75 334 THR A N 1
ATOM 2545 C CA . THR A 1 334 ? 19.517 -3.751 -15.839 1.00 97.75 334 THR A CA 1
ATOM 2546 C C . THR A 1 334 ? 18.600 -3.681 -17.061 1.00 97.75 334 THR A C 1
ATOM 2548 O O . THR A 1 334 ? 18.818 -4.388 -18.048 1.00 97.75 334 THR A O 1
ATOM 2551 N N . LEU A 1 335 ? 17.587 -2.808 -17.023 1.00 97.44 335 LEU A N 1
ATOM 2552 C CA . LEU A 1 335 ? 16.708 -2.574 -18.166 1.00 97.44 335 LEU A CA 1
ATOM 2553 C C . LEU A 1 335 ? 17.462 -1.952 -19.347 1.00 97.44 335 LEU A C 1
ATOM 2555 O O . LEU A 1 335 ? 17.240 -2.386 -20.470 1.00 97.44 335 LEU A O 1
ATOM 2559 N N . ALA A 1 336 ? 18.367 -0.998 -19.124 1.00 96.69 336 ALA A N 1
ATOM 2560 C CA . ALA A 1 336 ? 19.153 -0.381 -20.195 1.00 96.69 336 ALA A CA 1
ATOM 2561 C C . ALA A 1 336 ? 20.023 -1.400 -20.948 1.00 96.69 336 ALA A C 1
ATOM 2563 O O . ALA A 1 336 ? 20.156 -1.314 -22.168 1.00 96.69 336 ALA A O 1
ATOM 2564 N N . GLU A 1 337 ? 20.571 -2.387 -20.238 1.00 96.56 337 GLU A N 1
ATOM 2565 C CA . GLU A 1 337 ? 21.400 -3.445 -20.825 1.00 96.56 337 GLU A CA 1
ATOM 2566 C C . GLU A 1 337 ? 20.585 -4.481 -21.614 1.00 96.56 337 GLU A C 1
ATOM 2568 O O . GLU A 1 337 ? 21.013 -4.929 -22.679 1.00 96.56 337 GLU A O 1
ATOM 2573 N N . HIS A 1 338 ? 19.409 -4.868 -21.110 1.00 97.00 338 HIS A N 1
ATOM 2574 C CA . HIS A 1 338 ? 18.668 -6.023 -21.635 1.00 97.00 338 HIS A CA 1
ATOM 2575 C C . HIS A 1 338 ? 17.508 -5.645 -22.560 1.00 97.00 338 HIS A C 1
ATOM 2577 O O . HIS A 1 338 ? 17.196 -6.397 -23.486 1.00 97.00 338 HIS A O 1
ATOM 2583 N N . ALA A 1 339 ? 16.892 -4.477 -22.366 1.00 95.81 339 ALA A N 1
ATOM 2584 C CA . ALA A 1 339 ? 15.747 -4.038 -23.159 1.00 95.81 339 ALA A CA 1
ATOM 2585 C C . ALA A 1 339 ? 16.005 -3.871 -24.671 1.00 95.81 339 ALA A C 1
ATOM 2587 O O . ALA A 1 339 ? 15.087 -4.151 -25.445 1.00 95.81 339 ALA A O 1
ATOM 2588 N N . PRO A 1 340 ? 17.214 -3.489 -25.141 1.00 94.75 340 PRO A N 1
ATOM 2589 C CA . PRO A 1 340 ? 17.505 -3.458 -26.577 1.00 94.75 340 PRO A CA 1
ATOM 2590 C C . PRO A 1 340 ? 17.411 -4.833 -27.256 1.00 94.75 340 PRO A C 1
ATOM 2592 O O . PRO A 1 340 ? 17.194 -4.909 -28.464 1.00 94.75 340 PRO A O 1
ATOM 2595 N N . ILE A 1 341 ? 17.601 -5.913 -26.490 1.00 94.50 341 ILE A N 1
ATOM 2596 C CA . ILE A 1 341 ? 17.617 -7.297 -26.984 1.00 94.50 341 ILE A CA 1
ATOM 2597 C C . ILE A 1 341 ? 16.267 -7.977 -26.725 1.00 94.50 341 ILE A C 1
ATOM 2599 O O . ILE A 1 341 ? 15.798 -8.758 -27.552 1.00 94.50 341 ILE A O 1
ATOM 2603 N N . GLN A 1 342 ? 15.637 -7.678 -25.588 1.00 91.94 342 GLN A N 1
ATOM 2604 C CA . GLN A 1 342 ? 14.392 -8.287 -25.138 1.00 91.94 342 GLN A CA 1
ATOM 2605 C C . GLN A 1 342 ? 13.400 -7.213 -24.691 1.00 91.94 342 GLN A C 1
ATOM 2607 O O . GLN A 1 342 ? 13.651 -6.494 -23.735 1.00 91.94 342 GLN A O 1
ATOM 2612 N N . SER A 1 343 ? 12.236 -7.141 -25.333 1.00 89.44 343 SER A N 1
ATOM 2613 C CA . SER A 1 343 ? 11.210 -6.140 -25.016 1.00 89.44 343 SER A CA 1
ATOM 2614 C C . SER A 1 343 ? 10.040 -6.679 -24.187 1.00 89.44 343 SER A C 1
ATOM 2616 O O . SER A 1 343 ? 9.211 -5.883 -23.737 1.00 89.44 343 SER A O 1
ATOM 2618 N N . ASP A 1 344 ? 9.962 -7.997 -23.961 1.00 94.81 344 ASP A N 1
ATOM 2619 C CA . ASP A 1 344 ? 8.905 -8.608 -23.149 1.00 94.81 344 ASP A CA 1
ATOM 2620 C C . ASP A 1 344 ? 9.042 -8.203 -21.665 1.00 94.81 344 ASP A C 1
ATOM 2622 O O . ASP A 1 344 ? 10.050 -8.534 -21.029 1.00 94.81 344 ASP A O 1
ATOM 2626 N N . PRO A 1 345 ? 8.032 -7.528 -21.073 1.00 95.62 345 PRO A N 1
ATOM 2627 C CA . PRO A 1 345 ? 8.037 -7.185 -19.657 1.00 95.62 345 PRO A CA 1
ATOM 2628 C C . PRO A 1 345 ? 8.246 -8.384 -18.725 1.00 95.62 345 PRO A C 1
ATOM 2630 O O . PRO A 1 345 ? 8.844 -8.208 -17.669 1.00 95.62 345 PRO A O 1
ATOM 2633 N N . HIS A 1 346 ? 7.764 -9.581 -19.074 1.00 95.19 346 HIS A N 1
ATOM 2634 C CA . HIS A 1 346 ? 7.896 -10.762 -18.213 1.00 95.19 346 HIS A CA 1
ATOM 2635 C C . HIS A 1 346 ? 9.348 -11.245 -18.116 1.00 95.19 346 HIS A C 1
ATOM 2637 O O . HIS A 1 346 ? 9.848 -11.488 -17.017 1.00 95.19 346 HIS A O 1
ATOM 2643 N N . GLU A 1 347 ? 10.042 -11.305 -19.249 1.00 96.38 347 GLU A N 1
ATOM 2644 C CA . GLU A 1 347 ? 11.460 -11.668 -19.309 1.00 96.38 347 GLU A CA 1
ATOM 2645 C C . GLU A 1 347 ? 12.332 -10.600 -18.637 1.00 96.38 347 GLU A C 1
ATOM 2647 O O . GLU A 1 347 ? 13.214 -10.915 -17.835 1.00 96.38 347 GLU A O 1
ATOM 2652 N N . LEU A 1 348 ? 12.032 -9.319 -18.875 1.00 97.12 348 LEU A N 1
ATOM 2653 C CA . LEU A 1 348 ? 12.715 -8.212 -18.204 1.00 97.12 348 LEU A CA 1
ATOM 2654 C C . LEU A 1 348 ? 12.525 -8.261 -16.682 1.00 97.12 348 LEU A C 1
ATOM 2656 O O . LEU A 1 348 ? 13.488 -8.057 -15.943 1.00 97.12 348 LEU A O 1
ATOM 2660 N N . THR A 1 349 ? 11.322 -8.585 -16.193 1.00 98.19 349 THR A N 1
ATOM 2661 C CA . THR A 1 349 ? 11.083 -8.794 -14.757 1.00 98.19 349 THR A CA 1
ATOM 2662 C C . THR A 1 349 ? 11.988 -9.894 -14.197 1.00 98.19 349 THR A C 1
ATOM 2664 O O . THR A 1 349 ? 12.572 -9.698 -13.130 1.00 98.19 349 THR A O 1
ATOM 2667 N N . ALA A 1 350 ? 12.154 -11.022 -14.895 1.00 97.50 350 ALA A N 1
ATOM 2668 C CA . ALA A 1 350 ? 13.009 -12.115 -14.429 1.00 97.50 350 ALA A CA 1
ATOM 2669 C C . ALA A 1 350 ? 14.476 -11.678 -14.282 1.00 97.50 350 ALA A C 1
ATOM 2671 O O . ALA A 1 350 ? 15.086 -11.916 -13.236 1.00 97.50 350 ALA A O 1
ATOM 2672 N N . VAL A 1 351 ? 15.022 -10.971 -15.276 1.00 98.00 351 VAL A N 1
ATOM 2673 C CA . VAL A 1 351 ? 16.405 -10.465 -15.226 1.00 98.00 351 VAL A CA 1
ATOM 2674 C C . VAL A 1 351 ? 16.579 -9.427 -14.113 1.00 98.00 351 VAL A C 1
ATOM 2676 O O . VAL A 1 351 ? 17.535 -9.501 -13.337 1.00 98.00 351 VAL A O 1
ATOM 2679 N N . VAL A 1 352 ? 15.626 -8.504 -13.959 1.00 98.25 352 VAL A N 1
ATOM 2680 C CA . VAL A 1 352 ? 15.660 -7.498 -12.884 1.00 98.25 352 VAL A CA 1
ATOM 2681 C C . VAL A 1 352 ? 15.626 -8.156 -11.500 1.00 98.25 352 VAL A C 1
ATOM 2683 O O . VAL A 1 352 ? 16.349 -7.729 -10.600 1.00 98.25 352 VAL A O 1
ATOM 2686 N N . ARG A 1 353 ? 14.859 -9.236 -11.309 1.00 98.06 353 ARG A N 1
ATOM 2687 C CA . ARG A 1 353 ? 14.859 -9.989 -10.041 1.00 98.06 353 ARG A CA 1
ATOM 2688 C C . ARG A 1 353 ? 16.218 -10.606 -9.723 1.00 98.06 353 ARG A C 1
ATOM 2690 O O . ARG A 1 353 ? 16.612 -10.608 -8.559 1.00 98.06 353 ARG A O 1
ATOM 2697 N N . VAL A 1 354 ? 16.937 -11.105 -10.730 1.00 98.06 354 VAL A N 1
ATOM 2698 C CA . VAL A 1 354 ? 18.301 -11.624 -10.543 1.00 98.06 354 VAL A CA 1
ATOM 2699 C C . VAL A 1 354 ? 19.231 -10.504 -10.072 1.00 98.06 354 VAL A C 1
ATOM 2701 O O . VAL A 1 354 ? 19.945 -10.686 -9.084 1.00 98.06 354 VAL A O 1
ATOM 2704 N N . ALA A 1 355 ? 19.166 -9.326 -10.701 1.00 98.19 355 ALA A N 1
ATOM 2705 C CA . ALA A 1 355 ? 19.951 -8.159 -10.291 1.00 98.19 355 ALA A CA 1
ATOM 2706 C C . ALA A 1 355 ? 19.618 -7.703 -8.854 1.00 98.19 355 ALA A C 1
ATOM 2708 O O . ALA A 1 355 ? 20.515 -7.399 -8.064 1.00 98.19 355 ALA A O 1
ATOM 2709 N N . LEU A 1 356 ? 18.339 -7.756 -8.469 1.00 98.12 356 LEU A N 1
ATOM 2710 C CA . LEU A 1 356 ? 17.857 -7.449 -7.116 1.00 98.12 356 LEU A CA 1
ATOM 2711 C C . LEU A 1 356 ? 18.015 -8.605 -6.110 1.00 98.12 356 LEU A C 1
ATOM 2713 O O . LEU A 1 356 ? 17.586 -8.476 -4.959 1.00 98.12 356 LEU A O 1
ATOM 2717 N N . GLY A 1 357 ? 18.651 -9.720 -6.482 1.00 97.56 357 GLY A N 1
ATOM 2718 C CA . GLY A 1 357 ? 18.696 -10.941 -5.670 1.00 97.56 357 GLY A CA 1
ATOM 2719 C C . GLY A 1 357 ? 19.228 -10.735 -4.246 1.00 97.56 357 GLY A C 1
ATOM 2720 O O . GLY A 1 357 ? 18.742 -11.365 -3.305 1.00 97.56 357 GLY A O 1
ATOM 2721 N N . ARG A 1 358 ? 20.163 -9.793 -4.045 1.00 95.56 358 ARG A N 1
ATOM 2722 C CA . ARG A 1 358 ? 20.662 -9.420 -2.706 1.00 95.56 358 ARG A CA 1
ATOM 2723 C C . ARG A 1 358 ? 19.570 -8.799 -1.832 1.00 95.56 358 ARG A C 1
ATOM 2725 O O . ARG A 1 358 ? 19.447 -9.172 -0.668 1.00 95.56 358 ARG A O 1
ATOM 2732 N N . ALA A 1 359 ? 18.786 -7.875 -2.390 1.00 95.06 359 ALA A N 1
ATOM 2733 C CA . ALA A 1 359 ? 17.695 -7.210 -1.683 1.00 95.06 359 ALA A CA 1
ATOM 2734 C C . ALA A 1 359 ? 16.555 -8.190 -1.376 1.00 95.06 359 ALA A C 1
ATOM 2736 O O . ALA A 1 359 ? 16.072 -8.217 -0.246 1.00 95.06 359 ALA A O 1
ATOM 2737 N N . ILE A 1 360 ? 16.194 -9.040 -2.346 1.00 96.38 360 ILE A N 1
ATOM 2738 C CA . ILE A 1 360 ? 15.175 -10.086 -2.173 1.00 96.38 360 ILE A CA 1
ATOM 2739 C C . ILE A 1 360 ? 15.601 -11.063 -1.071 1.00 96.38 360 ILE A C 1
ATOM 2741 O O . ILE A 1 360 ? 14.821 -11.357 -0.171 1.00 96.38 360 ILE A O 1
ATOM 2745 N N . THR A 1 361 ? 16.855 -11.524 -1.086 1.00 96.44 361 THR A N 1
ATOM 2746 C CA . THR A 1 361 ? 17.355 -12.457 -0.063 1.00 96.44 361 THR A CA 1
ATOM 2747 C C . THR A 1 361 ? 17.274 -11.842 1.332 1.00 96.44 361 THR A C 1
ATOM 2749 O O . THR A 1 361 ? 16.740 -12.471 2.234 1.00 96.44 361 THR A O 1
ATOM 2752 N N . GLN A 1 362 ? 17.737 -10.600 1.511 1.00 95.38 362 GLN A N 1
ATOM 2753 C CA . GLN A 1 362 ? 17.716 -9.930 2.820 1.00 95.38 362 GLN A CA 1
ATOM 2754 C C . GLN A 1 362 ? 16.308 -9.569 3.309 1.00 95.38 362 GLN A C 1
ATOM 2756 O O . GLN A 1 362 ? 16.106 -9.418 4.510 1.00 95.38 362 GLN A O 1
ATOM 2761 N N . GLN A 1 363 ? 15.337 -9.427 2.406 1.00 94.31 363 GLN A N 1
ATOM 2762 C CA . GLN A 1 363 ? 13.942 -9.198 2.776 1.00 94.31 363 GLN A CA 1
ATOM 2763 C C . GLN A 1 363 ? 13.327 -10.422 3.465 1.00 94.31 363 GLN A C 1
ATOM 2765 O O . GLN A 1 363 ? 12.623 -10.268 4.460 1.00 94.31 363 GLN A O 1
ATOM 2770 N N . TRP A 1 364 ? 13.579 -11.621 2.935 1.00 94.38 364 TRP A N 1
ATOM 2771 C CA . TRP A 1 364 ? 13.010 -12.869 3.458 1.00 94.38 364 TRP A CA 1
ATOM 2772 C C . TRP A 1 364 ? 13.895 -13.527 4.522 1.00 94.38 364 TRP A C 1
ATOM 2774 O O . TRP A 1 364 ? 13.386 -14.141 5.455 1.00 94.38 364 TRP A O 1
ATOM 2784 N N . PHE A 1 365 ? 15.212 -13.363 4.400 1.00 95.88 365 PHE A N 1
ATOM 2785 C CA . PHE A 1 365 ? 16.236 -13.956 5.259 1.00 95.88 365 PHE A CA 1
ATOM 2786 C C . PHE A 1 365 ? 17.194 -12.860 5.745 1.00 95.88 365 PHE A C 1
ATOM 2788 O O . PHE A 1 365 ? 18.320 -12.742 5.247 1.00 95.88 365 PHE A O 1
ATOM 2795 N N . PRO A 1 366 ? 16.744 -11.994 6.670 1.00 93.88 366 PRO A N 1
ATOM 2796 C CA . PRO A 1 366 ? 17.583 -10.927 7.192 1.00 93.88 366 PRO A CA 1
ATOM 2797 C C . PRO A 1 366 ? 18.779 -11.510 7.953 1.00 93.88 366 PRO A C 1
ATOM 2799 O O . PRO A 1 366 ? 18.628 -12.413 8.772 1.00 93.88 366 PRO A O 1
ATOM 2802 N N . GLY A 1 367 ? 19.971 -10.960 7.717 1.00 93.81 367 GLY A N 1
ATOM 2803 C CA . GLY A 1 367 ? 21.195 -11.395 8.393 1.00 93.81 367 GLY A CA 1
ATOM 2804 C C . GLY A 1 367 ? 22.062 -12.329 7.548 1.00 93.81 367 GLY A C 1
ATOM 2805 O O . GLY A 1 367 ? 22.170 -12.162 6.331 1.00 93.81 367 GLY A O 1
ATOM 2806 N N . LYS A 1 368 ? 22.777 -13.241 8.217 1.00 93.62 368 LYS A N 1
ATOM 2807 C CA . LYS A 1 368 ? 23.773 -14.147 7.608 1.00 93.62 368 LYS A CA 1
ATOM 2808 C C . LYS A 1 368 ? 23.611 -15.607 8.048 1.00 93.62 368 LYS A C 1
ATOM 2810 O O . LYS A 1 368 ? 24.537 -16.394 7.866 1.00 93.62 368 LYS A O 1
ATOM 2815 N N . ASP A 1 369 ? 22.479 -15.933 8.657 1.00 94.19 369 ASP A N 1
ATOM 2816 C CA . ASP A 1 369 ? 22.195 -17.277 9.148 1.00 94.19 369 ASP A CA 1
ATOM 2817 C C . ASP A 1 369 ? 21.827 -18.223 7.994 1.00 94.19 369 ASP A C 1
ATOM 2819 O O . ASP A 1 369 ? 21.738 -17.820 6.829 1.00 94.19 369 ASP A O 1
ATOM 2823 N N . GLU A 1 370 ? 21.652 -19.506 8.310 1.00 94.56 370 GLU A N 1
ATOM 2824 C CA . GLU A 1 370 ? 21.244 -20.511 7.331 1.00 94.56 370 GLU A CA 1
ATOM 2825 C C . GLU A 1 370 ? 19.868 -20.176 6.730 1.00 94.56 370 GLU A C 1
ATOM 2827 O O . GLU A 1 370 ? 18.926 -19.789 7.423 1.00 94.56 370 GLU A O 1
ATOM 2832 N N . VAL A 1 371 ? 19.752 -20.329 5.410 1.00 96.69 371 VAL A N 1
ATOM 2833 C CA . VAL A 1 371 ? 18.527 -20.024 4.669 1.00 96.69 371 VAL A CA 1
ATOM 2834 C C . VAL A 1 371 ? 17.632 -21.261 4.647 1.00 96.69 371 VAL A C 1
ATOM 2836 O O . VAL A 1 371 ? 17.914 -22.235 3.950 1.00 96.69 371 VAL A O 1
ATOM 2839 N N . HIS A 1 372 ? 16.521 -21.213 5.378 1.00 95.50 372 HIS A N 1
ATOM 2840 C CA . HIS A 1 372 ? 15.525 -22.283 5.381 1.00 95.50 372 HIS A CA 1
ATOM 2841 C C . HIS A 1 372 ? 14.482 -22.062 4.279 1.00 95.50 372 HIS A C 1
ATOM 2843 O O . HIS A 1 372 ? 13.692 -21.122 4.337 1.00 95.50 372 HIS A O 1
ATOM 2849 N N . VAL A 1 373 ? 14.460 -22.947 3.280 1.00 96.19 373 VAL A N 1
ATOM 2850 C CA . VAL A 1 373 ? 13.538 -22.874 2.135 1.00 96.19 373 VAL A CA 1
ATOM 2851 C C . VAL A 1 373 ? 12.745 -24.161 1.962 1.00 96.19 373 VAL A C 1
ATOM 2853 O O . VAL A 1 373 ? 13.180 -25.243 2.352 1.00 96.19 373 VAL A O 1
ATOM 2856 N N . ILE A 1 374 ? 11.587 -24.042 1.319 1.00 97.12 374 ILE A N 1
ATOM 2857 C CA . ILE A 1 374 ? 10.817 -25.189 0.842 1.00 97.12 374 ILE A CA 1
ATOM 2858 C C . ILE A 1 374 ? 11.331 -25.542 -0.556 1.00 97.12 374 ILE A C 1
ATOM 2860 O O . ILE A 1 374 ? 11.310 -24.704 -1.455 1.00 97.12 374 ILE A O 1
ATOM 2864 N N . GLY A 1 375 ? 11.796 -26.778 -0.733 1.00 95.56 375 GLY A N 1
ATOM 2865 C CA . GLY A 1 375 ? 12.180 -27.329 -2.032 1.00 95.56 375 GLY A CA 1
ATOM 2866 C C . GLY A 1 375 ? 11.075 -28.199 -2.628 1.00 95.56 375 GLY A C 1
ATOM 2867 O O . GLY A 1 375 ? 10.277 -28.792 -1.901 1.00 95.56 375 GLY A O 1
ATOM 2868 N N . LEU A 1 376 ? 11.040 -28.297 -3.956 1.00 95.50 376 LEU A N 1
ATOM 2869 C CA . LEU A 1 376 ? 10.230 -29.301 -4.642 1.00 95.50 376 LEU A CA 1
ATOM 2870 C C . LEU A 1 376 ? 10.961 -30.646 -4.641 1.00 95.50 376 LEU A C 1
ATOM 2872 O O . LEU A 1 376 ? 12.183 -30.701 -4.767 1.00 95.50 376 LEU A O 1
ATOM 2876 N N . ASP A 1 377 ? 10.203 -31.735 -4.536 1.00 97.12 377 ASP A N 1
ATOM 2877 C CA . ASP A 1 377 ? 10.759 -33.073 -4.721 1.00 97.12 377 ASP A CA 1
ATOM 2878 C C . ASP A 1 377 ? 11.252 -33.251 -6.170 1.00 97.12 377 ASP A C 1
ATOM 2880 O O . ASP A 1 377 ? 10.619 -32.791 -7.126 1.00 97.12 377 ASP A O 1
ATOM 2884 N N . THR A 1 378 ? 12.380 -33.939 -6.350 1.00 96.56 378 THR A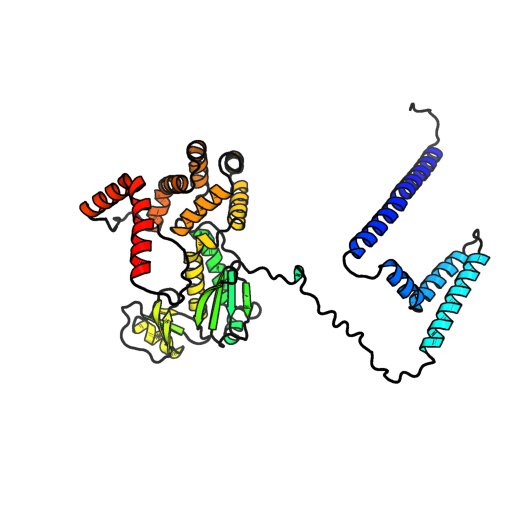 N 1
ATOM 2885 C CA . THR A 1 378 ? 13.075 -34.043 -7.648 1.00 96.56 378 THR A CA 1
ATOM 2886 C C . THR A 1 378 ? 12.199 -34.615 -8.782 1.00 96.56 378 THR A C 1
ATOM 2888 O O . THR A 1 378 ? 12.272 -34.115 -9.909 1.00 96.56 378 THR A O 1
ATOM 2891 N N . PRO A 1 379 ? 11.353 -35.645 -8.565 1.00 96.38 379 PRO A N 1
ATOM 2892 C CA . PRO A 1 379 ? 10.415 -36.127 -9.576 1.00 96.38 379 PRO A CA 1
ATOM 2893 C C . PRO A 1 379 ? 9.367 -35.079 -9.966 1.00 96.38 379 PRO A C 1
ATOM 2895 O O . PRO A 1 379 ? 9.041 -34.966 -11.148 1.00 96.38 379 PRO A O 1
ATOM 2898 N N . LEU A 1 380 ? 8.858 -34.303 -9.001 1.00 95.69 380 LEU A N 1
ATOM 2899 C CA . LEU A 1 380 ? 7.873 -33.252 -9.261 1.00 95.69 380 LEU A CA 1
ATOM 2900 C C . LEU A 1 380 ? 8.485 -32.124 -10.098 1.00 95.69 380 LEU A C 1
ATOM 2902 O O . LEU A 1 380 ? 7.879 -31.702 -11.081 1.00 95.69 380 LEU A O 1
ATOM 2906 N N . GLU A 1 381 ? 9.705 -31.697 -9.772 1.00 95.50 381 GLU A N 1
ATOM 2907 C CA . GLU A 1 381 ? 10.443 -30.697 -10.552 1.00 95.50 381 GLU A CA 1
ATOM 2908 C C . GLU A 1 381 ? 10.632 -31.143 -12.012 1.00 95.50 381 GLU A C 1
ATOM 2910 O O . GLU A 1 381 ? 10.314 -30.397 -12.941 1.00 95.50 381 GLU A O 1
ATOM 2915 N N . ARG A 1 382 ? 11.060 -32.394 -12.241 1.00 94.00 382 ARG A N 1
ATOM 2916 C CA . ARG A 1 382 ? 11.215 -32.939 -13.603 1.00 94.00 382 ARG A CA 1
ATOM 2917 C C . ARG A 1 382 ? 9.897 -32.981 -14.370 1.00 94.00 382 ARG A C 1
ATOM 2919 O O . ARG A 1 382 ? 9.890 -32.662 -15.557 1.00 94.00 382 ARG A O 1
ATOM 2926 N N . LEU A 1 383 ? 8.798 -33.365 -13.715 1.00 94.94 383 LEU A N 1
ATOM 2927 C CA . LEU A 1 383 ? 7.472 -33.379 -14.339 1.00 94.94 383 LEU A CA 1
ATOM 2928 C C . LEU A 1 383 ? 7.030 -31.971 -14.759 1.00 94.94 383 LEU A C 1
ATOM 2930 O O . LEU A 1 383 ? 6.510 -31.806 -15.862 1.00 94.94 383 LEU A O 1
ATOM 2934 N N . LEU A 1 384 ? 7.272 -30.958 -13.922 1.00 94.81 384 LEU A N 1
ATOM 2935 C CA . LEU A 1 384 ? 6.958 -29.564 -14.251 1.00 94.81 384 LEU A CA 1
ATOM 2936 C C . LEU A 1 384 ? 7.810 -29.049 -15.419 1.00 94.81 384 LEU A C 1
ATOM 2938 O O . LEU A 1 384 ? 7.267 -28.466 -16.358 1.00 94.81 384 LEU A O 1
ATOM 2942 N N . LEU A 1 385 ? 9.118 -29.328 -15.418 1.00 94.44 385 LEU A N 1
ATOM 2943 C CA . LEU A 1 385 ? 10.015 -28.950 -16.517 1.00 94.44 385 LEU A CA 1
ATOM 2944 C C . LEU A 1 385 ? 9.603 -29.603 -17.846 1.00 94.44 385 LEU A C 1
ATOM 2946 O O . LEU A 1 385 ? 9.569 -28.933 -18.878 1.00 94.44 385 LEU A O 1
ATOM 2950 N N . GLN A 1 386 ? 9.226 -30.885 -17.825 1.00 93.31 386 GLN A N 1
ATOM 2951 C CA . GLN A 1 386 ? 8.717 -31.585 -19.010 1.00 93.31 386 GLN A CA 1
ATOM 2952 C C . GLN A 1 386 ? 7.389 -30.997 -19.503 1.00 93.31 386 GLN A C 1
ATOM 2954 O O . GLN A 1 386 ? 7.201 -30.835 -20.710 1.00 93.31 386 GLN A O 1
ATOM 2959 N N . ALA A 1 387 ? 6.478 -30.645 -18.589 1.00 93.88 387 ALA A N 1
ATOM 2960 C CA . ALA A 1 387 ? 5.199 -30.032 -18.941 1.00 93.88 387 ALA A CA 1
ATOM 2961 C C . ALA A 1 387 ? 5.378 -28.654 -19.603 1.00 93.88 387 ALA A C 1
ATOM 2963 O O . ALA A 1 387 ? 4.689 -28.354 -20.580 1.00 93.88 387 ALA A O 1
ATOM 2964 N N . LEU A 1 388 ? 6.328 -27.845 -19.120 1.00 90.44 388 LEU A N 1
ATOM 2965 C CA . LEU A 1 388 ? 6.656 -26.542 -19.708 1.00 90.44 388 LEU A CA 1
ATOM 2966 C C . LEU A 1 388 ? 7.299 -26.683 -21.096 1.00 90.44 388 LEU A C 1
ATOM 2968 O O . LEU A 1 388 ? 6.901 -25.983 -22.024 1.00 90.44 388 LEU A O 1
ATOM 2972 N N . GLN A 1 389 ? 8.229 -27.628 -21.270 1.00 84.94 389 GLN A N 1
ATOM 2973 C CA . GLN A 1 389 ? 8.898 -27.874 -22.557 1.00 84.94 389 GLN A CA 1
ATOM 2974 C C . GLN A 1 389 ? 7.959 -28.474 -23.617 1.00 84.94 389 GLN A C 1
ATOM 2976 O O . GLN A 1 389 ? 8.104 -28.188 -24.804 1.00 84.94 389 GLN A O 1
ATOM 2981 N N . GLY A 1 390 ? 6.974 -29.280 -23.205 1.00 67.12 390 GLY A N 1
ATOM 2982 C CA . GLY A 1 390 ? 5.959 -29.840 -24.102 1.00 67.12 390 GLY A CA 1
ATOM 2983 C C . GLY A 1 390 ? 4.784 -28.899 -24.400 1.00 67.12 390 GLY A C 1
ATOM 2984 O O . GLY A 1 390 ? 4.026 -29.146 -25.334 1.00 67.12 390 GLY A O 1
ATOM 2985 N N . GLY A 1 391 ? 4.605 -27.820 -23.633 1.00 51.66 391 GLY A N 1
ATOM 2986 C CA . GLY A 1 391 ? 3.352 -27.062 -23.520 1.00 51.66 391 GLY A CA 1
ATOM 2987 C C . GLY A 1 391 ? 2.865 -26.284 -24.749 1.00 51.66 391 GLY A C 1
ATOM 2988 O O . GLY A 1 391 ? 1.703 -25.870 -24.755 1.00 51.66 391 GLY A O 1
ATOM 2989 N N . ALA A 1 392 ? 3.670 -26.126 -25.805 1.00 48.09 392 ALA A N 1
ATOM 2990 C CA . ALA A 1 392 ? 3.234 -25.419 -27.015 1.00 48.09 392 ALA A CA 1
ATOM 2991 C C . ALA A 1 392 ? 2.051 -26.114 -27.729 1.00 48.09 392 ALA A C 1
ATOM 2993 O O . ALA A 1 392 ? 1.228 -25.431 -28.337 1.00 48.09 392 ALA A O 1
ATOM 2994 N N . ASP A 1 393 ? 1.903 -27.439 -27.584 1.00 42.84 393 ASP A N 1
ATOM 2995 C CA . ASP A 1 393 ? 0.847 -28.224 -28.254 1.00 42.84 393 ASP A CA 1
ATOM 2996 C C . ASP A 1 393 ? -0.291 -28.673 -27.300 1.00 42.84 393 ASP A C 1
ATOM 2998 O O . ASP A 1 393 ? -1.434 -28.899 -27.704 1.00 42.84 393 ASP A O 1
ATOM 3002 N N . TRP A 1 394 ? -0.036 -28.735 -25.986 1.00 40.78 394 TRP A N 1
ATOM 3003 C CA . TRP A 1 394 ? -0.991 -29.281 -25.001 1.00 40.78 394 TRP A CA 1
ATOM 3004 C C . TRP A 1 394 ? -1.938 -28.235 -24.394 1.00 40.78 394 TRP A C 1
ATOM 3006 O O . TRP A 1 394 ? -3.067 -28.571 -24.010 1.00 40.78 394 TRP A O 1
ATOM 3016 N N . ILE A 1 395 ? -1.533 -26.960 -24.348 1.00 47.59 395 ILE A N 1
ATOM 3017 C CA . ILE A 1 395 ? -2.356 -25.870 -23.789 1.00 47.59 395 ILE A CA 1
ATOM 3018 C C . ILE A 1 395 ? -3.574 -25.573 -24.689 1.00 47.59 395 ILE A C 1
ATOM 3020 O O . ILE A 1 395 ? -4.653 -25.238 -24.187 1.00 47.59 395 ILE A O 1
ATOM 3024 N N . GLN A 1 396 ? -3.474 -25.792 -26.008 1.00 42.00 396 GLN A N 1
ATOM 3025 C CA . GLN A 1 396 ? -4.644 -25.723 -26.896 1.00 42.00 396 GLN A CA 1
ATOM 3026 C C . GLN A 1 396 ? -5.612 -26.903 -26.694 1.00 42.00 396 GLN A C 1
ATOM 3028 O O . GLN A 1 396 ? -6.833 -26.711 -26.707 1.00 42.00 396 GLN A O 1
ATOM 3033 N N . GLY A 1 397 ? -5.095 -28.107 -26.425 1.00 37.44 397 GLY A N 1
ATOM 3034 C CA . GLY A 1 397 ? -5.906 -29.311 -26.210 1.00 37.44 397 GLY A CA 1
ATOM 3035 C C . GLY A 1 397 ? -6.786 -29.248 -24.954 1.00 37.44 397 GLY A C 1
ATOM 3036 O O . GLY A 1 397 ? -7.967 -29.614 -24.993 1.00 37.44 397 GLY A O 1
ATOM 3037 N N . TRP A 1 398 ? -6.267 -28.708 -23.847 1.00 35.53 398 TRP A N 1
ATOM 3038 C CA . TRP A 1 398 ? -7.025 -28.610 -22.591 1.00 35.53 398 TRP A CA 1
ATOM 3039 C C . TRP A 1 398 ? -8.123 -27.535 -22.615 1.00 35.53 398 TRP A C 1
ATOM 3041 O O . TRP A 1 398 ? -9.202 -27.761 -22.054 1.00 35.53 398 TRP A O 1
ATOM 3051 N N . ARG A 1 399 ? -7.933 -26.420 -23.344 1.00 38.28 399 ARG A N 1
ATOM 3052 C CA . ARG A 1 399 ? -8.988 -25.399 -23.532 1.00 38.28 399 ARG A CA 1
ATOM 3053 C C . ARG A 1 399 ? -10.227 -25.951 -24.242 1.00 38.28 399 ARG A C 1
ATOM 3055 O O . ARG A 1 399 ? -11.334 -25.507 -23.939 1.00 38.28 399 ARG A O 1
ATOM 3062 N N . ILE A 1 400 ? -10.071 -26.925 -25.141 1.00 46.28 400 ILE A N 1
ATOM 3063 C CA . ILE A 1 400 ? -11.181 -27.490 -25.927 1.00 46.28 400 ILE A CA 1
ATOM 3064 C C . ILE A 1 400 ? -11.838 -28.678 -25.207 1.00 46.28 400 ILE A C 1
ATOM 3066 O O . ILE A 1 400 ? -13.068 -28.792 -25.199 1.00 46.28 400 ILE A O 1
ATOM 3070 N N . VAL A 1 401 ? -11.059 -29.554 -24.564 1.00 47.03 401 VAL A N 1
ATOM 3071 C CA . VAL A 1 401 ? -11.597 -30.788 -23.961 1.00 47.03 401 VAL A CA 1
ATOM 3072 C C . VAL A 1 401 ? -12.288 -30.529 -22.615 1.00 47.03 401 VAL A C 1
ATOM 3074 O O . VAL A 1 401 ? -13.357 -31.099 -22.362 1.00 47.03 401 VAL A O 1
ATOM 3077 N N . TYR A 1 402 ? -11.761 -29.630 -21.775 1.00 37.62 402 TYR A N 1
ATOM 3078 C CA . TYR A 1 402 ? -12.335 -29.378 -20.445 1.00 37.62 402 TYR A CA 1
ATOM 3079 C C . TYR A 1 402 ? -13.657 -28.587 -20.520 1.00 37.62 402 TYR A C 1
ATOM 3081 O O . TYR A 1 402 ? -14.638 -28.944 -19.861 1.00 37.62 402 TYR A O 1
ATOM 3089 N N . TRP A 1 403 ? -13.753 -27.610 -21.432 1.00 36.03 403 TRP A N 1
ATOM 3090 C CA . TRP A 1 403 ? -14.994 -26.863 -21.699 1.00 36.03 403 TRP A CA 1
ATOM 3091 C C . TRP A 1 403 ? -16.128 -27.745 -22.246 1.00 36.03 403 TRP A C 1
ATOM 3093 O O . TRP A 1 403 ? -17.303 -27.533 -21.931 1.00 36.03 403 TRP A O 1
ATOM 3103 N N . ARG A 1 404 ? -15.799 -28.778 -23.032 1.00 40.75 404 ARG A N 1
ATOM 3104 C CA . ARG A 1 404 ? -16.793 -29.685 -23.632 1.00 40.75 404 ARG A CA 1
ATOM 3105 C C . ARG A 1 404 ? -17.318 -30.731 -22.639 1.00 40.75 404 ARG A C 1
ATOM 3107 O O . ARG A 1 404 ? -18.474 -31.142 -22.756 1.00 40.75 404 ARG A O 1
ATOM 3114 N N . LYS A 1 405 ? -16.514 -31.127 -21.641 1.00 42.38 405 LYS A N 1
ATOM 3115 C CA . LYS A 1 405 ? -16.923 -32.046 -20.558 1.00 42.38 405 LYS A CA 1
ATOM 3116 C C . LYS A 1 405 ? -17.716 -31.345 -19.446 1.00 42.38 405 LYS A C 1
ATOM 3118 O O . LYS A 1 405 ? -18.689 -31.922 -18.964 1.00 42.38 405 LYS A O 1
ATOM 3123 N N . LEU A 1 406 ? -17.384 -30.097 -19.100 1.00 39.47 406 LEU A N 1
ATOM 3124 C CA . LEU A 1 406 ? -18.119 -29.322 -18.085 1.00 39.47 406 LEU A CA 1
ATOM 3125 C C . LEU A 1 406 ? -19.540 -28.936 -18.536 1.00 39.47 406 LEU A C 1
ATOM 3127 O O . LEU A 1 406 ? -20.475 -29.013 -17.741 1.00 39.47 406 LEU A O 1
ATOM 3131 N N . ARG A 1 407 ? -19.748 -28.646 -19.829 1.00 39.44 407 ARG A N 1
ATOM 3132 C CA . ARG A 1 407 ? -21.077 -28.303 -20.379 1.00 39.44 407 ARG A CA 1
ATOM 3133 C C . ARG A 1 407 ? -22.066 -29.479 -20.420 1.00 39.44 407 ARG A C 1
ATOM 3135 O O . ARG A 1 407 ? -23.270 -29.253 -20.460 1.00 39.44 407 ARG A O 1
ATOM 3142 N N . LYS A 1 408 ? -21.584 -30.730 -20.396 1.00 42.91 408 LYS A N 1
ATOM 3143 C CA . LYS A 1 408 ? -22.441 -31.933 -20.361 1.00 42.91 408 LYS A CA 1
ATOM 3144 C C . LYS A 1 408 ? -22.849 -32.364 -18.949 1.00 42.91 408 LYS A C 1
ATOM 3146 O O . LYS A 1 408 ? -23.771 -33.162 -18.832 1.00 42.91 408 LYS A O 1
ATOM 3151 N N . ARG A 1 409 ? -22.182 -31.873 -17.896 1.00 38.50 409 ARG A N 1
ATOM 3152 C CA . ARG A 1 409 ? -22.409 -32.340 -16.515 1.00 38.50 409 ARG A CA 1
ATOM 3153 C C . ARG A 1 409 ? -23.248 -31.391 -15.651 1.00 38.50 409 ARG A C 1
ATOM 3155 O O . ARG A 1 409 ? -23.745 -31.835 -14.626 1.00 38.50 409 ARG A O 1
ATOM 3162 N N . TYR A 1 410 ? -23.467 -30.144 -16.082 1.00 36.72 410 TYR A N 1
ATOM 3163 C CA . TYR A 1 410 ? -24.286 -29.162 -15.358 1.00 36.72 410 TYR A CA 1
ATOM 3164 C C . TYR A 1 410 ? -25.102 -28.271 -16.319 1.00 36.72 410 TYR A C 1
ATOM 3166 O O . TYR A 1 410 ? -24.537 -27.364 -16.937 1.00 36.72 410 TYR A O 1
ATOM 3174 N N . PRO A 1 411 ? -26.426 -28.480 -16.467 1.00 35.03 411 PRO A N 1
ATOM 3175 C CA . PRO A 1 411 ? -27.288 -27.540 -17.170 1.00 35.03 411 PRO A CA 1
ATOM 3176 C C . PRO A 1 411 ? -27.623 -26.354 -16.245 1.00 35.03 411 PRO A C 1
ATOM 3178 O O . PRO A 1 411 ? -28.436 -26.466 -15.338 1.00 35.03 411 PRO A O 1
ATOM 3181 N N . VAL A 1 412 ? -26.935 -25.234 -16.481 1.00 39.72 412 VAL A N 1
ATOM 3182 C CA . VAL A 1 412 ? -27.262 -23.830 -16.147 1.00 39.72 412 VAL A CA 1
ATOM 3183 C C . VAL A 1 412 ? -28.037 -23.559 -14.843 1.00 39.72 412 VAL A C 1
ATOM 3185 O O . VAL A 1 412 ? -29.259 -23.667 -14.809 1.00 39.72 412 VAL A O 1
ATOM 3188 N N . ARG A 1 413 ? -27.363 -22.937 -13.863 1.00 29.81 413 ARG A N 1
ATOM 3189 C CA . ARG A 1 413 ? -27.900 -21.755 -13.156 1.00 29.81 413 ARG A CA 1
ATOM 3190 C C . ARG A 1 413 ? -26.790 -20.715 -12.979 1.00 29.81 413 ARG A C 1
ATOM 3192 O O . ARG A 1 413 ? -25.639 -21.059 -12.744 1.00 29.81 413 ARG A O 1
ATOM 3199 N N . ARG A 1 414 ? -27.161 -19.455 -13.218 1.00 38.09 414 ARG A N 1
ATOM 3200 C CA . ARG A 1 414 ? -26.326 -18.245 -13.274 1.00 38.09 414 ARG A CA 1
ATOM 3201 C C . ARG A 1 414 ? -25.260 -18.202 -12.173 1.00 38.09 414 ARG A C 1
ATOM 3203 O O . ARG A 1 414 ? -25.607 -18.156 -11.002 1.00 38.09 414 ARG A O 1
ATOM 3210 N N . CYS A 1 415 ? -23.998 -18.094 -12.575 1.00 25.06 415 CYS A N 1
ATOM 3211 C CA . CYS A 1 415 ? -22.929 -17.558 -11.743 1.00 25.06 415 CYS A CA 1
ATOM 3212 C C . CYS A 1 415 ? -21.978 -16.782 -12.659 1.00 25.06 415 CYS A C 1
ATOM 3214 O O . CYS A 1 415 ? -21.291 -17.363 -13.500 1.00 25.06 415 CYS A O 1
ATOM 3216 N N . TRP A 1 416 ? -22.013 -15.455 -12.551 1.00 27.77 416 TRP A N 1
ATOM 3217 C CA . TRP A 1 416 ? -21.012 -14.568 -13.134 1.00 27.77 416 TRP A CA 1
ATOM 3218 C C . TRP A 1 416 ? -19.726 -14.745 -12.325 1.00 27.77 416 TRP A C 1
ATOM 3220 O O . TRP A 1 416 ? -19.565 -14.146 -11.267 1.00 27.77 416 TRP A O 1
ATOM 3230 N N . VAL A 1 417 ? -18.837 -15.622 -12.789 1.00 27.47 417 VAL A N 1
ATOM 3231 C CA . VAL A 1 417 ? -17.518 -15.816 -12.184 1.00 27.47 417 VAL A CA 1
ATOM 3232 C C . VAL A 1 417 ? -16.491 -15.059 -13.013 1.00 27.47 417 VAL A C 1
ATOM 3234 O O . VAL A 1 417 ? -16.290 -15.335 -14.199 1.00 27.47 417 VAL A O 1
ATOM 3237 N N . ARG A 1 418 ? -15.877 -14.081 -12.339 1.00 27.66 418 ARG A N 1
ATOM 3238 C CA . ARG A 1 418 ? -14.658 -13.358 -12.706 1.00 27.66 418 ARG A CA 1
ATOM 3239 C C . ARG A 1 418 ? -13.657 -14.287 -13.400 1.00 27.66 418 ARG A C 1
ATOM 3241 O O . ARG A 1 418 ? -13.184 -15.257 -12.819 1.00 27.66 418 ARG A O 1
ATOM 3248 N N . ARG A 1 419 ? -13.281 -13.928 -14.628 1.00 29.66 419 ARG A N 1
ATOM 3249 C CA . ARG A 1 419 ? -11.965 -14.258 -15.180 1.00 29.66 419 ARG A CA 1
ATOM 3250 C C . ARG A 1 419 ? -10.951 -13.445 -14.396 1.00 29.66 419 ARG A C 1
ATOM 3252 O O . ARG A 1 419 ? -10.928 -12.243 -14.611 1.00 29.66 419 ARG A O 1
ATOM 3259 N N . GLN A 1 420 ? -10.136 -14.059 -13.553 1.00 28.09 420 GLN A N 1
ATOM 3260 C CA . GLN A 1 420 ? -8.887 -13.453 -13.105 1.00 28.09 420 GLN A CA 1
ATOM 3261 C C . GLN A 1 420 ? -7.950 -14.562 -12.600 1.00 28.09 420 GLN A C 1
ATOM 3263 O O . GLN A 1 420 ? -8.297 -15.304 -11.692 1.00 28.09 420 GLN A O 1
ATOM 3268 N N . TYR A 1 421 ? -6.804 -14.655 -13.279 1.00 26.44 421 TYR A N 1
ATOM 3269 C CA . TYR A 1 421 ? -5.536 -15.249 -12.844 1.00 26.44 421 TYR A CA 1
ATOM 3270 C C . TYR A 1 421 ? -5.489 -16.768 -12.580 1.00 26.44 421 TYR A C 1
ATOM 3272 O O . TYR A 1 421 ? -5.652 -17.246 -11.466 1.00 26.44 421 TYR A O 1
ATOM 3280 N N . CYS A 1 422 ? -5.159 -17.518 -13.638 1.00 20.17 422 CYS A N 1
ATOM 3281 C CA . CYS A 1 422 ? -4.260 -18.669 -13.530 1.00 20.17 422 CYS A CA 1
ATOM 3282 C C . CYS A 1 422 ? -2.935 -18.252 -14.168 1.00 20.17 422 CYS A C 1
ATOM 3284 O O . CYS A 1 422 ? -2.915 -18.027 -15.381 1.00 20.17 422 CYS A O 1
ATOM 3286 N N . TRP A 1 423 ? -1.889 -18.155 -13.356 1.00 28.28 423 TRP A N 1
ATOM 3287 C CA . TRP A 1 423 ? -0.503 -18.437 -13.716 1.00 28.28 423 TRP A CA 1
ATOM 3288 C C . TRP A 1 423 ? 0.118 -19.180 -12.543 1.00 28.28 423 TRP A C 1
ATOM 3290 O O . TRP A 1 423 ? -0.177 -18.767 -11.398 1.00 28.28 423 TRP A O 1
#

Organism: NCBI:txid754093